Protein AF-A0A2K2U632-F1 (afdb_monomer)

InterPro domains:
  IPR009057 Homedomain-like superfamily [SSF46689] (304-354)
  IPR018060 AraC-like, DNA binding HTH domain [PF12833] (279-352)
  IPR018060 AraC-like, DNA binding HTH domain [PS01124] (254-352)
  IPR018060 AraC-like, DNA binding HTH domain [SM00342] (267-350)
  IPR018062 HTH domain AraC-type, conserved site [PS00041] (304-346)
  IPR020449 Transcription regulator HTH, AraC- type, HTH domain [PR00032] (319-334)
  IPR020449 Transcription regulator HTH, AraC- type, HTH domain [PR00032] (334-350)

Organism: NCBI:txid2070688

Solvent-accessible surface area (backbone atoms only — not comparable to full-atom values): 20649 Å² total; per-residue (Å²): 132,90,86,78,87,84,87,88,83,84,88,83,88,79,88,84,80,95,78,77,85,80,70,55,66,63,55,53,44,35,57,46,4,43,49,46,48,48,79,70,41,45,76,42,36,43,55,44,22,32,39,79,50,82,77,56,80,77,63,63,60,52,48,48,23,32,33,69,72,64,35,10,38,52,37,40,35,40,29,39,57,51,81,23,31,37,40,38,30,39,48,29,33,28,63,35,67,28,64,38,52,50,72,42,57,49,35,38,33,45,32,29,35,71,34,51,97,57,78,62,31,71,44,46,59,49,74,42,89,57,67,45,80,45,78,43,78,42,27,33,70,45,42,43,23,38,28,36,39,39,35,29,43,57,36,29,41,77,76,68,78,34,47,44,66,73,67,39,39,52,39,46,41,31,45,55,45,27,46,68,77,52,81,72,57,70,64,54,47,50,45,48,50,52,54,38,52,56,46,47,55,62,72,66,65,84,64,94,77,57,71,50,70,66,52,36,52,47,50,44,50,51,50,55,52,42,54,54,50,44,51,53,50,52,56,45,54,34,52,74,52,41,69,86,48,56,70,67,51,44,48,13,46,31,51,32,52,53,51,49,68,77,40,41,46,48,91,81,53,70,66,59,42,31,61,59,28,74,35,57,74,69,58,40,54,54,50,41,26,58,50,21,72,40,48,69,70,57,48,53,59,46,54,27,43,56,51,35,52,54,50,40,64,73,53,82,60,55,74,60,53,40,22,40,60,31,44,30,96,40,55,66,61,36,37,52,53,36,22,75,74,71,76,35,43,63,66,56,45,31,47,53,45,46,63,35,59,47,95,54,79,64,57,56,57,59,46,61,55,50,60,66,50,62,74,64,72,79,73,126

Radius of gyration: 26.61 Å; Cα contacts (8 Å, |Δi|>4): 574; chains: 1; bounding box: 104×70×64 Å

Secondary structure (DSSP, 8-state):
-------------------SSSSHHHHHHHHHHHHHHHHHHHHHHHHTTEEEPPPPTT--S-EEEEE-SSSEEEEEEEEEETTTEEEEEEEEEESS-EEEEEEE-SEEEEEEEEESSSPPEEEEEEEE-S-EEEEEEEPTT-EEEEEEEEEEHHHHHHHHSS-HHHHHHHHHHHHHHHGGGS---HHHHHHHHHHHHHHHHHHH--SS-PPPHHHHHHHHHHHHHHHHHHHHHHHHHHHHHHTTS-HHHHHHHHHHHHHHHHTTTS---HHHHHHHHT--HHHHHHHHHHHHSS-HHHHHHHHHHHHHHHHHHH--S-HHHHHHHTT-S-HHHHHHHHHHHHSS-HHHHHHHHHHHT-S-HHHHHHHHHHHHHHTTSS--

Nearest PDB structures (foldseek):
  3w6v-assembly1_A  TM=9.551E-01  e=1.745E-05  Streptomyces griseus
  3oio-assembly1_A  TM=9.297E-01  e=4.482E-05  Chromobacterium violaceum
  6swi-assembly1_A  TM=9.303E-01  e=8.859E-05  Geobacillus stearothermophilus
  4fe7-assembly1_A-2  TM=8.870E-01  e=1.952E-03  Escherichia coli
  1bl0-assembly1_A  TM=8.103E-01  e=5.846E-04  Escherichia coli

Mean predicted aligned error: 14.73 Å

Sequence (380 aa):
MKNGESDRFEGRGAEDERGIAKTCGRRDAREEGARFVNETFDDALARIGLLPAPPVTGEAGGVLYRGDGVRSTGWYWAWSLGREAVVASCDFTLLCSCEFSFDFHRYFAVRRERAGLLPPCEARAFLETRSRPAALLLPRGIRFAYTEVEYADEYCRANLGGGLTEVLGPVAAVLQATGERGAWRPEVVSLLKALEETARTHAGQTSRSGLSRASCASDELILRGSVDALMGQVLRMEGDRIGSVGRDDAFGIAAVVEHIRAHLDEPLRQEDFLALSRMGKTKFKSVFKAVMGKTAAGFVAETRIEHACQLLLDGSMAVTDVARACGYESPTSFSAAFRRRTGLSPRAWRRRARIAFSDDPQAFVRLAQGIKGMEREGGR

Structure (mmCIF, N/CA/C/O backbone):
data_AF-A0A2K2U632-F1
#
_entry.id   AF-A0A2K2U632-F1
#
loop_
_atom_site.group_PDB
_atom_site.id
_atom_site.type_symbol
_atom_site.label_atom_id
_atom_site.label_alt_id
_atom_site.label_comp_id
_atom_site.label_asym_id
_atom_site.label_entity_id
_atom_site.label_seq_id
_atom_site.pdbx_PDB_ins_code
_atom_site.Cartn_x
_atom_site.Cartn_y
_atom_site.Cartn_z
_atom_site.occupancy
_atom_site.B_iso_or_equiv
_atom_site.auth_seq_id
_atom_site.auth_comp_id
_atom_site.auth_asym_id
_atom_site.auth_atom_id
_atom_site.pdbx_PDB_model_num
ATOM 1 N N . MET A 1 1 ? 72.778 -27.246 33.984 1.00 34.12 1 MET A N 1
ATOM 2 C CA . MET A 1 1 ? 73.476 -28.287 33.197 1.00 34.12 1 MET A CA 1
ATOM 3 C C . MET A 1 1 ? 72.519 -29.455 33.000 1.00 34.12 1 MET A C 1
ATOM 5 O O . MET A 1 1 ? 72.044 -29.920 34.019 1.00 34.12 1 MET A O 1
ATOM 9 N N . LYS A 1 2 ? 72.254 -29.821 31.727 1.00 33.44 2 LYS A N 1
ATOM 10 C CA . LYS A 1 2 ? 71.915 -31.144 31.129 1.00 33.44 2 LYS A CA 1
ATOM 11 C C . LYS A 1 2 ? 71.029 -32.132 31.914 1.00 33.44 2 LYS A C 1
ATOM 13 O O . LYS A 1 2 ? 71.251 -32.329 33.092 1.00 33.44 2 LYS A O 1
ATOM 18 N N . ASN A 1 3 ? 70.209 -33.000 31.330 1.00 29.66 3 ASN A N 1
ATOM 19 C CA . ASN A 1 3 ? 69.491 -33.213 30.060 1.00 29.66 3 ASN A CA 1
ATOM 20 C C . ASN A 1 3 ? 68.752 -34.559 30.278 1.00 29.66 3 ASN A C 1
ATOM 22 O O . ASN A 1 3 ? 69.231 -35.380 31.060 1.00 29.66 3 ASN A O 1
ATOM 26 N N . GLY A 1 4 ? 67.665 -34.803 29.544 1.00 32.25 4 GLY A N 1
ATOM 27 C CA . GLY A 1 4 ? 66.968 -36.098 29.434 1.00 32.25 4 GLY A CA 1
ATOM 28 C C . GLY A 1 4 ? 65.471 -35.856 29.221 1.00 32.25 4 GLY A C 1
ATOM 29 O O . GLY A 1 4 ? 64.772 -35.602 30.194 1.00 32.25 4 GLY A O 1
ATOM 30 N N . GLU A 1 5 ? 64.956 -35.644 27.999 1.00 34.19 5 GLU A N 1
ATOM 31 C CA . GLU A 1 5 ? 64.647 -36.672 26.971 1.00 34.19 5 GLU A CA 1
ATOM 32 C C . GLU A 1 5 ? 64.023 -37.930 27.597 1.00 34.19 5 GLU A C 1
ATOM 34 O O . GLU A 1 5 ? 64.620 -38.528 28.479 1.00 34.19 5 GLU A O 1
ATOM 39 N N . SER A 1 6 ? 62.858 -38.438 27.207 1.00 31.41 6 SER A N 1
ATOM 40 C CA . SER A 1 6 ? 61.922 -38.153 26.117 1.00 31.41 6 SER A CA 1
ATOM 41 C C . SER A 1 6 ? 60.763 -39.139 26.312 1.00 31.41 6 SER A C 1
ATOM 43 O O . SER A 1 6 ? 61.055 -40.304 26.559 1.00 31.41 6 SER A O 1
ATOM 45 N N . ASP A 1 7 ? 59.501 -38.753 26.117 1.00 31.17 7 ASP A N 1
ATOM 46 C CA . ASP A 1 7 ? 58.662 -39.577 25.243 1.00 31.17 7 ASP A CA 1
ATOM 47 C C . ASP A 1 7 ? 57.465 -38.822 24.669 1.00 31.17 7 ASP A C 1
ATOM 49 O O . ASP A 1 7 ? 56.822 -38.000 25.322 1.00 31.17 7 ASP A O 1
ATOM 53 N N . ARG A 1 8 ? 57.244 -39.084 23.384 1.00 34.22 8 ARG A N 1
ATOM 54 C CA . ARG A 1 8 ? 56.226 -38.490 22.519 1.00 34.22 8 ARG A CA 1
ATOM 55 C C . ARG A 1 8 ? 54.916 -39.249 22.693 1.00 34.22 8 ARG A C 1
ATOM 57 O O . ARG A 1 8 ? 54.938 -40.470 22.664 1.00 34.22 8 ARG A O 1
ATOM 64 N N . PHE A 1 9 ? 53.784 -38.548 22.662 1.00 30.05 9 PHE A N 1
ATOM 65 C CA . PHE A 1 9 ? 52.618 -39.046 21.927 1.00 30.05 9 PHE A CA 1
ATOM 66 C C . PHE A 1 9 ? 51.780 -37.877 21.385 1.00 30.05 9 PHE A C 1
ATOM 68 O O . PHE A 1 9 ? 51.138 -37.141 22.124 1.00 30.05 9 PHE A O 1
ATOM 75 N N . GLU A 1 10 ? 51.921 -37.702 20.070 1.00 31.17 10 GLU A N 1
ATOM 76 C CA . GLU A 1 10 ? 50.946 -37.270 19.061 1.00 31.17 10 GLU A CA 1
ATOM 77 C C . GLU A 1 10 ? 50.020 -36.070 19.323 1.00 31.17 10 GLU A C 1
ATOM 79 O O . GLU A 1 10 ? 49.037 -36.125 20.055 1.00 31.17 10 GLU A O 1
ATOM 84 N N . GLY A 1 11 ? 50.266 -35.009 18.550 1.00 31.97 11 GLY A N 1
ATOM 85 C CA . GLY A 1 11 ? 49.281 -33.975 18.270 1.00 31.97 11 GLY A CA 1
ATOM 86 C C . GLY A 1 11 ? 48.310 -34.368 17.154 1.00 31.97 11 GLY A C 1
ATOM 87 O O . GLY A 1 11 ? 48.693 -35.018 16.185 1.00 31.97 11 GLY A O 1
ATOM 88 N N . ARG A 1 12 ? 47.075 -33.876 17.271 1.00 32.44 12 ARG A N 1
ATOM 89 C CA . ARG A 1 12 ? 46.214 -33.364 16.186 1.00 32.44 12 ARG A CA 1
ATOM 90 C C . ARG A 1 12 ? 45.381 -32.260 16.843 1.00 32.44 12 ARG A C 1
ATOM 92 O O . ARG A 1 12 ? 44.584 -32.539 17.724 1.00 32.44 12 ARG A O 1
ATOM 99 N N . GLY A 1 13 ? 45.718 -30.991 16.649 1.00 32.69 13 GLY A N 1
ATOM 100 C CA . GLY A 1 13 ? 45.299 -30.240 15.470 1.00 32.69 13 GLY A CA 1
ATOM 101 C C . GLY A 1 13 ? 44.096 -29.375 15.852 1.00 32.69 13 GLY A C 1
ATOM 102 O O . GLY A 1 13 ? 42.963 -29.712 15.529 1.00 32.69 13 GLY A O 1
ATOM 103 N N . ALA A 1 14 ? 44.344 -28.298 16.592 1.00 36.72 14 ALA A N 1
ATOM 104 C CA . ALA A 1 14 ? 43.378 -27.240 16.850 1.00 36.72 14 ALA A CA 1
ATOM 105 C C . ALA A 1 14 ? 44.138 -25.916 16.770 1.00 36.72 14 ALA A C 1
ATOM 107 O O . ALA A 1 14 ? 45.223 -25.828 17.334 1.00 36.72 14 ALA A O 1
ATOM 108 N N . GLU A 1 15 ? 43.534 -24.937 16.090 1.00 34.69 15 GLU A N 1
ATOM 109 C CA . GLU A 1 15 ? 44.124 -23.664 15.632 1.00 34.69 15 GLU A CA 1
ATOM 110 C C . GLU A 1 15 ? 44.885 -23.879 14.306 1.00 34.69 15 GLU A C 1
ATOM 112 O O . GLU A 1 15 ? 45.805 -24.676 14.230 1.00 34.69 15 GLU A O 1
ATOM 117 N N . ASP A 1 16 ? 44.526 -23.299 13.164 1.00 35.16 16 ASP A N 1
ATOM 118 C CA . ASP A 1 16 ? 43.888 -22.016 12.926 1.00 35.16 16 ASP A CA 1
ATOM 119 C C . ASP A 1 16 ? 43.523 -21.921 11.429 1.00 35.16 16 ASP A C 1
ATOM 121 O O . ASP A 1 16 ? 44.418 -21.892 10.599 1.00 35.16 16 ASP A O 1
ATOM 125 N N . GLU A 1 17 ? 42.235 -21.882 11.066 1.00 33.88 17 GLU A N 1
ATOM 126 C CA . GLU A 1 17 ? 41.775 -21.344 9.765 1.00 33.88 17 GLU A CA 1
ATOM 127 C C . GLU A 1 17 ? 40.415 -20.633 9.925 1.00 33.88 17 GLU A C 1
ATOM 129 O O . GLU A 1 17 ? 39.510 -20.697 9.088 1.00 33.88 17 GLU A O 1
ATOM 134 N N . ARG A 1 18 ? 40.247 -19.888 11.028 1.00 36.59 18 ARG A N 1
ATOM 135 C CA . ARG A 1 18 ? 39.163 -18.898 11.162 1.00 36.59 18 ARG A CA 1
ATOM 136 C C . ARG A 1 18 ? 39.534 -17.643 10.367 1.00 36.59 18 ARG A C 1
ATOM 138 O O . ARG A 1 18 ? 39.795 -16.593 10.939 1.00 36.59 18 ARG A O 1
ATOM 145 N N . GLY A 1 19 ? 39.550 -17.755 9.037 1.00 34.75 19 GLY A N 1
ATOM 146 C CA . GLY A 1 19 ? 40.065 -16.688 8.170 1.00 34.75 19 GLY A CA 1
ATOM 147 C C . GLY A 1 19 ? 39.330 -16.418 6.858 1.00 34.75 19 GLY A C 1
ATOM 148 O O . GLY A 1 19 ? 39.737 -15.494 6.164 1.00 34.75 19 GLY A O 1
ATOM 149 N N . ILE A 1 20 ? 38.277 -17.165 6.480 1.00 31.70 20 ILE A N 1
ATOM 150 C CA . ILE A 1 20 ? 37.663 -17.024 5.130 1.00 31.70 20 ILE A CA 1
ATOM 151 C C . ILE A 1 20 ? 36.111 -16.958 5.138 1.00 31.70 20 ILE A C 1
ATOM 153 O O . ILE A 1 20 ? 35.476 -16.859 4.096 1.00 31.70 20 ILE A O 1
ATOM 157 N N . ALA A 1 21 ? 35.442 -16.898 6.297 1.00 33.94 21 ALA A N 1
ATOM 158 C CA . ALA A 1 21 ? 33.972 -17.043 6.368 1.00 33.94 21 ALA A CA 1
ATOM 159 C C . ALA A 1 21 ? 33.142 -15.762 6.651 1.00 33.94 21 ALA A C 1
ATOM 161 O O . ALA A 1 21 ? 31.997 -15.874 7.082 1.00 33.94 21 ALA A O 1
ATOM 162 N N . LYS A 1 22 ? 33.655 -14.536 6.441 1.00 37.78 22 LYS A N 1
ATOM 163 C CA . LYS A 1 22 ? 32.884 -13.290 6.733 1.00 37.78 22 LYS A CA 1
ATOM 164 C C . LYS A 1 22 ? 32.605 -12.352 5.554 1.00 37.78 22 LYS A C 1
ATOM 166 O O . LYS A 1 22 ? 31.858 -11.391 5.717 1.00 37.78 22 LYS A O 1
ATOM 171 N N . THR A 1 23 ? 33.128 -12.634 4.366 1.00 36.94 23 THR A N 1
ATOM 172 C CA . THR A 1 23 ? 32.835 -11.870 3.137 1.00 36.94 23 THR A CA 1
ATOM 173 C C . THR A 1 23 ? 31.832 -12.564 2.209 1.00 36.94 23 THR A C 1
ATOM 175 O O . THR A 1 23 ? 31.269 -11.891 1.350 1.00 36.94 23 THR A O 1
ATOM 178 N N . CYS A 1 24 ? 31.553 -13.859 2.416 1.00 34.22 24 CYS A N 1
ATOM 179 C CA . CYS A 1 24 ? 30.606 -14.647 1.612 1.00 34.22 24 CYS A CA 1
ATOM 180 C C . CYS A 1 24 ? 29.145 -14.205 1.843 1.00 34.22 24 CYS A C 1
ATOM 182 O O . CYS A 1 24 ? 28.452 -13.832 0.903 1.00 34.22 24 CYS A O 1
ATOM 184 N N . GLY A 1 25 ? 28.720 -14.047 3.104 1.00 51.72 25 GLY A N 1
ATOM 185 C CA . GLY A 1 25 ? 27.300 -13.845 3.436 1.00 51.72 25 GLY A CA 1
ATOM 186 C C . GLY A 1 25 ? 26.633 -12.550 2.946 1.00 51.72 25 GLY A C 1
ATOM 187 O O . GLY A 1 25 ? 25.412 -12.497 2.884 1.00 51.72 25 GLY A O 1
ATOM 188 N N . ARG A 1 26 ? 27.384 -11.496 2.583 1.00 54.44 26 ARG A N 1
ATOM 189 C CA . ARG A 1 26 ? 26.785 -10.248 2.050 1.00 54.44 26 ARG A CA 1
ATOM 190 C C . ARG A 1 26 ? 26.574 -10.277 0.544 1.00 54.44 26 ARG A C 1
ATOM 192 O O . ARG A 1 26 ? 25.657 -9.634 0.056 1.00 54.44 26 ARG A O 1
ATOM 199 N N . ARG A 1 27 ? 27.432 -10.977 -0.201 1.00 56.19 27 ARG A N 1
ATOM 200 C CA . ARG A 1 27 ? 27.255 -11.118 -1.649 1.00 56.19 27 ARG A CA 1
ATOM 201 C C . ARG A 1 27 ? 26.087 -12.055 -1.940 1.00 56.19 27 ARG A C 1
ATOM 203 O O . ARG A 1 27 ? 25.228 -11.702 -2.740 1.00 56.19 27 ARG A O 1
ATOM 210 N N . ASP A 1 28 ? 26.025 -13.156 -1.197 1.00 60.47 28 ASP A N 1
ATOM 211 C CA . ASP A 1 28 ? 24.963 -14.156 -1.299 1.00 60.47 28 ASP A CA 1
ATOM 212 C C . ASP A 1 28 ? 23.585 -13.538 -1.005 1.00 60.47 28 ASP A C 1
ATOM 214 O O . ASP A 1 28 ? 22.659 -13.714 -1.789 1.00 60.47 28 ASP A O 1
ATOM 218 N N . ALA A 1 29 ? 23.473 -12.704 0.039 1.00 64.56 29 ALA A N 1
ATOM 219 C CA . ALA A 1 29 ? 22.226 -12.011 0.383 1.00 64.56 29 ALA A CA 1
ATOM 220 C C . ALA A 1 29 ? 21.742 -11.026 -0.702 1.00 64.56 29 ALA A C 1
ATOM 222 O O . ALA A 1 29 ? 20.540 -10.883 -0.926 1.00 64.56 29 ALA A O 1
ATOM 223 N N . ARG A 1 30 ? 22.662 -10.347 -1.402 1.00 70.25 30 ARG A N 1
ATOM 224 C CA . ARG A 1 30 ? 22.300 -9.426 -2.493 1.00 70.25 30 ARG A CA 1
ATOM 225 C C . ARG A 1 30 ? 21.843 -10.170 -3.745 1.00 70.25 30 ARG A C 1
ATOM 227 O O . ARG A 1 30 ? 20.883 -9.754 -4.390 1.00 70.25 30 ARG A O 1
ATOM 234 N N . GLU A 1 31 ? 22.531 -11.256 -4.090 1.00 74.31 31 GLU A N 1
ATOM 235 C CA . GLU A 1 31 ? 22.154 -12.120 -5.215 1.00 74.31 31 GLU A CA 1
ATOM 236 C C . GLU A 1 31 ? 20.813 -12.821 -4.945 1.00 74.31 31 GLU A C 1
ATOM 238 O O . GLU A 1 31 ? 19.987 -12.945 -5.849 1.00 74.31 31 GLU A O 1
ATOM 243 N N . GLU A 1 32 ? 20.559 -13.209 -3.695 1.00 80.25 32 GLU A N 1
ATOM 244 C CA . GLU A 1 32 ? 19.276 -13.747 -3.244 1.00 80.25 32 GLU A CA 1
ATOM 245 C C . GLU A 1 32 ? 18.146 -12.714 -3.348 1.00 80.25 32 GLU A C 1
ATOM 247 O O . GLU A 1 32 ? 17.098 -13.020 -3.913 1.00 80.25 32 GLU A O 1
ATOM 252 N N . GLY A 1 33 ? 18.366 -11.478 -2.885 1.00 81.00 33 GLY A N 1
ATOM 253 C CA . GLY A 1 33 ? 17.369 -10.408 -2.981 1.00 81.00 33 GLY A CA 1
ATOM 254 C C . GLY A 1 33 ? 17.000 -10.066 -4.429 1.00 81.00 33 GLY A C 1
ATOM 255 O O . GLY A 1 33 ? 15.822 -9.946 -4.756 1.00 81.00 33 GLY A O 1
ATOM 256 N N . ALA A 1 34 ? 17.986 -9.969 -5.328 1.00 81.75 34 ALA A N 1
ATOM 257 C CA . ALA A 1 34 ? 17.726 -9.739 -6.753 1.00 81.75 34 ALA A CA 1
ATOM 258 C C . ALA A 1 34 ? 16.955 -10.903 -7.397 1.00 81.75 34 ALA A C 1
ATOM 260 O O . ALA A 1 34 ? 16.033 -10.679 -8.180 1.00 81.75 34 ALA A O 1
ATOM 261 N N . ARG A 1 35 ? 17.294 -12.147 -7.036 1.00 84.88 35 ARG A N 1
ATOM 262 C CA . ARG A 1 35 ? 16.563 -13.333 -7.495 1.00 84.88 35 ARG A CA 1
ATOM 263 C C . ARG A 1 35 ? 15.112 -13.314 -7.023 1.00 84.88 35 ARG A C 1
ATOM 265 O O . ARG A 1 35 ? 14.226 -13.557 -7.831 1.00 84.88 35 ARG A O 1
ATOM 272 N N . PHE A 1 36 ? 14.875 -12.986 -5.755 1.00 85.81 36 PHE A N 1
ATOM 273 C CA . PHE A 1 36 ? 13.528 -12.878 -5.202 1.00 85.81 36 PHE A CA 1
ATOM 274 C C . PHE A 1 36 ? 12.692 -11.815 -5.925 1.00 85.81 36 PHE A C 1
ATOM 276 O O . PHE A 1 36 ? 11.535 -12.069 -6.251 1.00 85.81 36 PHE A O 1
ATOM 283 N N . VAL A 1 37 ? 13.279 -10.652 -6.232 1.00 86.31 37 VAL A N 1
ATOM 284 C CA . VAL A 1 37 ? 12.605 -9.607 -7.021 1.00 86.31 37 VAL A CA 1
ATOM 285 C C . VAL A 1 37 ? 12.218 -10.136 -8.402 1.00 86.31 37 VAL A C 1
ATOM 287 O O . VAL A 1 37 ? 11.057 -10.014 -8.780 1.00 86.31 37 VAL A O 1
ATOM 290 N N . ASN A 1 38 ? 13.138 -10.785 -9.117 1.00 86.12 38 ASN A N 1
ATOM 291 C CA . ASN A 1 38 ? 12.837 -11.350 -10.434 1.00 86.12 38 ASN A CA 1
ATOM 292 C C . ASN A 1 38 ? 11.708 -12.391 -10.366 1.00 86.12 38 ASN A C 1
ATOM 294 O O . ASN A 1 38 ? 10.728 -12.291 -11.099 1.00 86.12 38 ASN A O 1
ATOM 298 N N . GLU A 1 39 ? 11.803 -13.346 -9.434 1.00 86.56 39 GLU A N 1
ATOM 299 C CA . GLU A 1 39 ? 10.780 -14.381 -9.213 1.00 86.56 39 GLU A CA 1
ATOM 300 C C . GLU A 1 39 ? 9.400 -13.786 -8.887 1.00 86.56 39 GLU A C 1
ATOM 302 O O . GLU A 1 39 ? 8.380 -14.363 -9.255 1.00 86.56 39 GLU A O 1
ATOM 307 N N . THR A 1 40 ? 9.364 -12.639 -8.204 1.00 84.56 40 THR A N 1
ATOM 308 C CA . THR A 1 40 ? 8.120 -12.007 -7.744 1.00 84.56 40 THR A CA 1
ATOM 309 C C . THR A 1 40 ? 7.501 -11.086 -8.796 1.00 84.56 40 THR A C 1
ATOM 311 O O . THR A 1 40 ? 6.277 -11.028 -8.919 1.00 84.56 40 THR A O 1
ATOM 314 N N . PHE A 1 41 ? 8.316 -10.335 -9.544 1.00 88.12 41 PHE A N 1
ATOM 315 C CA . PHE A 1 41 ? 7.836 -9.205 -10.345 1.00 88.12 41 PHE A CA 1
ATOM 316 C C . PHE A 1 41 ? 7.977 -9.380 -11.862 1.00 88.12 41 PHE A C 1
ATOM 318 O O . PHE A 1 41 ? 7.215 -8.732 -12.583 1.00 88.12 41 PHE A O 1
ATOM 325 N N . ASP A 1 42 ? 8.877 -10.234 -12.369 1.00 89.81 42 ASP A N 1
ATOM 326 C CA . ASP A 1 42 ? 9.193 -10.299 -13.809 1.00 89.81 42 ASP A CA 1
ATOM 327 C C . ASP A 1 42 ? 7.952 -10.557 -14.669 1.00 89.81 42 ASP A C 1
ATOM 329 O O . ASP A 1 42 ? 7.644 -9.779 -15.576 1.00 89.81 42 ASP A O 1
ATOM 333 N N . ASP A 1 43 ? 7.194 -11.606 -14.349 1.00 87.50 43 ASP A N 1
ATOM 334 C CA . ASP A 1 43 ? 6.020 -12.004 -15.129 1.00 87.50 43 ASP A CA 1
ATOM 335 C C . ASP A 1 43 ? 4.920 -10.935 -15.106 1.00 87.50 43 ASP A C 1
ATOM 337 O O . ASP A 1 43 ? 4.282 -10.657 -16.127 1.00 87.50 43 ASP A O 1
ATOM 341 N N . ALA A 1 44 ? 4.691 -10.313 -13.947 1.00 86.75 44 ALA A N 1
ATOM 342 C CA . ALA A 1 44 ? 3.659 -9.296 -13.780 1.00 86.75 44 ALA A CA 1
ATOM 343 C C . ALA A 1 44 ? 4.023 -7.990 -14.507 1.00 86.75 44 ALA A C 1
ATOM 345 O O . ALA A 1 44 ? 3.178 -7.394 -15.183 1.00 86.75 44 ALA A O 1
ATOM 346 N N . LEU A 1 45 ? 5.285 -7.557 -14.414 1.00 93.19 45 LEU A N 1
ATOM 347 C CA . LEU A 1 45 ? 5.782 -6.337 -15.052 1.00 93.19 45 LEU A CA 1
ATOM 348 C C . LEU A 1 45 ? 5.936 -6.496 -16.573 1.00 93.19 45 LEU A C 1
ATOM 350 O O . LEU A 1 45 ? 5.574 -5.584 -17.326 1.00 93.19 45 LEU A O 1
ATOM 354 N N . ALA A 1 46 ? 6.355 -7.669 -17.054 1.00 92.62 46 ALA A N 1
ATOM 355 C CA . ALA A 1 46 ? 6.466 -7.948 -18.484 1.00 92.62 46 ALA A CA 1
ATOM 356 C C . ALA A 1 46 ? 5.112 -7.830 -19.208 1.00 92.62 46 ALA A C 1
ATOM 358 O O . ALA A 1 46 ? 5.046 -7.332 -20.336 1.00 92.62 46 ALA A O 1
ATOM 359 N N . ARG A 1 47 ? 4.001 -8.195 -18.551 1.00 90.12 47 ARG A N 1
ATOM 360 C CA . ARG A 1 47 ? 2.641 -8.046 -19.112 1.00 90.12 47 ARG A CA 1
ATOM 361 C C . ARG A 1 47 ? 2.290 -6.595 -19.441 1.00 90.12 47 ARG A C 1
ATOM 363 O O . ARG A 1 47 ? 1.594 -6.350 -20.429 1.00 90.12 47 ARG A O 1
ATOM 370 N N . ILE A 1 48 ? 2.826 -5.639 -18.684 1.00 92.94 48 ILE A N 1
ATOM 371 C CA . ILE A 1 48 ? 2.628 -4.197 -18.896 1.00 92.9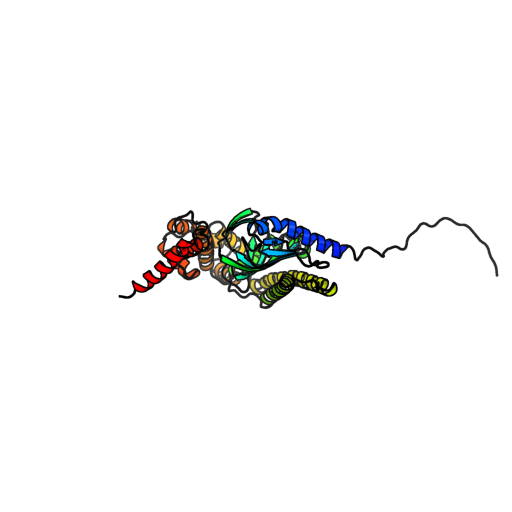4 48 ILE A CA 1
ATOM 372 C C . ILE A 1 48 ? 3.799 -3.537 -19.649 1.00 92.94 48 ILE A C 1
ATOM 374 O O . ILE A 1 48 ? 3.867 -2.312 -19.753 1.00 92.94 48 ILE A O 1
ATOM 378 N N . GLY A 1 49 ? 4.703 -4.345 -20.214 1.00 94.69 49 GLY A N 1
ATOM 379 C CA . GLY A 1 49 ? 5.846 -3.908 -21.022 1.00 94.69 49 GLY A CA 1
ATOM 380 C C . GLY A 1 49 ? 7.001 -3.312 -20.233 1.00 94.69 49 GLY A C 1
ATOM 381 O O . GLY A 1 49 ? 7.803 -2.589 -20.812 1.00 94.69 49 GLY A O 1
ATOM 382 N N . LEU A 1 50 ? 7.077 -3.561 -18.927 1.00 95.94 50 LEU A N 1
ATOM 383 C CA . LEU A 1 50 ? 8.247 -3.230 -18.124 1.00 95.94 50 LEU A CA 1
ATOM 384 C C . LEU A 1 50 ? 9.175 -4.446 -18.115 1.00 95.94 50 LEU A C 1
ATOM 386 O O . LEU A 1 50 ? 8.868 -5.463 -17.503 1.00 95.94 50 LEU A O 1
ATOM 390 N N . LEU A 1 51 ? 10.294 -4.346 -18.827 1.00 94.00 51 LEU A N 1
ATOM 391 C CA . LEU A 1 51 ? 11.239 -5.445 -19.025 1.00 94.00 51 LEU A CA 1
ATOM 392 C C . LEU A 1 51 ? 12.518 -5.214 -18.218 1.00 94.00 51 LEU A C 1
ATOM 394 O O . LEU A 1 51 ? 12.956 -4.061 -18.128 1.00 94.00 51 LEU A O 1
ATOM 398 N N . PRO A 1 52 ? 13.138 -6.269 -17.660 1.00 90.62 52 PRO A N 1
ATOM 399 C CA . PRO A 1 52 ? 14.362 -6.128 -16.886 1.00 90.62 52 PRO A CA 1
ATOM 400 C C . PRO A 1 52 ? 15.469 -5.517 -17.754 1.00 90.62 52 PRO A C 1
ATOM 402 O O . PRO A 1 52 ? 15.760 -5.974 -18.862 1.00 90.62 52 PRO A O 1
ATOM 405 N N . ALA A 1 53 ? 16.081 -4.451 -17.250 1.00 86.69 53 ALA A N 1
ATOM 406 C CA . ALA A 1 53 ? 17.258 -3.846 -17.843 1.00 86.69 53 ALA A CA 1
ATOM 407 C C . ALA A 1 53 ? 18.494 -4.693 -17.495 1.00 86.69 53 ALA A C 1
ATOM 409 O O . ALA A 1 53 ? 18.558 -5.259 -16.400 1.00 86.69 53 ALA A O 1
ATOM 410 N N . PRO A 1 54 ? 19.501 -4.769 -18.385 1.00 74.00 54 PRO A N 1
ATOM 411 C CA . PRO A 1 54 ? 20.743 -5.461 -18.076 1.00 74.00 54 PRO A CA 1
ATOM 412 C C . PRO A 1 54 ? 21.350 -4.908 -16.781 1.00 74.00 54 PRO A C 1
ATOM 414 O O . PRO A 1 54 ? 21.424 -3.682 -16.637 1.00 74.00 54 PRO A O 1
ATOM 417 N N . PRO A 1 55 ? 21.804 -5.768 -15.854 1.00 64.75 55 PRO A N 1
ATOM 418 C CA . PRO A 1 55 ? 22.441 -5.299 -14.638 1.00 64.75 55 PRO A CA 1
ATOM 419 C C . PRO A 1 55 ? 23.690 -4.500 -15.004 1.00 64.75 55 PRO A C 1
ATOM 421 O O . PRO A 1 55 ? 24.511 -4.931 -15.822 1.00 64.75 55 PRO A O 1
ATOM 424 N N . VAL A 1 56 ? 23.861 -3.338 -14.381 1.00 59.41 56 VAL A N 1
ATOM 425 C CA . VAL A 1 56 ? 25.137 -2.634 -14.448 1.00 59.41 56 VAL A CA 1
ATOM 426 C C . VAL A 1 56 ? 26.143 -3.485 -13.671 1.00 59.41 56 VAL A C 1
ATOM 428 O O . VAL A 1 56 ? 25.923 -3.863 -12.520 1.00 59.41 56 VAL A O 1
ATOM 431 N N . THR A 1 57 ? 27.241 -3.867 -14.316 1.00 51.31 57 THR A N 1
ATOM 432 C CA . THR A 1 57 ? 28.255 -4.749 -13.723 1.00 51.31 57 THR A CA 1
ATOM 433 C C . THR A 1 57 ? 28.737 -4.217 -12.370 1.00 51.31 57 THR A C 1
ATOM 435 O O . THR A 1 57 ? 29.311 -3.133 -12.314 1.00 51.31 57 THR A O 1
ATOM 438 N N . GLY A 1 58 ? 28.552 -4.998 -11.299 1.00 50.75 58 GLY A N 1
ATOM 439 C CA . GLY A 1 58 ? 28.973 -4.640 -9.936 1.00 50.75 58 GLY A CA 1
ATOM 440 C C . GLY A 1 58 ? 27.900 -3.967 -9.070 1.00 50.75 58 GLY A C 1
ATOM 441 O O . GLY A 1 58 ? 28.160 -3.703 -7.892 1.00 50.75 58 GLY A O 1
ATOM 442 N N . GLU A 1 59 ? 26.701 -3.731 -9.606 1.00 53.56 59 GLU A N 1
ATOM 443 C CA . GLU A 1 59 ? 25.561 -3.213 -8.852 1.00 53.56 59 GLU A CA 1
ATOM 444 C C . GLU A 1 59 ? 24.739 -4.354 -8.269 1.00 53.56 59 GLU A C 1
ATOM 446 O O . GLU A 1 59 ? 24.297 -5.265 -8.958 1.00 53.56 59 GLU A O 1
ATOM 451 N N . ALA A 1 60 ? 24.574 -4.314 -6.956 1.00 53.88 60 ALA A N 1
ATOM 452 C CA . ALA A 1 60 ? 23.902 -5.354 -6.194 1.00 53.88 60 ALA A CA 1
ATOM 453 C C . ALA A 1 60 ? 22.872 -4.713 -5.251 1.00 53.88 60 ALA A C 1
ATOM 455 O O . ALA A 1 60 ? 22.764 -5.071 -4.083 1.00 53.88 60 ALA A O 1
ATOM 456 N N . GLY A 1 61 ? 22.186 -3.691 -5.768 1.00 66.12 61 GLY A N 1
ATOM 457 C CA . GLY A 1 61 ? 21.275 -2.844 -5.006 1.00 66.12 61 GLY A CA 1
ATOM 458 C C . GLY A 1 61 ? 19.808 -2.961 -5.403 1.00 66.12 61 GLY A C 1
ATOM 459 O O . GLY A 1 61 ? 19.000 -2.357 -4.727 1.00 66.12 61 GLY A O 1
ATOM 460 N N . GLY A 1 62 ? 19.442 -3.706 -6.453 1.00 82.06 62 GLY A N 1
ATOM 461 C CA . GLY A 1 62 ? 18.057 -3.857 -6.919 1.00 82.06 62 GLY A CA 1
ATOM 462 C C . GLY A 1 62 ? 17.973 -4.217 -8.405 1.00 82.06 62 GLY A C 1
ATOM 463 O O . GLY A 1 62 ? 18.991 -4.261 -9.095 1.00 82.06 62 GLY A O 1
ATOM 464 N N . VAL A 1 63 ? 16.762 -4.467 -8.896 1.00 88.81 63 VAL A N 1
ATOM 465 C CA . VAL A 1 63 ? 16.448 -4.785 -10.292 1.00 88.81 63 VAL A CA 1
ATOM 466 C C . VAL A 1 63 ? 15.734 -3.593 -10.919 1.00 88.81 63 VAL A C 1
ATOM 468 O O . VAL A 1 63 ? 14.741 -3.091 -10.390 1.00 88.81 63 VAL A O 1
ATOM 471 N N . LEU A 1 64 ? 16.258 -3.124 -12.051 1.00 91.25 64 LEU A N 1
ATOM 472 C CA . LEU A 1 64 ? 15.663 -2.055 -12.844 1.00 91.25 64 LEU A CA 1
ATOM 473 C C . LEU A 1 64 ? 14.880 -2.654 -14.009 1.00 91.25 64 LEU A C 1
ATOM 475 O O . LEU A 1 64 ? 15.407 -3.475 -14.750 1.00 91.25 64 LEU A O 1
ATOM 479 N N . TYR A 1 65 ? 13.677 -2.149 -14.233 1.00 93.94 65 TYR A N 1
ATOM 480 C CA . TYR A 1 65 ? 12.831 -2.449 -15.374 1.00 93.94 65 TYR A CA 1
ATOM 481 C C . TYR A 1 65 ? 12.594 -1.178 -16.189 1.00 93.94 65 TYR A C 1
ATOM 483 O O . TYR A 1 65 ? 12.422 -0.080 -15.644 1.00 93.94 65 TYR A O 1
ATOM 491 N N . ARG A 1 66 ? 12.573 -1.319 -17.512 1.00 95.00 66 ARG A N 1
ATOM 492 C CA . ARG A 1 66 ? 12.348 -0.232 -18.469 1.00 95.00 66 ARG A CA 1
ATOM 493 C C . ARG A 1 66 ? 11.126 -0.524 -19.314 1.00 95.00 66 ARG A C 1
ATOM 495 O O . ARG A 1 66 ? 10.897 -1.668 -19.694 1.00 95.00 66 ARG A O 1
ATOM 502 N N . GLY A 1 67 ? 10.383 0.530 -19.634 1.00 96.00 67 GLY A N 1
ATOM 503 C CA . GLY A 1 67 ? 9.317 0.431 -20.621 1.00 96.00 67 GLY A CA 1
ATOM 504 C C . GLY A 1 67 ? 9.871 0.009 -21.982 1.00 96.00 67 GLY A C 1
ATOM 505 O O . GLY A 1 67 ? 10.879 0.548 -22.438 1.00 96.00 67 GLY A O 1
ATOM 506 N N . ASP A 1 68 ? 9.197 -0.935 -22.627 1.00 96.25 68 ASP A N 1
ATOM 507 C CA . ASP A 1 68 ? 9.503 -1.456 -23.963 1.00 96.25 68 ASP A CA 1
ATOM 508 C C . ASP A 1 68 ? 9.254 -0.442 -25.099 1.00 96.25 68 ASP A C 1
ATOM 510 O O . ASP A 1 68 ? 9.571 -0.708 -26.258 1.00 96.25 68 ASP A O 1
ATOM 514 N N . GLY A 1 69 ? 8.672 0.721 -24.786 1.00 95.75 69 GLY A N 1
ATOM 515 C CA . GLY A 1 69 ? 8.306 1.756 -25.751 1.00 95.75 69 GLY A CA 1
ATOM 516 C C . GLY A 1 69 ? 7.050 1.434 -26.566 1.00 95.75 69 GLY A C 1
ATOM 517 O O . GLY A 1 69 ? 6.639 2.253 -27.387 1.00 95.75 69 GLY A O 1
ATOM 518 N N . VAL A 1 70 ? 6.421 0.279 -26.328 1.00 94.19 70 VAL A N 1
ATOM 519 C CA . VAL A 1 70 ? 5.221 -0.194 -27.031 1.00 94.19 70 VAL A CA 1
ATOM 520 C C . VAL A 1 70 ? 4.023 -0.222 -26.089 1.00 94.19 70 VAL A C 1
ATOM 522 O O . VAL A 1 70 ? 3.002 0.399 -26.380 1.00 94.19 70 VAL A O 1
ATOM 525 N N . ARG A 1 71 ? 4.143 -0.913 -24.952 1.00 93.19 71 ARG A N 1
ATOM 526 C CA . ARG A 1 71 ? 3.110 -1.007 -23.912 1.00 93.19 71 ARG A CA 1
ATOM 527 C C . ARG A 1 71 ? 3.339 -0.021 -22.782 1.00 93.19 71 ARG A C 1
ATOM 529 O O . ARG A 1 71 ? 2.365 0.461 -22.206 1.00 93.19 71 ARG A O 1
ATOM 536 N N . SER A 1 72 ? 4.587 0.330 -22.483 1.00 97.12 72 SER A N 1
ATOM 537 C CA . SER A 1 72 ? 4.894 1.352 -21.481 1.00 97.12 72 SER A CA 1
ATOM 538 C C . SER A 1 72 ? 6.166 2.139 -21.789 1.00 97.12 72 SER A C 1
ATOM 540 O O . SER A 1 72 ? 7.004 1.753 -22.601 1.00 97.12 72 SER A O 1
ATOM 542 N N . THR A 1 73 ? 6.300 3.292 -21.139 1.00 97.44 73 THR A N 1
ATOM 543 C CA . THR A 1 73 ? 7.512 4.119 -21.133 1.00 97.44 73 THR A CA 1
ATOM 544 C C . THR A 1 73 ? 7.827 4.566 -19.713 1.00 97.44 73 THR A C 1
ATOM 546 O O . THR A 1 73 ? 6.911 4.764 -18.918 1.00 97.44 73 THR A O 1
ATOM 549 N N . GLY A 1 74 ? 9.106 4.751 -19.391 1.00 95.81 74 GLY A N 1
ATOM 550 C CA . GLY A 1 74 ? 9.576 5.095 -18.049 1.00 95.81 74 GLY A CA 1
ATOM 551 C C . GLY A 1 74 ? 10.290 3.932 -17.370 1.00 95.81 74 GLY A C 1
ATOM 552 O O . GLY A 1 74 ? 10.951 3.130 -18.038 1.00 95.81 74 GLY A O 1
ATOM 553 N N . TRP A 1 75 ? 10.217 3.878 -16.042 1.00 95.38 75 TRP A N 1
ATOM 554 C CA . TRP A 1 75 ? 10.979 2.920 -15.246 1.00 95.38 75 TRP A CA 1
ATOM 555 C C . TRP A 1 75 ? 10.219 2.418 -14.021 1.00 95.38 75 TRP A C 1
ATOM 557 O O . TRP A 1 75 ? 9.371 3.106 -13.447 1.00 95.38 75 TRP A O 1
ATOM 567 N N . TYR A 1 76 ? 10.597 1.217 -13.605 1.00 95.81 76 TYR A N 1
ATOM 568 C CA . TYR A 1 76 ? 10.227 0.607 -12.338 1.00 95.81 76 TYR A CA 1
ATOM 569 C C . TYR A 1 76 ? 11.486 -0.006 -11.741 1.00 95.81 76 TYR A C 1
ATOM 571 O O . TYR A 1 76 ? 12.270 -0.616 -12.457 1.00 95.81 76 TYR A O 1
ATOM 579 N N . TRP A 1 77 ? 11.718 0.181 -10.454 1.00 94.56 77 TRP A N 1
ATOM 580 C CA . TRP A 1 77 ? 12.882 -0.357 -9.771 1.00 94.56 77 TRP A CA 1
ATOM 581 C C . TRP A 1 77 ? 12.449 -0.988 -8.457 1.00 94.56 77 TRP A C 1
ATOM 583 O O . TRP A 1 77 ? 11.644 -0.399 -7.732 1.00 94.56 77 TRP A O 1
ATOM 593 N N . ALA A 1 78 ? 12.999 -2.161 -8.155 1.00 93.94 78 ALA A N 1
ATOM 594 C CA . ALA A 1 78 ? 12.728 -2.868 -6.916 1.00 93.94 78 ALA A CA 1
ATOM 595 C C . ALA A 1 78 ? 14.003 -3.433 -6.292 1.00 93.94 78 ALA A C 1
ATOM 597 O O . ALA A 1 78 ? 14.874 -3.963 -6.974 1.00 93.94 78 ALA A O 1
ATOM 598 N N . TRP A 1 79 ? 14.084 -3.360 -4.973 1.00 93.38 79 TRP A N 1
ATOM 599 C CA . TRP A 1 79 ? 15.112 -3.995 -4.161 1.00 93.38 79 TRP A CA 1
ATOM 600 C C . TRP A 1 79 ? 14.459 -4.817 -3.066 1.00 93.38 79 TRP A C 1
ATOM 602 O O . TRP A 1 79 ? 13.378 -4.469 -2.600 1.00 93.38 79 TRP A O 1
ATOM 612 N N . SER A 1 80 ? 15.124 -5.876 -2.614 1.00 91.75 80 SER A N 1
ATOM 613 C CA . SER A 1 80 ? 14.620 -6.687 -1.517 1.00 91.75 80 SER A CA 1
ATOM 614 C C . SER A 1 80 ? 15.679 -6.981 -0.464 1.00 91.75 80 SER A C 1
ATOM 616 O O . SER A 1 80 ? 16.846 -7.230 -0.774 1.00 91.75 80 SER A O 1
ATOM 618 N N . LEU A 1 81 ? 15.232 -6.976 0.791 1.00 89.81 81 LEU A N 1
ATOM 619 C CA . LEU A 1 81 ? 15.946 -7.509 1.939 1.00 89.81 81 LEU A CA 1
ATOM 620 C C . LEU A 1 81 ? 15.550 -8.983 2.116 1.00 89.81 81 LEU A C 1
ATOM 622 O O . LEU A 1 81 ? 14.606 -9.297 2.844 1.00 89.81 81 LEU A O 1
ATOM 626 N N . GLY A 1 82 ? 16.254 -9.881 1.424 1.00 86.38 82 GLY A N 1
ATOM 627 C CA . GLY A 1 82 ? 15.944 -11.314 1.439 1.00 86.38 82 GLY A CA 1
ATOM 628 C C . GLY A 1 82 ? 14.508 -11.587 0.982 1.00 86.38 82 GLY A C 1
ATOM 629 O O . GLY A 1 82 ? 14.144 -11.242 -0.133 1.00 86.38 82 GLY A O 1
ATOM 630 N N . ARG A 1 83 ? 13.693 -12.196 1.850 1.00 87.25 83 ARG A N 1
ATOM 631 C CA . ARG A 1 83 ? 12.236 -12.363 1.659 1.00 87.25 83 ARG A CA 1
ATOM 632 C C . ARG A 1 83 ? 11.412 -11.535 2.650 1.00 87.25 83 ARG A C 1
ATOM 634 O O . ARG A 1 83 ? 10.200 -11.682 2.725 1.00 87.25 83 ARG A O 1
ATOM 641 N N . GLU A 1 84 ? 12.074 -10.704 3.451 1.00 90.88 84 GLU A N 1
ATOM 642 C CA . GLU A 1 84 ? 11.456 -9.998 4.573 1.00 90.88 84 GLU A CA 1
ATOM 643 C C . GLU A 1 84 ? 10.788 -8.697 4.124 1.00 90.88 84 GLU A C 1
ATOM 645 O O . GLU A 1 84 ? 9.699 -8.362 4.587 1.00 90.88 84 GLU A O 1
ATOM 650 N N . ALA A 1 85 ? 11.429 -7.950 3.224 1.00 93.50 85 ALA A N 1
ATOM 651 C CA . ALA A 1 85 ? 10.904 -6.674 2.759 1.00 93.50 85 ALA A CA 1
ATOM 652 C C . ALA A 1 85 ? 11.298 -6.371 1.312 1.00 93.50 85 ALA A C 1
ATOM 654 O O . ALA A 1 85 ? 12.345 -6.810 0.828 1.00 93.50 85 ALA A O 1
ATOM 655 N N . VAL A 1 86 ? 10.477 -5.568 0.641 1.00 94.62 86 VAL A N 1
ATOM 656 C CA . VAL A 1 86 ? 10.718 -5.045 -0.706 1.00 94.62 86 VAL A CA 1
ATOM 657 C C . VAL A 1 86 ? 10.600 -3.529 -0.675 1.00 94.62 86 VAL A C 1
ATOM 659 O O . VAL A 1 86 ? 9.668 -2.981 -0.100 1.00 94.62 86 VAL A O 1
ATOM 662 N N . VAL A 1 87 ? 11.536 -2.835 -1.312 1.00 95.69 87 VAL A N 1
ATOM 663 C CA . VAL A 1 87 ? 11.419 -1.417 -1.647 1.00 95.69 87 VAL A CA 1
ATOM 664 C C . VAL A 1 87 ? 11.156 -1.327 -3.139 1.00 95.69 87 VAL A C 1
ATOM 666 O O . VAL A 1 87 ? 11.994 -1.760 -3.924 1.00 95.69 87 VAL A O 1
ATOM 669 N N . ALA A 1 88 ? 10.037 -0.730 -3.536 1.00 95.62 88 ALA A N 1
ATOM 670 C CA . ALA A 1 88 ? 9.716 -0.491 -4.937 1.00 95.62 88 ALA A CA 1
ATOM 671 C C . ALA A 1 88 ? 9.498 0.999 -5.203 1.00 95.62 88 ALA A C 1
ATOM 673 O O . ALA A 1 88 ? 8.913 1.732 -4.405 1.00 95.62 88 ALA A O 1
ATOM 674 N N . SER A 1 89 ? 9.977 1.482 -6.342 1.00 96.31 89 SER A N 1
ATOM 675 C CA . SER A 1 89 ? 9.784 2.862 -6.774 1.00 96.31 89 SER A CA 1
ATOM 676 C C . SER A 1 89 ? 9.647 2.903 -8.281 1.00 96.31 89 SER A C 1
ATOM 678 O O . SER A 1 89 ? 10.325 2.166 -8.995 1.00 96.31 89 SER A O 1
ATOM 680 N N . CYS A 1 90 ? 8.765 3.758 -8.779 1.00 97.00 90 CYS A N 1
ATOM 681 C CA . CYS A 1 90 ? 8.525 3.832 -10.207 1.00 97.00 90 CYS A CA 1
ATOM 682 C C . CYS A 1 90 ? 8.113 5.227 -10.676 1.00 97.00 90 CYS A C 1
ATOM 684 O O . CYS A 1 90 ? 7.648 6.074 -9.899 1.00 97.00 90 CYS A O 1
ATOM 686 N N . ASP A 1 91 ? 8.295 5.438 -11.976 1.00 96.94 91 ASP A N 1
ATOM 687 C CA . ASP A 1 91 ? 7.696 6.513 -12.757 1.00 96.94 91 ASP A CA 1
ATOM 688 C C . ASP A 1 91 ? 7.563 6.027 -14.206 1.00 96.94 91 ASP A C 1
ATOM 690 O O . ASP A 1 91 ? 8.518 6.065 -14.989 1.00 96.94 91 ASP A O 1
ATOM 694 N N . PHE A 1 92 ? 6.391 5.497 -14.548 1.00 96.88 92 PHE A N 1
ATOM 695 C CA . PHE A 1 92 ? 6.105 4.987 -15.885 1.00 96.88 92 PHE A CA 1
ATOM 696 C C . PHE A 1 92 ? 4.688 5.329 -16.333 1.00 96.88 92 PHE A C 1
ATOM 698 O O . PHE A 1 92 ? 3.792 5.599 -15.535 1.00 96.88 92 PHE A O 1
ATOM 705 N N . THR A 1 93 ? 4.488 5.343 -17.645 1.00 95.81 93 THR A N 1
ATOM 706 C CA . THR A 1 93 ? 3.203 5.603 -18.292 1.00 95.81 93 THR A CA 1
ATOM 707 C C . THR A 1 93 ? 2.869 4.458 -19.232 1.00 95.81 93 THR A C 1
ATOM 709 O O . THR A 1 93 ? 3.722 4.034 -20.012 1.00 95.81 93 THR A O 1
ATOM 712 N N . LEU A 1 94 ? 1.629 3.972 -19.183 1.00 92.62 94 LEU A N 1
ATOM 713 C CA . LEU A 1 94 ? 1.150 2.964 -20.127 1.00 92.62 94 LEU A CA 1
ATOM 714 C C . LEU A 1 94 ? 0.820 3.602 -21.479 1.00 92.62 94 LEU A C 1
ATOM 716 O O . LEU A 1 94 ? 0.136 4.622 -21.561 1.00 92.62 94 LEU A O 1
ATOM 720 N N . LEU A 1 95 ? 1.293 2.986 -22.554 1.00 90.44 95 LEU A N 1
ATOM 721 C CA . LEU A 1 95 ? 1.103 3.419 -23.939 1.00 90.44 95 LEU A CA 1
ATOM 722 C C . LEU A 1 95 ? -0.082 2.711 -24.615 1.00 90.44 95 LEU A C 1
ATOM 724 O O . LEU A 1 95 ? -0.632 3.234 -25.587 1.00 90.44 95 LEU A O 1
ATOM 728 N N . CYS A 1 96 ? -0.538 1.591 -24.051 1.00 81.75 96 CYS A N 1
ATOM 729 C CA . CYS A 1 96 ? -1.780 0.901 -24.390 1.00 81.75 96 CYS A CA 1
ATOM 730 C C . CYS A 1 96 ? -2.494 0.420 -23.118 1.00 81.75 96 CYS A C 1
ATOM 732 O O . CYS A 1 96 ? -1.927 0.489 -22.028 1.00 81.75 96 CYS A O 1
ATOM 734 N N . SER A 1 97 ? -3.742 -0.033 -23.243 1.00 84.31 97 SER A N 1
ATOM 735 C CA . SER A 1 97 ? -4.398 -0.737 -22.142 1.00 84.31 97 SER A CA 1
ATOM 736 C C . SER A 1 97 ? -3.725 -2.096 -21.959 1.00 84.31 97 SER A C 1
ATOM 738 O O . SER A 1 97 ? -3.401 -2.761 -22.944 1.00 84.31 97 SER A O 1
ATOM 740 N N . CYS A 1 98 ? -3.494 -2.499 -20.714 1.00 79.69 98 CYS A N 1
ATOM 741 C CA . CYS A 1 98 ? -2.785 -3.736 -20.399 1.00 79.69 98 CYS A CA 1
ATOM 742 C C . CYS A 1 98 ? -3.518 -4.487 -19.295 1.00 79.69 98 CYS A C 1
ATOM 744 O O . CYS A 1 98 ? -3.861 -3.899 -18.273 1.00 79.69 98 CYS A O 1
ATOM 746 N N . GLU A 1 99 ? -3.715 -5.790 -19.463 1.00 75.19 99 GLU A N 1
ATOM 747 C CA . GLU A 1 99 ? -4.135 -6.640 -18.355 1.00 75.19 99 GLU A CA 1
ATOM 748 C C . GLU A 1 99 ? -2.950 -6.845 -17.405 1.00 75.19 99 GLU A C 1
ATOM 750 O O . GLU A 1 99 ? -1.873 -7.290 -17.806 1.00 75.19 99 GLU A O 1
ATOM 755 N N . PHE A 1 100 ? -3.149 -6.487 -16.144 1.00 74.25 100 PHE A N 1
ATOM 756 C CA . PHE A 1 100 ? -2.194 -6.682 -15.070 1.00 74.25 100 PHE A CA 1
ATOM 757 C C . PHE A 1 100 ? -2.775 -7.682 -14.083 1.00 74.25 100 PHE A C 1
ATOM 759 O O . PHE A 1 100 ? -3.860 -7.468 -13.543 1.00 74.25 100 PHE A O 1
ATOM 766 N N . SER A 1 101 ? -2.051 -8.769 -13.842 1.00 69.81 101 SER A N 1
ATOM 767 C CA . SER A 1 101 ? -2.423 -9.752 -12.832 1.00 69.81 101 SER A CA 1
ATOM 768 C C . SER A 1 101 ? -1.283 -9.908 -11.846 1.00 69.81 101 SER A C 1
ATOM 770 O O . SER A 1 101 ? -0.126 -9.973 -12.260 1.00 69.81 101 SER A O 1
ATOM 772 N N . PHE A 1 102 ? -1.616 -9.965 -10.564 1.00 69.19 102 PHE A N 1
ATOM 773 C CA . PHE A 1 102 ? -0.644 -10.140 -9.496 1.00 69.19 102 PHE A CA 1
ATOM 774 C C . PHE A 1 102 ? -1.253 -10.956 -8.361 1.00 69.19 102 PHE A C 1
ATOM 776 O O . PHE A 1 102 ? -2.426 -10.771 -8.018 1.00 69.19 102 PHE A O 1
ATOM 783 N N . ASP A 1 103 ? -0.449 -11.832 -7.771 1.00 67.75 103 ASP A N 1
ATOM 784 C CA . ASP A 1 103 ? -0.831 -12.577 -6.582 1.00 67.75 103 ASP A CA 1
ATOM 785 C C . ASP A 1 103 ? -0.445 -11.769 -5.351 1.00 67.75 103 ASP A C 1
ATOM 787 O O . ASP A 1 103 ? 0.721 -11.659 -4.979 1.00 67.75 103 ASP A O 1
ATOM 791 N N . PHE A 1 104 ? -1.442 -11.177 -4.698 1.00 63.34 104 PHE A N 1
ATOM 792 C CA . PHE A 1 104 ? -1.195 -10.519 -3.427 1.00 63.34 104 PHE A CA 1
ATOM 793 C C . PHE A 1 104 ? -0.872 -11.583 -2.381 1.00 63.34 104 PHE A C 1
ATOM 795 O O . PHE A 1 104 ? -1.668 -12.494 -2.143 1.00 63.34 104 PHE A O 1
ATOM 802 N N . HIS A 1 105 ? 0.285 -11.461 -1.738 1.00 71.81 105 HIS A N 1
ATOM 803 C CA . HIS A 1 105 ? 0.618 -12.220 -0.536 1.00 71.81 105 HIS A CA 1
ATOM 804 C C . HIS A 1 105 ? 0.132 -11.477 0.716 1.00 71.81 105 HIS A C 1
ATOM 806 O O . HIS A 1 105 ? -0.508 -10.435 0.619 1.00 71.81 105 HIS A O 1
ATOM 812 N N . ARG A 1 106 ? 0.367 -12.021 1.913 1.00 76.88 106 ARG A N 1
ATOM 813 C CA . ARG A 1 106 ? 0.124 -11.259 3.147 1.00 76.88 106 ARG A CA 1
ATOM 814 C C . ARG A 1 106 ? 1.245 -10.244 3.305 1.00 76.88 106 ARG A C 1
ATOM 816 O O . ARG A 1 106 ? 2.398 -10.645 3.425 1.00 76.88 106 ARG A O 1
ATOM 823 N N . TYR A 1 107 ? 0.909 -8.961 3.317 1.00 84.62 107 TYR A N 1
ATOM 824 C CA . TYR A 1 107 ? 1.902 -7.903 3.455 1.00 84.62 107 TYR A CA 1
ATOM 825 C C . TYR A 1 107 ? 1.334 -6.674 4.156 1.00 84.62 107 TYR A C 1
ATOM 827 O O . TYR A 1 107 ? 0.127 -6.405 4.160 1.00 84.62 107 TYR A O 1
ATOM 835 N N . PHE A 1 108 ? 2.242 -5.903 4.734 1.00 87.31 108 PHE A N 1
ATOM 836 C CA . PHE A 1 108 ? 2.006 -4.533 5.149 1.00 87.31 108 PHE A CA 1
ATOM 837 C C . PHE A 1 108 ? 2.857 -3.635 4.266 1.00 87.31 108 PHE A C 1
ATOM 839 O O . PHE A 1 108 ? 4.039 -3.902 4.104 1.00 87.31 108 PHE A O 1
ATOM 846 N N . ALA A 1 109 ? 2.297 -2.569 3.709 1.00 89.25 109 ALA A N 1
ATOM 847 C CA . ALA A 1 109 ? 3.075 -1.623 2.920 1.00 89.25 109 ALA A CA 1
ATOM 848 C C . ALA A 1 109 ? 2.878 -0.198 3.399 1.00 89.25 109 ALA A C 1
ATOM 850 O O . ALA A 1 109 ? 1.775 0.172 3.795 1.00 89.25 109 ALA A O 1
ATOM 851 N N . VAL A 1 110 ? 3.922 0.620 3.285 1.00 90.62 110 VAL A N 1
ATOM 852 C CA . VAL A 1 110 ? 3.819 2.078 3.366 1.00 90.62 110 VAL A CA 1
ATOM 853 C C . VAL A 1 110 ? 4.258 2.671 2.037 1.00 90.62 110 VAL A C 1
ATOM 855 O O . VAL A 1 110 ? 5.381 2.457 1.593 1.00 90.62 110 VAL A O 1
ATOM 858 N N . ARG A 1 111 ? 3.369 3.439 1.408 1.00 90.38 111 ARG A N 1
ATOM 859 C CA . ARG A 1 111 ? 3.538 3.994 0.066 1.00 90.38 111 ARG A CA 1
ATOM 860 C C . ARG A 1 111 ? 3.336 5.498 0.058 1.00 90.38 111 ARG A C 1
ATOM 862 O O . ARG A 1 111 ? 2.373 6.010 0.625 1.00 90.38 111 ARG A O 1
ATOM 869 N N . ARG A 1 112 ? 4.179 6.199 -0.691 1.00 90.44 112 ARG A N 1
ATOM 870 C CA . ARG A 1 112 ? 3.952 7.566 -1.156 1.00 90.44 112 ARG A CA 1
ATOM 871 C C . ARG A 1 112 ? 3.551 7.540 -2.629 1.00 90.44 112 ARG A C 1
ATOM 873 O O . ARG A 1 112 ? 4.357 7.176 -3.480 1.00 90.44 112 ARG A O 1
ATOM 880 N N . GLU A 1 113 ? 2.321 7.949 -2.925 1.00 86.06 113 GLU A N 1
ATOM 881 C CA . GLU A 1 113 ? 1.755 7.972 -4.279 1.00 86.06 113 GLU A CA 1
ATOM 882 C C . GLU A 1 113 ? 1.830 9.402 -4.841 1.00 86.06 113 GLU A C 1
ATOM 884 O O . GLU A 1 113 ? 1.314 10.344 -4.240 1.00 86.06 113 GLU A O 1
ATOM 889 N N . ARG A 1 114 ? 2.485 9.592 -5.989 1.00 91.31 114 ARG A N 1
ATOM 890 C CA . ARG A 1 114 ? 2.591 10.881 -6.703 1.00 91.31 114 ARG A CA 1
ATOM 891 C C . ARG A 1 114 ? 1.655 10.942 -7.912 1.00 91.31 114 ARG A C 1
ATOM 893 O O . ARG A 1 114 ? 1.182 12.023 -8.253 1.00 91.31 114 ARG A O 1
ATOM 900 N N . ALA A 1 115 ? 1.402 9.804 -8.5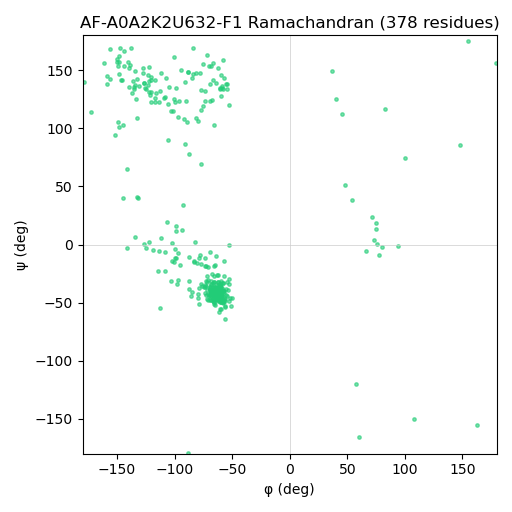53 1.00 82.25 115 ALA A N 1
ATOM 901 C CA . ALA A 1 115 ? 0.421 9.622 -9.619 1.00 82.25 115 ALA A CA 1
ATOM 902 C C . ALA A 1 115 ? 0.052 8.136 -9.718 1.00 82.25 115 ALA A C 1
ATOM 904 O O . ALA A 1 115 ? 0.924 7.294 -9.544 1.00 82.25 115 ALA A O 1
ATOM 905 N N . GLY A 1 116 ? -1.201 7.817 -10.035 1.00 80.69 116 GLY A N 1
ATOM 906 C CA . GLY A 1 116 ? -1.625 6.431 -10.204 1.00 80.69 116 GLY A CA 1
ATOM 907 C C . GLY A 1 116 ? -3.137 6.268 -10.149 1.00 80.69 116 GLY A C 1
ATOM 908 O O . GLY A 1 116 ? -3.896 7.201 -10.425 1.00 80.69 116 GLY A O 1
ATOM 909 N N . LEU A 1 117 ? -3.568 5.059 -9.787 1.00 67.12 117 LEU A N 1
ATOM 910 C CA . LEU A 1 117 ? -4.981 4.720 -9.579 1.00 67.12 117 LEU A CA 1
ATOM 911 C C . LEU A 1 117 ? -5.554 5.375 -8.319 1.00 67.12 117 LEU A C 1
ATOM 913 O O . LEU A 1 117 ? -6.747 5.679 -8.258 1.00 67.12 117 LEU A O 1
ATOM 917 N N . LEU A 1 118 ? -4.702 5.580 -7.317 1.00 67.00 118 LEU A N 1
ATOM 918 C CA . LEU A 1 118 ? -5.057 6.252 -6.080 1.00 67.00 118 LEU A CA 1
ATOM 919 C C . LEU A 1 118 ? -4.715 7.746 -6.169 1.00 67.00 118 LEU A C 1
ATOM 921 O O . LEU A 1 118 ? -3.770 8.121 -6.871 1.00 67.00 118 LEU A O 1
ATOM 925 N N . PRO A 1 119 ? -5.462 8.620 -5.469 1.00 62.22 119 PRO A N 1
ATOM 926 C CA . PRO A 1 119 ? -5.103 10.026 -5.381 1.00 62.22 119 PRO A CA 1
ATOM 927 C C . PRO A 1 119 ? -3.686 10.204 -4.809 1.00 62.22 119 PRO A C 1
ATOM 929 O O . PRO A 1 119 ? -3.290 9.454 -3.910 1.00 62.22 119 PRO A O 1
ATOM 932 N N . PRO A 1 120 ? -2.921 11.197 -5.297 1.00 75.12 120 PRO A N 1
ATOM 933 C CA . PRO A 1 120 ? -1.610 11.495 -4.744 1.00 75.12 120 PRO A CA 1
ATOM 934 C C . PRO A 1 120 ? -1.683 11.838 -3.253 1.00 75.12 120 PRO A C 1
ATOM 936 O O . PRO A 1 120 ? -2.540 12.616 -2.827 1.00 75.12 120 PRO A O 1
ATOM 939 N N . CYS A 1 121 ? -0.754 11.301 -2.467 1.00 71.44 121 CYS A N 1
ATOM 940 C CA . CYS A 1 121 ? -0.693 11.494 -1.020 1.00 71.44 121 CYS A CA 1
ATOM 941 C C . CYS A 1 121 ? 0.753 11.479 -0.507 1.00 71.44 121 CYS A C 1
ATOM 943 O O . CYS A 1 121 ? 1.642 10.894 -1.125 1.00 71.44 121 CYS A O 1
ATOM 945 N N . GLU A 1 122 ? 1.002 12.096 0.652 1.00 79.88 122 GLU A N 1
ATOM 946 C CA . GLU A 1 122 ? 2.346 12.115 1.252 1.00 79.88 122 GLU A CA 1
ATOM 947 C C . GLU A 1 122 ? 2.795 10.735 1.734 1.00 79.88 122 GLU A C 1
ATOM 949 O O . GLU A 1 122 ? 3.954 10.374 1.544 1.00 79.88 122 GLU A O 1
ATOM 954 N N . ALA A 1 123 ? 1.876 9.969 2.320 1.00 84.19 123 ALA A N 1
ATOM 955 C CA . ALA A 1 123 ? 2.047 8.562 2.645 1.00 84.19 123 ALA A CA 1
ATOM 956 C C . ALA A 1 123 ? 0.676 7.900 2.873 1.00 84.19 123 ALA A C 1
ATOM 958 O O . ALA A 1 123 ? -0.317 8.557 3.206 1.00 84.19 123 ALA A O 1
ATOM 959 N N . ARG A 1 124 ? 0.630 6.585 2.698 1.00 82.19 124 ARG A N 1
ATOM 960 C CA . ARG A 1 124 ? -0.515 5.703 2.928 1.00 82.19 124 ARG A CA 1
ATOM 961 C C . ARG A 1 124 ? 0.019 4.346 3.366 1.00 82.19 124 ARG A C 1
ATOM 963 O O . ARG A 1 124 ? 1.068 3.936 2.886 1.00 82.19 124 ARG A O 1
ATOM 970 N N . ALA A 1 125 ? -0.708 3.648 4.235 1.00 81.94 125 ALA A N 1
ATOM 971 C CA . ALA A 1 125 ? -0.407 2.259 4.549 1.00 81.94 125 ALA A CA 1
ATOM 972 C C . ALA A 1 125 ? -1.480 1.304 4.035 1.00 81.94 125 ALA A C 1
ATOM 974 O O . ALA A 1 125 ? -2.670 1.628 4.031 1.00 81.94 125 ALA A O 1
ATOM 975 N N . PHE A 1 126 ? -1.036 0.112 3.662 1.00 77.00 126 PHE A N 1
ATOM 976 C CA . PHE A 1 126 ? -1.855 -1.017 3.259 1.00 77.00 126 PHE A CA 1
ATOM 977 C C . PHE A 1 126 ? -1.563 -2.184 4.192 1.00 77.00 126 PHE A C 1
ATOM 979 O O . PHE A 1 126 ? -0.425 -2.387 4.597 1.00 77.00 126 PHE A O 1
ATOM 986 N N . LEU A 1 127 ? -2.600 -2.938 4.536 1.00 77.50 127 LEU A N 1
ATOM 987 C CA . LEU A 1 127 ? -2.469 -4.208 5.233 1.00 77.50 127 LEU A CA 1
ATOM 988 C C . LEU A 1 127 ? -3.363 -5.190 4.487 1.00 77.50 127 LEU A C 1
ATOM 990 O O . LEU A 1 127 ? -4.586 -5.052 4.546 1.00 77.50 127 LEU A O 1
ATOM 994 N N . GLU A 1 128 ? -2.748 -6.131 3.780 1.00 71.38 128 GLU A N 1
ATOM 995 C CA . GLU A 1 128 ? -3.433 -7.247 3.137 1.00 71.38 128 GLU A CA 1
ATOM 996 C C . GLU A 1 128 ? -3.241 -8.487 4.012 1.00 71.38 128 GLU A C 1
ATOM 998 O O . GLU A 1 128 ? -2.126 -8.954 4.254 1.00 71.38 128 GLU A O 1
ATOM 1003 N N . THR A 1 129 ? -4.347 -8.989 4.556 1.00 66.88 129 THR A N 1
ATOM 1004 C CA . THR A 1 129 ? -4.340 -10.111 5.502 1.00 66.88 129 THR A CA 1
ATOM 1005 C C . THR A 1 129 ? -4.619 -11.443 4.822 1.00 66.88 129 THR A C 1
ATOM 1007 O O . THR A 1 129 ? -4.477 -12.484 5.467 1.00 66.88 129 THR A O 1
ATOM 1010 N N . ARG A 1 130 ? -4.984 -11.437 3.533 1.00 62.81 130 ARG A N 1
ATOM 1011 C CA . ARG A 1 130 ? -5.318 -12.641 2.772 1.00 62.81 130 ARG A CA 1
ATOM 1012 C C . ARG A 1 130 ? -4.575 -12.676 1.450 1.00 62.81 130 ARG A C 1
ATOM 1014 O O . ARG A 1 130 ? -4.560 -11.698 0.713 1.00 62.81 130 ARG A O 1
ATOM 1021 N N . SER A 1 131 ? -4.039 -13.845 1.120 1.00 65.88 131 SER A N 1
ATOM 1022 C CA . SER A 1 131 ? -3.504 -14.060 -0.215 1.00 65.88 131 SER A CA 1
ATOM 1023 C C . SER A 1 131 ? -4.631 -14.197 -1.227 1.00 65.88 131 SER A C 1
ATOM 1025 O O . SER A 1 131 ? -5.584 -14.943 -0.988 1.00 65.88 131 SER A O 1
ATOM 1027 N N . ARG A 1 132 ? -4.536 -13.478 -2.345 1.00 62.06 132 ARG A N 1
ATOM 1028 C CA . ARG A 1 132 ? -5.522 -13.561 -3.425 1.00 62.06 132 ARG A CA 1
ATOM 1029 C C . ARG A 1 132 ? -4.927 -13.131 -4.766 1.00 62.06 132 ARG A C 1
ATOM 1031 O O . ARG A 1 132 ? -4.199 -12.137 -4.798 1.00 62.06 132 ARG A O 1
ATOM 1038 N N . PRO A 1 133 ? -5.300 -13.799 -5.868 1.00 62.81 133 PRO A N 1
ATOM 1039 C CA . PRO A 1 133 ? -5.036 -13.265 -7.190 1.00 62.81 133 PRO A CA 1
ATOM 1040 C C . PRO A 1 133 ? -5.862 -11.995 -7.389 1.00 62.81 133 PRO A C 1
ATOM 1042 O O . PRO A 1 133 ? -7.024 -11.901 -6.975 1.00 62.81 133 PRO A O 1
ATOM 1045 N N . ALA A 1 134 ? -5.274 -11.012 -8.051 1.00 59.91 134 ALA A N 1
ATOM 1046 C CA . ALA A 1 134 ? -5.989 -9.865 -8.572 1.00 59.91 134 ALA A CA 1
ATOM 1047 C C . ALA A 1 134 ? -5.681 -9.698 -10.049 1.00 59.91 134 ALA A C 1
ATOM 1049 O O . ALA A 1 134 ? -4.536 -9.831 -10.468 1.00 59.91 134 ALA A O 1
ATOM 1050 N N . ALA A 1 135 ? -6.712 -9.367 -10.818 1.00 62.12 135 ALA A N 1
ATOM 1051 C CA . ALA A 1 135 ? -6.596 -8.973 -12.209 1.00 62.12 135 ALA A CA 1
ATOM 1052 C C . ALA A 1 135 ? -7.210 -7.582 -12.370 1.00 62.12 135 ALA A C 1
ATOM 1054 O O . ALA A 1 135 ? -8.305 -7.305 -11.879 1.00 62.12 135 ALA A O 1
ATOM 1055 N N . LEU A 1 136 ? -6.472 -6.694 -13.020 1.00 65.00 136 LEU A N 1
ATOM 1056 C CA . LEU A 1 136 ? -6.835 -5.311 -13.274 1.00 65.00 136 LEU A CA 1
ATOM 1057 C C . LEU A 1 136 ? -6.546 -5.023 -14.742 1.00 65.00 136 LEU A C 1
ATOM 1059 O O . LEU A 1 136 ? -5.414 -5.172 -15.192 1.00 65.00 136 LEU A O 1
ATOM 1063 N N . LEU A 1 137 ? -7.538 -4.552 -15.489 1.00 69.81 137 LEU A N 1
ATOM 1064 C CA . LEU A 1 137 ? -7.256 -3.909 -16.766 1.00 69.81 137 LEU A CA 1
ATOM 1065 C C . LEU A 1 137 ? -6.739 -2.505 -16.462 1.00 69.81 137 LEU A C 1
ATOM 1067 O O . LEU A 1 137 ? -7.469 -1.699 -15.895 1.00 69.81 137 LEU A O 1
ATOM 1071 N N . LEU A 1 138 ? -5.487 -2.219 -16.799 1.00 77.94 138 LEU A N 1
ATOM 1072 C CA . LEU A 1 138 ? -4.882 -0.907 -16.629 1.00 77.94 138 LEU A CA 1
ATOM 1073 C C . LEU A 1 138 ? -5.079 -0.062 -17.888 1.00 77.94 138 LEU A C 1
ATOM 1075 O O . LEU A 1 138 ? -4.950 -0.578 -18.998 1.00 77.94 138 LEU A O 1
ATOM 1079 N N . PRO A 1 139 ? -5.376 1.237 -17.746 1.00 69.44 139 PRO A N 1
ATOM 1080 C CA . PRO A 1 139 ? -5.765 2.061 -18.867 1.00 69.44 139 PRO A CA 1
ATOM 1081 C C . PRO A 1 139 ? -4.575 2.622 -19.636 1.00 69.44 139 PRO A C 1
ATOM 1083 O O . PRO A 1 139 ? -3.582 3.038 -19.031 1.00 69.44 139 PRO A O 1
ATOM 1086 N N . ARG A 1 140 ? -4.720 2.785 -20.954 1.00 83.62 140 ARG A N 1
ATOM 1087 C CA . ARG A 1 140 ? -3.782 3.600 -21.733 1.00 83.62 140 ARG A CA 1
ATOM 1088 C C . ARG A 1 140 ? -3.667 5.009 -21.139 1.00 83.62 140 ARG A C 1
ATOM 1090 O O . ARG A 1 140 ? -4.656 5.658 -20.807 1.00 83.62 140 ARG A O 1
ATOM 1097 N N . GLY A 1 141 ? -2.444 5.522 -21.082 1.00 80.69 141 GLY A N 1
ATOM 1098 C CA . GLY A 1 141 ? -2.141 6.888 -20.665 1.00 80.69 141 GLY A CA 1
ATOM 1099 C C . GLY A 1 141 ? -2.136 7.096 -19.155 1.00 80.69 141 GLY A C 1
ATOM 1100 O O . GLY A 1 141 ? -1.829 8.205 -18.712 1.00 80.69 141 GLY A O 1
ATOM 1101 N N . ILE A 1 142 ? -2.437 6.068 -18.350 1.00 83.44 142 ILE A N 1
ATOM 1102 C CA . ILE A 1 142 ? -2.204 6.166 -16.911 1.00 83.44 142 ILE A CA 1
ATOM 1103 C C . ILE A 1 142 ? -0.714 6.306 -16.648 1.00 83.44 142 ILE A C 1
ATOM 1105 O O . ILE A 1 142 ? 0.106 5.622 -17.263 1.00 83.44 142 ILE A O 1
ATOM 1109 N N . ARG A 1 143 ? -0.383 7.175 -15.699 1.00 92.00 143 ARG A N 1
ATOM 1110 C CA . ARG A 1 143 ? 0.958 7.294 -15.151 1.00 92.00 143 ARG A CA 1
ATOM 1111 C C . ARG A 1 143 ? 0.956 6.753 -13.735 1.00 92.00 143 ARG A C 1
ATOM 1113 O O . ARG A 1 143 ? 0.174 7.222 -12.910 1.00 92.00 143 ARG A O 1
ATOM 1120 N N . PHE A 1 144 ? 1.853 5.817 -13.472 1.00 93.81 144 PHE A N 1
ATOM 1121 C CA . PHE A 1 144 ? 2.183 5.349 -12.138 1.00 93.81 144 PHE A CA 1
ATOM 1122 C C . PHE A 1 144 ? 3.468 6.026 -11.700 1.00 93.81 144 PHE A C 1
ATOM 1124 O O . PHE A 1 144 ? 4.476 5.979 -12.400 1.00 93.81 144 PHE A O 1
ATOM 1131 N N . ALA A 1 145 ? 3.417 6.680 -10.551 1.00 94.31 145 ALA A N 1
ATOM 1132 C CA . ALA A 1 145 ? 4.570 7.262 -9.908 1.00 94.31 145 ALA A CA 1
ATOM 1133 C C . ALA A 1 145 ? 4.390 7.128 -8.402 1.00 94.31 145 ALA A C 1
ATOM 1135 O O . ALA A 1 145 ? 3.645 7.894 -7.791 1.00 94.31 145 ALA A O 1
ATOM 1136 N N . TYR A 1 146 ? 5.080 6.172 -7.797 1.00 94.62 146 TYR A N 1
ATOM 1137 C CA . TYR A 1 146 ? 5.030 5.956 -6.357 1.00 94.62 146 TYR A CA 1
ATOM 1138 C C . TYR A 1 146 ? 6.369 5.447 -5.828 1.00 94.62 146 TYR A C 1
ATOM 1140 O O . TYR A 1 146 ? 7.275 5.113 -6.592 1.00 94.62 146 TYR A O 1
ATOM 1148 N N . THR A 1 147 ? 6.499 5.441 -4.508 1.00 96.56 147 THR A N 1
ATOM 1149 C CA . THR A 1 147 ? 7.585 4.776 -3.786 1.00 96.56 147 THR A CA 1
ATOM 1150 C C . THR A 1 147 ? 6.980 4.066 -2.591 1.00 96.56 147 THR A C 1
ATOM 1152 O O . THR A 1 147 ? 6.199 4.674 -1.859 1.00 96.56 147 THR A O 1
ATOM 1155 N N . GLU A 1 148 ? 7.305 2.797 -2.406 1.00 94.88 148 GLU A N 1
ATOM 1156 C CA . GLU A 1 148 ? 6.746 1.957 -1.360 1.00 94.88 148 GLU A CA 1
ATOM 1157 C C . GLU A 1 148 ? 7.780 1.059 -0.705 1.00 94.88 148 GLU A C 1
ATOM 1159 O O . GLU A 1 148 ? 8.790 0.696 -1.307 1.00 94.88 148 GLU A O 1
ATOM 1164 N N . VAL A 1 149 ? 7.480 0.703 0.538 1.00 96.44 149 VAL A N 1
ATOM 1165 C CA . VAL A 1 149 ? 8.133 -0.386 1.251 1.00 96.44 149 VAL A CA 1
ATOM 1166 C C . VAL A 1 149 ? 7.064 -1.386 1.634 1.00 96.44 149 VAL A C 1
ATOM 1168 O O . VAL A 1 149 ? 6.108 -1.017 2.317 1.00 96.44 149 VAL A O 1
ATOM 1171 N N . GLU A 1 150 ? 7.236 -2.624 1.201 1.00 93.12 150 GLU A N 1
ATOM 1172 C CA . GLU A 1 150 ? 6.403 -3.766 1.541 1.00 93.12 150 GLU A CA 1
ATOM 1173 C C . GLU A 1 150 ? 7.146 -4.647 2.544 1.00 93.12 150 GLU A C 1
ATOM 1175 O O . GLU A 1 150 ? 8.332 -4.924 2.388 1.00 93.12 150 GLU A O 1
ATOM 1180 N N . TYR A 1 151 ? 6.441 -5.084 3.578 1.00 93.12 151 TYR A N 1
ATOM 1181 C CA . TYR A 1 151 ? 6.925 -5.952 4.638 1.00 93.12 151 TYR A CA 1
ATOM 1182 C C . TYR A 1 151 ? 6.136 -7.253 4.589 1.00 93.12 151 TYR A C 1
ATOM 1184 O O . TYR A 1 151 ? 4.900 -7.239 4.635 1.00 93.12 151 TYR A O 1
ATOM 1192 N N . ALA A 1 152 ? 6.858 -8.364 4.515 1.00 90.06 152 ALA A N 1
ATOM 1193 C CA . ALA A 1 152 ? 6.305 -9.702 4.594 1.00 90.06 152 ALA A CA 1
ATOM 1194 C C . ALA A 1 152 ? 6.116 -10.139 6.056 1.00 90.06 152 ALA A C 1
ATOM 1196 O O . ALA A 1 152 ? 6.607 -9.511 7.000 1.00 90.06 152 ALA A O 1
ATOM 1197 N N . ASP A 1 153 ? 5.408 -11.249 6.251 1.00 88.94 153 ASP A N 1
ATOM 1198 C CA . ASP A 1 153 ? 5.159 -11.823 7.578 1.00 88.94 153 ASP A CA 1
ATOM 1199 C C . ASP A 1 153 ? 6.470 -12.253 8.267 1.00 88.94 153 ASP A C 1
ATOM 1201 O O . ASP A 1 153 ? 6.626 -12.131 9.484 1.00 88.94 153 ASP A O 1
ATOM 1205 N N . GLU A 1 154 ? 7.445 -12.683 7.466 1.00 89.69 154 GLU A N 1
ATOM 1206 C CA . GLU A 1 154 ? 8.799 -13.066 7.860 1.00 89.69 154 GLU A CA 1
ATOM 1207 C C . GLU A 1 154 ? 9.539 -11.927 8.567 1.00 89.69 154 GLU A C 1
ATOM 1209 O O . GLU A 1 154 ? 10.192 -12.179 9.581 1.00 89.69 154 GLU A O 1
ATOM 1214 N N . TYR A 1 155 ? 9.381 -10.679 8.106 1.00 92.75 155 TYR A N 1
ATOM 1215 C CA . TYR A 1 155 ? 10.014 -9.520 8.739 1.00 92.75 155 TYR A CA 1
ATOM 1216 C C . TYR A 1 155 ? 9.557 -9.368 10.191 1.00 92.75 155 TYR A C 1
ATOM 1218 O O . TYR A 1 155 ? 10.378 -9.229 11.100 1.00 92.75 155 TYR A O 1
ATOM 1226 N N . CYS A 1 156 ? 8.241 -9.412 10.430 1.00 89.69 156 CYS A N 1
ATOM 1227 C CA . CYS A 1 156 ? 7.681 -9.273 11.773 1.00 89.69 156 CYS A CA 1
ATOM 1228 C C . CYS A 1 156 ? 8.094 -10.442 12.673 1.00 89.69 156 CYS A C 1
ATOM 1230 O O . CYS A 1 156 ? 8.479 -10.219 13.822 1.00 89.69 156 CYS A O 1
ATOM 1232 N N . ARG A 1 157 ? 8.097 -11.675 12.155 1.00 89.81 157 ARG A N 1
ATOM 1233 C CA . ARG A 1 157 ? 8.540 -12.842 12.931 1.00 89.81 157 ARG A CA 1
ATOM 1234 C C . ARG A 1 157 ? 10.004 -12.731 13.343 1.00 89.81 157 ARG A C 1
ATOM 1236 O O . ARG A 1 157 ? 10.320 -12.978 14.504 1.00 89.81 157 ARG A O 1
ATOM 1243 N N . ALA A 1 158 ? 10.876 -12.352 12.410 1.00 89.38 158 ALA A N 1
ATOM 1244 C CA . ALA A 1 158 ? 12.312 -12.264 12.647 1.00 89.38 158 ALA A CA 1
ATOM 1245 C C . ALA A 1 158 ? 12.684 -11.117 13.598 1.00 89.38 158 ALA A C 1
ATOM 1247 O O . ALA A 1 158 ? 13.566 -11.280 14.439 1.00 89.38 158 ALA A O 1
ATOM 1248 N N . ASN A 1 159 ? 12.004 -9.970 13.488 1.00 89.94 159 ASN A N 1
ATOM 1249 C CA . ASN A 1 159 ? 12.434 -8.736 14.151 1.00 89.94 159 ASN A CA 1
ATOM 1250 C C . ASN A 1 159 ? 11.554 -8.317 15.340 1.00 89.94 159 ASN A C 1
ATOM 1252 O O . ASN A 1 159 ? 12.013 -7.572 16.203 1.00 89.94 159 ASN A O 1
ATOM 1256 N N . LEU A 1 160 ? 10.294 -8.762 15.396 1.00 89.00 160 LEU A N 1
ATOM 1257 C CA . LEU A 1 160 ? 9.280 -8.260 16.337 1.00 89.00 160 LEU A CA 1
ATOM 1258 C C . LEU A 1 160 ? 8.631 -9.371 17.182 1.00 89.00 160 LEU A C 1
ATOM 1260 O O . LEU A 1 160 ? 7.827 -9.071 18.061 1.00 89.00 160 LEU A O 1
ATOM 1264 N N . GLY A 1 161 ? 8.991 -10.640 16.953 1.00 86.50 161 GLY A N 1
ATOM 1265 C CA . GLY A 1 161 ? 8.564 -11.778 17.777 1.00 86.50 161 GLY A CA 1
ATOM 1266 C C . GLY A 1 161 ? 7.115 -12.231 17.573 1.00 86.50 161 GLY A C 1
ATOM 1267 O O . GLY A 1 161 ? 6.618 -13.016 18.375 1.00 86.50 161 GLY A O 1
ATOM 1268 N N . GLY A 1 162 ? 6.445 -11.764 16.515 1.00 86.50 162 GLY A N 1
ATOM 1269 C CA . GLY A 1 162 ? 5.049 -12.089 16.212 1.00 86.50 162 GLY A CA 1
ATOM 1270 C C . GLY A 1 162 ? 4.722 -11.929 14.729 1.00 86.50 162 GLY A C 1
ATOM 1271 O O . GLY A 1 162 ? 5.512 -11.385 13.957 1.00 86.50 162 GLY A O 1
ATOM 1272 N N . GLY A 1 163 ? 3.557 -12.426 14.314 1.00 84.88 163 GLY A N 1
ATOM 1273 C CA . GLY A 1 163 ? 3.103 -12.300 12.925 1.00 84.88 163 GLY A CA 1
ATOM 1274 C C . GLY A 1 163 ? 2.685 -10.871 12.570 1.00 84.88 163 GLY A C 1
ATOM 1275 O O . GLY A 1 163 ? 2.368 -10.055 13.432 1.00 84.88 163 GLY A O 1
ATOM 1276 N N . LEU A 1 164 ? 2.594 -10.570 11.281 1.00 81.50 164 LEU A N 1
ATOM 1277 C CA . LEU A 1 164 ? 2.256 -9.246 10.767 1.00 81.50 164 LEU A CA 1
ATOM 1278 C C . LEU A 1 164 ? 0.877 -8.766 11.239 1.00 81.50 164 LEU A C 1
ATOM 1280 O O . LEU A 1 164 ? 0.719 -7.617 11.636 1.00 81.50 164 LEU A O 1
ATOM 1284 N N . THR A 1 165 ? -0.119 -9.652 11.284 1.00 77.38 165 THR A N 1
ATOM 1285 C CA . THR A 1 165 ? -1.453 -9.322 11.821 1.00 77.38 165 THR A CA 1
ATOM 1286 C C . THR A 1 165 ? -1.438 -9.091 13.334 1.00 77.38 165 THR A C 1
ATOM 1288 O O . THR A 1 165 ? -2.176 -8.243 13.824 1.00 77.38 165 THR A O 1
ATOM 1291 N N . GLU A 1 166 ? -0.603 -9.820 14.071 1.00 77.31 166 GLU A N 1
ATOM 1292 C CA . GLU A 1 166 ? -0.492 -9.702 15.528 1.00 77.31 166 GLU A CA 1
ATOM 1293 C C . GLU A 1 166 ? 0.189 -8.389 15.922 1.00 77.31 166 GLU A C 1
ATOM 1295 O O . GLU A 1 166 ? -0.316 -7.651 16.765 1.00 77.31 166 GLU A O 1
ATOM 1300 N N . VAL A 1 167 ? 1.303 -8.076 15.260 1.00 81.06 167 VAL A N 1
ATOM 1301 C CA . VAL A 1 167 ? 2.125 -6.905 15.564 1.00 81.06 167 VAL A CA 1
ATOM 1302 C C . VAL A 1 167 ? 1.526 -5.633 14.969 1.00 81.06 167 VAL A C 1
ATOM 1304 O O . VAL A 1 167 ? 1.435 -4.611 15.643 1.00 81.06 167 VAL A O 1
ATOM 1307 N N . LEU A 1 168 ? 1.095 -5.679 13.705 1.00 78.00 168 LEU A N 1
ATOM 1308 C CA . LEU A 1 168 ? 0.627 -4.493 12.986 1.00 78.00 168 LEU A CA 1
ATOM 1309 C C . LEU A 1 168 ? -0.890 -4.365 12.941 1.00 78.00 168 LEU A C 1
ATOM 1311 O O . LEU A 1 168 ? -1.363 -3.346 12.458 1.00 78.00 168 LEU A O 1
ATOM 1315 N N . GLY A 1 169 ? -1.672 -5.317 13.452 1.00 70.06 169 GLY A N 1
ATOM 1316 C CA . GLY A 1 169 ? -3.136 -5.204 13.497 1.00 70.06 169 GLY A CA 1
ATOM 1317 C C . GLY A 1 169 ? -3.628 -3.882 14.114 1.00 70.06 169 GLY A C 1
ATOM 1318 O O . GLY A 1 169 ? -4.371 -3.150 13.448 1.00 70.06 169 GLY A O 1
ATOM 1319 N N . PRO A 1 170 ? -3.176 -3.508 15.329 1.00 68.38 170 PRO A N 1
ATOM 1320 C CA . PRO A 1 170 ? -3.536 -2.234 15.960 1.00 68.38 170 PRO A CA 1
ATOM 1321 C C . PRO A 1 170 ? -3.058 -1.013 15.161 1.00 68.38 170 PRO A C 1
ATOM 1323 O O . PRO A 1 170 ? -3.798 -0.045 14.973 1.00 68.38 170 PRO A O 1
ATOM 1326 N N . VAL A 1 171 ? -1.830 -1.071 14.641 1.00 71.69 171 VAL A N 1
ATOM 1327 C CA . VAL A 1 171 ? -1.198 0.029 13.900 1.00 71.69 171 VAL A CA 1
ATOM 1328 C C . VAL A 1 171 ? -1.869 0.250 12.549 1.00 71.69 171 VAL A C 1
ATOM 1330 O O . VAL A 1 171 ? -2.168 1.379 12.172 1.00 71.69 171 VAL A O 1
ATOM 1333 N N . ALA A 1 172 ? -2.165 -0.822 11.824 1.00 64.81 172 ALA A N 1
ATOM 1334 C CA . ALA A 1 172 ? -2.860 -0.787 10.551 1.00 64.81 172 ALA A CA 1
ATOM 1335 C C . ALA A 1 172 ? -4.286 -0.265 10.714 1.00 64.81 172 ALA A C 1
ATOM 1337 O O . ALA A 1 172 ? -4.717 0.536 9.886 1.00 64.81 172 ALA A O 1
ATOM 1338 N N . ALA A 1 173 ? -4.987 -0.632 11.795 1.00 59.25 173 ALA A N 1
ATOM 1339 C CA . ALA A 1 173 ? -6.283 -0.045 12.117 1.00 59.25 173 ALA A CA 1
ATOM 1340 C C . ALA A 1 173 ? -6.167 1.483 12.261 1.00 59.25 173 ALA A C 1
ATOM 1342 O O . ALA A 1 173 ? -6.892 2.201 11.579 1.00 59.25 173 ALA A O 1
ATOM 1343 N N . VAL A 1 174 ? -5.199 1.986 13.040 1.00 62.38 174 VAL A N 1
ATOM 1344 C CA . VAL A 1 174 ? -4.917 3.430 13.190 1.00 62.38 174 VAL A CA 1
ATOM 1345 C C . VAL A 1 174 ? -4.556 4.094 11.854 1.00 62.38 174 VAL A C 1
ATOM 1347 O O . VAL A 1 174 ? -5.102 5.141 11.506 1.00 62.38 174 VAL A O 1
ATOM 1350 N N . LEU A 1 175 ? -3.639 3.509 11.084 1.00 64.25 175 LEU A N 1
ATOM 1351 C CA . LEU A 1 175 ? -3.125 4.106 9.849 1.00 64.25 175 LEU A CA 1
ATOM 1352 C C . LEU A 1 175 ? -4.184 4.156 8.745 1.00 64.25 175 LEU A C 1
ATOM 1354 O O . LEU A 1 175 ? -4.368 5.197 8.109 1.00 64.25 175 LEU A O 1
ATOM 1358 N N . GLN A 1 176 ? -4.924 3.064 8.551 1.00 55.75 176 GLN A N 1
ATOM 1359 C CA . GLN A 1 176 ? -6.001 2.992 7.564 1.00 55.75 176 GLN A CA 1
ATOM 1360 C C . GLN A 1 176 ? -7.153 3.927 7.926 1.00 55.75 176 GLN A C 1
ATOM 1362 O O . GLN A 1 176 ? -7.808 4.500 7.058 1.00 55.75 176 GLN A O 1
ATOM 1367 N N . ALA A 1 177 ? -7.381 4.132 9.216 1.00 50.22 177 ALA A N 1
ATOM 1368 C CA . ALA A 1 177 ? -8.381 5.055 9.694 1.00 50.22 177 ALA A CA 1
ATOM 1369 C C . ALA A 1 177 ? -8.051 6.513 9.453 1.00 50.22 177 ALA A C 1
ATOM 1371 O O . ALA A 1 177 ?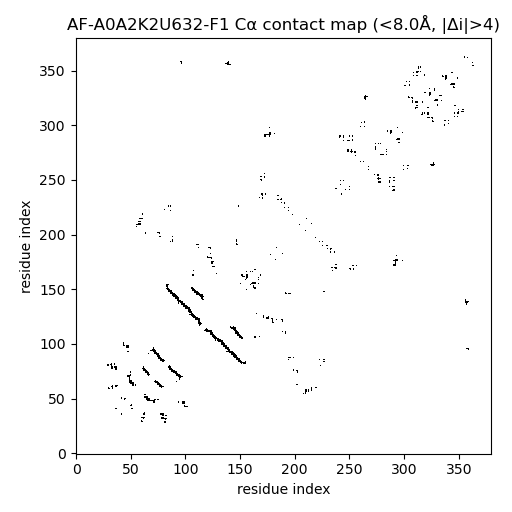 -8.948 7.289 9.145 1.00 50.22 177 ALA A O 1
ATOM 1372 N N . THR A 1 178 ? -6.784 6.898 9.566 1.00 48.50 178 THR A N 1
ATOM 1373 C CA . THR A 1 178 ? -6.375 8.290 9.389 1.00 48.50 178 THR A CA 1
ATOM 1374 C C . THR A 1 178 ? -6.390 8.774 7.932 1.00 48.50 178 THR A C 1
ATOM 1376 O O . THR A 1 178 ? -6.382 9.985 7.696 1.00 48.50 178 THR A O 1
ATOM 1379 N N . GLY A 1 179 ? -6.530 7.864 6.958 1.00 50.53 179 GLY A N 1
ATOM 1380 C CA . GLY A 1 179 ? -6.599 8.178 5.524 1.00 50.53 179 GLY A CA 1
ATOM 1381 C C . GLY A 1 179 ? -5.350 8.898 4.983 1.00 50.53 179 GLY A C 1
ATOM 1382 O O . GLY A 1 179 ? -4.325 8.982 5.653 1.00 50.53 179 GLY A O 1
ATOM 1383 N N . GLU A 1 180 ? -5.448 9.475 3.775 1.00 47.16 180 GLU A N 1
ATOM 1384 C CA . GLU A 1 180 ? -4.360 10.216 3.087 1.00 47.16 180 GLU A CA 1
ATOM 1385 C C . GLU A 1 180 ? -3.902 11.504 3.803 1.00 47.16 180 GLU A C 1
ATOM 1387 O O . GLU A 1 180 ? -2.926 12.123 3.386 1.00 47.16 180 GLU A O 1
ATOM 1392 N N . ARG A 1 181 ? -4.623 11.961 4.838 1.00 47.22 181 ARG A N 1
ATOM 1393 C CA . ARG A 1 181 ? -4.465 13.309 5.423 1.00 47.22 181 ARG A CA 1
ATOM 1394 C C . ARG A 1 181 ? -4.127 13.334 6.915 1.00 47.22 181 ARG A C 1
ATOM 1396 O O . ARG A 1 181 ? -4.045 14.417 7.488 1.00 47.22 181 ARG A O 1
ATOM 1403 N N . GLY A 1 182 ? -3.964 12.186 7.571 1.00 49.66 182 GLY A N 1
ATOM 1404 C CA . GLY A 1 182 ? -3.839 12.145 9.029 1.00 49.66 182 GLY A CA 1
ATOM 1405 C C . GLY A 1 182 ? -2.423 11.886 9.542 1.00 49.66 182 GLY A C 1
ATOM 1406 O O . GLY A 1 182 ? -2.062 10.748 9.828 1.00 49.66 182 GLY A O 1
ATOM 1407 N N . ALA A 1 183 ? -1.673 12.973 9.750 1.00 60.53 183 ALA A N 1
ATOM 1408 C CA . ALA A 1 183 ? -0.532 13.085 10.669 1.00 60.53 183 ALA A CA 1
ATOM 1409 C C . ALA A 1 183 ? 0.513 11.955 10.588 1.00 60.53 183 ALA A C 1
ATOM 1411 O O . ALA A 1 183 ? 0.881 11.366 11.609 1.00 60.53 183 ALA A O 1
ATOM 1412 N N . TRP A 1 184 ? 0.994 11.657 9.379 1.00 76.75 184 TRP A N 1
ATOM 1413 C CA . TRP A 1 184 ? 2.258 10.942 9.238 1.00 76.75 184 TRP A CA 1
ATOM 1414 C C . TRP A 1 184 ? 3.359 11.750 9.904 1.00 76.75 184 TRP A C 1
ATOM 1416 O O . TRP A 1 184 ? 3.449 12.967 9.732 1.00 76.75 184 TRP A O 1
ATOM 1426 N N . ARG A 1 185 ? 4.198 11.063 10.672 1.00 78.31 185 ARG A N 1
ATOM 1427 C CA . ARG A 1 185 ? 5.408 11.673 11.208 1.00 78.31 185 ARG A CA 1
ATOM 1428 C C . ARG A 1 185 ? 6.267 12.187 10.040 1.00 78.31 185 ARG A C 1
ATOM 1430 O O . ARG A 1 185 ? 6.433 11.436 9.074 1.00 78.31 185 ARG A O 1
ATOM 1437 N N . PRO A 1 186 ? 6.809 13.420 10.081 1.00 83.94 186 PRO A N 1
ATOM 1438 C CA . PRO A 1 186 ? 7.635 13.961 8.995 1.00 83.94 186 PRO A CA 1
ATOM 1439 C C . PRO A 1 186 ? 8.794 13.042 8.594 1.00 83.94 186 PRO A C 1
ATOM 1441 O O . PRO A 1 186 ? 9.192 12.995 7.430 1.00 83.94 186 PRO A O 1
ATOM 1444 N N . GLU A 1 187 ? 9.305 12.269 9.549 1.00 90.31 187 GLU A N 1
ATOM 1445 C CA . GLU A 1 187 ? 10.332 11.255 9.352 1.00 90.31 187 GLU A CA 1
ATOM 1446 C C . GLU A 1 187 ? 9.887 10.149 8.384 1.00 90.31 187 GLU A C 1
ATOM 1448 O O . GLU A 1 187 ? 10.686 9.741 7.550 1.00 90.31 187 GLU A O 1
ATOM 1453 N N . VAL A 1 188 ? 8.622 9.709 8.415 1.00 90.25 188 VAL A N 1
ATOM 1454 C CA . VAL A 1 188 ? 8.095 8.703 7.468 1.00 90.25 188 VAL A CA 1
ATOM 1455 C C . VAL A 1 188 ? 8.162 9.227 6.037 1.00 90.25 188 VAL A C 1
ATOM 1457 O O . VAL A 1 188 ? 8.687 8.564 5.145 1.00 9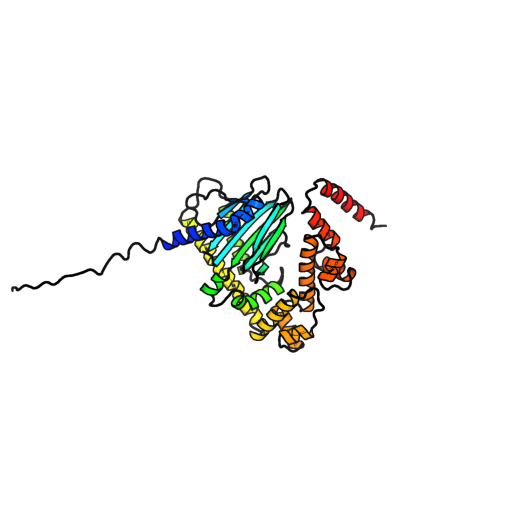0.25 188 VAL A O 1
ATOM 1460 N N . VAL A 1 189 ? 7.679 10.450 5.819 1.00 89.12 189 VAL A N 1
ATOM 1461 C CA . VAL A 1 189 ? 7.692 11.080 4.492 1.00 89.12 189 VAL A CA 1
ATOM 1462 C C . VAL A 1 189 ? 9.129 11.320 4.023 1.00 89.12 189 VAL A C 1
ATOM 1464 O O . VAL A 1 189 ? 9.428 11.168 2.839 1.00 89.12 189 VAL A O 1
ATOM 1467 N N . SER A 1 190 ? 10.026 11.674 4.945 1.00 91.81 190 SER A N 1
ATOM 1468 C CA . SER A 1 190 ? 11.443 11.911 4.649 1.00 91.81 190 SER A CA 1
ATOM 1469 C C . SER A 1 190 ? 12.159 10.622 4.239 1.00 91.81 190 SER A C 1
ATOM 1471 O O . SER A 1 190 ? 12.897 10.632 3.258 1.00 91.81 190 SER A O 1
ATOM 1473 N N . LEU A 1 191 ? 11.881 9.505 4.920 1.00 95.31 191 LEU A N 1
ATOM 1474 C CA . LEU A 1 191 ? 12.397 8.180 4.566 1.00 95.31 191 LEU A CA 1
ATOM 1475 C C . LEU A 1 191 ? 11.913 7.739 3.178 1.00 95.31 191 LEU A C 1
ATOM 1477 O O . LEU A 1 191 ? 12.727 7.362 2.343 1.00 95.31 191 LEU A O 1
ATOM 1481 N N . LEU A 1 192 ? 10.615 7.869 2.880 1.00 94.56 192 LEU A N 1
ATOM 1482 C CA . LEU A 1 192 ? 10.072 7.519 1.557 1.00 94.56 192 LEU A CA 1
ATOM 1483 C C . LEU A 1 192 ? 10.679 8.369 0.429 1.00 94.56 192 LEU A C 1
ATOM 1485 O O . LEU A 1 192 ? 10.897 7.868 -0.671 1.00 94.56 192 LEU A O 1
ATOM 1489 N N . LYS A 1 193 ? 10.977 9.648 0.689 1.00 93.00 193 LYS A N 1
ATOM 1490 C CA . LYS A 1 193 ? 11.683 10.517 -0.269 1.00 93.00 193 LYS A CA 1
ATOM 1491 C C . LYS A 1 193 ? 13.147 10.112 -0.456 1.00 93.00 193 LYS A C 1
ATOM 1493 O O . LYS A 1 193 ? 13.633 10.165 -1.578 1.00 93.00 193 LYS A O 1
ATOM 1498 N N . ALA A 1 194 ? 13.838 9.704 0.608 1.00 91.94 194 ALA A N 1
ATOM 1499 C CA . ALA A 1 194 ? 15.214 9.218 0.509 1.00 91.94 194 ALA A CA 1
ATOM 1500 C C . ALA A 1 194 ? 15.291 7.926 -0.324 1.00 91.94 194 ALA A C 1
ATOM 1502 O O . ALA A 1 194 ? 16.110 7.833 -1.233 1.00 91.94 194 ALA A O 1
ATOM 1503 N N . LEU A 1 195 ? 14.373 6.983 -0.085 1.00 94.31 195 LEU A N 1
ATOM 1504 C CA . LEU A 1 195 ? 14.236 5.761 -0.886 1.00 94.31 195 LEU A CA 1
ATOM 1505 C C . LEU A 1 195 ? 13.941 6.069 -2.362 1.00 94.31 195 LEU A C 1
ATOM 1507 O O . LEU A 1 195 ? 14.499 5.435 -3.257 1.00 94.31 195 LEU A O 1
ATOM 1511 N N . GLU A 1 196 ? 13.085 7.062 -2.626 1.00 93.25 196 GLU A N 1
ATOM 1512 C CA . GLU A 1 196 ? 12.810 7.528 -3.986 1.00 93.25 196 GLU A CA 1
ATOM 1513 C C . GLU A 1 196 ? 14.084 8.026 -4.681 1.00 93.25 196 GLU A C 1
ATOM 1515 O O . GLU A 1 196 ? 14.307 7.690 -5.842 1.00 93.25 196 GLU A O 1
ATOM 1520 N N . GLU A 1 197 ? 14.909 8.812 -3.988 1.00 90.00 197 GLU A N 1
ATOM 1521 C CA . GLU A 1 197 ? 16.145 9.375 -4.539 1.00 90.00 197 GLU A CA 1
ATOM 1522 C C . GLU A 1 197 ? 17.180 8.288 -4.863 1.00 90.00 197 GLU A C 1
ATOM 1524 O O . GLU A 1 197 ? 17.774 8.297 -5.946 1.00 90.00 197 GLU A O 1
ATOM 1529 N N . THR A 1 198 ? 17.336 7.297 -3.978 1.00 88.75 198 THR A N 1
ATOM 1530 C CA . THR A 1 198 ? 18.167 6.114 -4.245 1.00 88.75 198 THR A CA 1
ATOM 1531 C C . THR A 1 198 ? 17.676 5.380 -5.494 1.00 88.75 198 THR A C 1
ATOM 1533 O O . THR A 1 198 ? 18.451 5.139 -6.420 1.00 88.75 198 THR A O 1
ATOM 1536 N N . ALA A 1 199 ? 16.373 5.101 -5.590 1.00 89.88 199 ALA A N 1
ATOM 1537 C CA . ALA A 1 199 ? 15.810 4.418 -6.753 1.00 89.88 199 ALA A CA 1
ATOM 1538 C C . ALA A 1 199 ? 15.966 5.227 -8.054 1.00 89.88 199 ALA A C 1
ATOM 1540 O O . ALA A 1 199 ? 16.284 4.662 -9.099 1.00 89.88 199 ALA A O 1
ATOM 1541 N N . ARG A 1 200 ? 15.792 6.555 -8.007 1.00 88.44 200 ARG A N 1
ATOM 1542 C CA . ARG A 1 200 ? 16.016 7.448 -9.159 1.00 88.44 200 ARG A CA 1
ATOM 1543 C C . ARG A 1 200 ? 17.466 7.440 -9.619 1.00 88.44 200 ARG A C 1
ATOM 1545 O O . ARG A 1 200 ? 17.706 7.481 -10.822 1.00 88.44 200 ARG A O 1
ATOM 1552 N N . THR A 1 201 ? 18.411 7.368 -8.686 1.00 84.81 201 THR A N 1
ATOM 1553 C CA . THR A 1 201 ? 19.840 7.261 -9.001 1.00 84.81 201 THR A CA 1
ATOM 1554 C C . THR A 1 201 ? 20.112 5.995 -9.812 1.00 84.81 201 THR A C 1
ATOM 1556 O O . THR A 1 201 ? 20.691 6.085 -10.894 1.00 84.81 201 THR A O 1
ATOM 1559 N N . HIS A 1 202 ? 19.585 4.847 -9.374 1.00 83.12 202 HIS A N 1
ATOM 1560 C CA . HIS A 1 202 ? 19.661 3.595 -10.136 1.00 83.12 202 HIS A CA 1
ATOM 1561 C C . HIS A 1 202 ? 18.910 3.672 -11.476 1.00 83.12 202 HIS A C 1
ATOM 1563 O O . HIS A 1 202 ? 19.408 3.232 -12.509 1.00 83.12 202 HIS A O 1
ATOM 1569 N N . ALA A 1 203 ? 17.730 4.294 -11.510 1.00 82.62 203 ALA A N 1
ATOM 1570 C CA . ALA A 1 203 ? 16.953 4.455 -12.736 1.00 82.62 203 ALA A CA 1
ATOM 1571 C C . ALA A 1 203 ? 17.556 5.465 -13.731 1.00 82.62 203 ALA A C 1
ATOM 1573 O O . ALA A 1 203 ? 17.198 5.451 -14.910 1.00 82.62 203 ALA A O 1
ATOM 1574 N N . GLY A 1 204 ? 18.444 6.360 -13.301 1.00 76.44 204 GLY A N 1
ATOM 1575 C CA . GLY A 1 204 ? 19.147 7.318 -14.160 1.00 76.44 204 GLY A CA 1
ATOM 1576 C C . GLY A 1 204 ? 20.391 6.740 -14.837 1.00 76.44 204 GLY A C 1
ATOM 1577 O O . GLY A 1 204 ? 20.901 7.327 -15.790 1.00 76.44 204 GLY A O 1
ATOM 1578 N N . GLN A 1 205 ? 20.876 5.585 -14.382 1.00 67.19 205 GLN A N 1
ATOM 1579 C CA . GLN A 1 205 ? 22.110 4.985 -14.875 1.00 67.19 205 GLN A CA 1
ATOM 1580 C C . GLN A 1 205 ? 21.855 4.230 -16.185 1.00 67.19 205 GLN A C 1
ATOM 1582 O O . GLN A 1 205 ? 21.186 3.201 -16.235 1.00 67.19 205 GLN A O 1
ATOM 1587 N N . THR A 1 206 ? 22.358 4.793 -17.283 1.00 51.91 206 THR A N 1
ATOM 1588 C CA . THR A 1 206 ? 22.281 4.217 -18.640 1.00 51.91 206 THR A CA 1
ATOM 1589 C C . THR A 1 206 ? 23.644 4.106 -19.329 1.00 51.91 206 THR A C 1
ATOM 1591 O O . THR A 1 206 ? 23.707 3.634 -20.461 1.00 51.91 206 THR A O 1
ATOM 1594 N N . SER A 1 207 ? 24.751 4.501 -18.684 1.00 46.50 207 SER A N 1
ATOM 1595 C CA . SER A 1 207 ? 26.080 4.517 -19.315 1.00 46.50 207 SER A CA 1
ATOM 1596 C C . SER A 1 207 ? 27.206 4.034 -18.394 1.00 46.50 207 SER A C 1
ATOM 1598 O O . SER A 1 207 ? 27.134 4.157 -17.177 1.00 46.50 207 SER A O 1
ATOM 1600 N N . ARG A 1 208 ? 28.255 3.489 -19.026 1.00 43.94 208 ARG A N 1
ATOM 1601 C CA . ARG A 1 208 ? 29.359 2.629 -18.538 1.00 43.94 208 ARG A CA 1
ATOM 1602 C C . ARG A 1 208 ? 30.180 3.090 -17.317 1.00 43.94 208 ARG A C 1
ATOM 1604 O O . ARG A 1 208 ? 31.082 2.358 -16.915 1.00 43.94 208 ARG A O 1
ATOM 1611 N N . SER A 1 209 ? 29.917 4.248 -16.716 1.00 52.00 209 SER A N 1
ATOM 1612 C CA . SER A 1 209 ? 30.521 4.626 -15.431 1.00 52.00 209 SER A CA 1
ATOM 1613 C C . SER A 1 209 ? 29.655 4.075 -14.295 1.00 52.00 209 SER A C 1
ATOM 1615 O O . SER A 1 209 ? 28.836 4.799 -13.732 1.00 52.00 209 SER A O 1
ATOM 1617 N N . GLY A 1 210 ? 29.777 2.772 -14.027 1.00 57.06 210 GLY A N 1
ATOM 1618 C CA . GLY A 1 210 ? 29.009 2.102 -12.973 1.00 57.06 210 GLY A CA 1
ATOM 1619 C C . GLY A 1 210 ? 29.236 2.716 -11.589 1.00 57.06 210 GLY A C 1
ATOM 1620 O O . GLY A 1 210 ? 30.257 3.372 -11.347 1.00 57.06 210 GLY A O 1
ATOM 1621 N N . LEU A 1 211 ? 28.290 2.493 -10.672 1.00 62.06 211 LEU A N 1
ATOM 1622 C CA . LEU A 1 211 ? 28.460 2.855 -9.266 1.00 62.06 211 LEU A CA 1
ATOM 1623 C C . LEU A 1 211 ? 29.734 2.217 -8.701 1.00 62.06 211 LEU A C 1
ATOM 1625 O O . LEU A 1 211 ? 30.051 1.050 -8.944 1.00 62.06 211 LEU A O 1
ATOM 1629 N N . SER A 1 212 ? 30.484 2.986 -7.910 1.00 67.69 212 SER A N 1
ATOM 1630 C CA . SER A 1 212 ? 31.621 2.419 -7.192 1.00 67.69 212 SER A CA 1
ATOM 1631 C C . SER A 1 212 ? 31.129 1.337 -6.221 1.00 67.69 212 SER A C 1
ATOM 1633 O O . SER A 1 212 ? 30.031 1.433 -5.673 1.00 67.69 212 SER A O 1
ATOM 1635 N N . ARG A 1 213 ? 31.963 0.334 -5.912 1.00 66.62 213 ARG A N 1
ATOM 1636 C CA . ARG A 1 213 ? 31.627 -0.685 -4.895 1.00 66.62 213 ARG A CA 1
ATOM 1637 C C . ARG A 1 213 ? 31.248 -0.061 -3.543 1.00 66.62 213 ARG A C 1
ATOM 1639 O O . ARG A 1 213 ? 30.433 -0.626 -2.818 1.00 66.62 213 ARG A O 1
ATOM 1646 N N . ALA A 1 214 ? 31.850 1.082 -3.209 1.00 66.31 214 ALA A N 1
ATOM 1647 C CA . ALA A 1 214 ? 31.523 1.844 -2.009 1.00 66.31 214 ALA A CA 1
ATOM 1648 C C . ALA A 1 214 ? 30.119 2.465 -2.092 1.00 66.31 214 ALA A C 1
ATOM 1650 O O . ALA A 1 214 ? 29.388 2.394 -1.111 1.00 66.31 214 ALA A O 1
ATOM 1651 N N . SER A 1 215 ? 29.725 2.976 -3.261 1.00 71.81 215 SER A N 1
ATOM 1652 C CA . SER A 1 215 ? 28.384 3.514 -3.524 1.00 71.81 215 SER A CA 1
ATOM 1653 C C . SER A 1 215 ? 27.310 2.423 -3.438 1.00 71.81 215 SER A C 1
ATOM 1655 O O . SER A 1 215 ? 26.348 2.564 -2.696 1.00 71.81 215 SER A O 1
ATOM 1657 N N . CYS A 1 216 ? 27.526 1.259 -4.063 1.00 71.00 216 CYS A N 1
ATOM 1658 C CA . CYS A 1 216 ? 26.584 0.136 -3.947 1.00 71.00 216 CYS A CA 1
ATOM 1659 C C . CYS A 1 216 ? 26.411 -0.336 -2.492 1.00 71.00 216 CYS A C 1
ATOM 1661 O O . CYS A 1 216 ? 25.332 -0.752 -2.083 1.00 71.00 216 CYS A O 1
ATOM 1663 N N . ALA A 1 217 ? 27.491 -0.319 -1.703 1.00 76.50 217 ALA A N 1
ATOM 1664 C CA . ALA A 1 217 ? 27.432 -0.677 -0.289 1.00 76.50 217 ALA A CA 1
ATOM 1665 C C . ALA A 1 217 ? 26.755 0.402 0.568 1.00 76.50 217 ALA A C 1
ATOM 1667 O O . ALA A 1 217 ? 26.067 0.052 1.525 1.00 76.50 217 ALA A O 1
ATOM 1668 N N . SER A 1 218 ? 26.932 1.687 0.244 1.00 80.94 218 SER A N 1
ATOM 1669 C CA . SER A 1 218 ? 26.210 2.758 0.930 1.00 80.94 218 SER A CA 1
ATOM 1670 C C . SER A 1 218 ? 24.718 2.699 0.637 1.00 80.94 218 SER A C 1
ATOM 1672 O O . SER A 1 218 ? 23.936 2.804 1.576 1.00 80.94 218 SER A O 1
ATOM 1674 N N . ASP A 1 219 ? 24.326 2.464 -0.616 1.00 83.12 219 ASP A N 1
ATOM 1675 C CA . ASP A 1 219 ? 22.916 2.405 -1.010 1.00 83.12 219 ASP A CA 1
ATOM 1676 C C . ASP A 1 219 ? 22.200 1.249 -0.312 1.00 83.12 219 ASP A C 1
ATOM 1678 O O . ASP A 1 219 ? 21.145 1.451 0.276 1.00 83.12 219 ASP A O 1
ATOM 1682 N N . GLU A 1 220 ? 22.812 0.064 -0.246 1.00 82.81 220 GLU A N 1
ATOM 1683 C CA . GLU A 1 220 ? 22.253 -1.068 0.506 1.00 82.81 220 GLU A CA 1
ATOM 1684 C C . GLU A 1 220 ? 22.080 -0.755 2.004 1.00 82.81 220 GLU A C 1
ATOM 1686 O O . GLU A 1 220 ? 21.050 -1.081 2.595 1.00 82.81 220 GLU A O 1
ATOM 1691 N N . LEU A 1 221 ? 23.065 -0.101 2.633 1.00 86.06 221 LEU A N 1
ATOM 1692 C CA . LEU A 1 221 ? 22.962 0.308 4.038 1.00 86.06 221 LEU A CA 1
ATOM 1693 C C . LEU A 1 221 ? 21.854 1.347 4.245 1.00 86.06 221 LEU A C 1
ATOM 1695 O O . LEU A 1 221 ? 21.133 1.270 5.241 1.00 86.06 221 LEU A O 1
ATOM 1699 N N . ILE A 1 222 ? 21.706 2.291 3.313 1.00 87.44 222 ILE A N 1
ATOM 1700 C CA . ILE A 1 222 ? 20.639 3.296 3.323 1.00 87.44 222 ILE A CA 1
ATOM 1701 C C . ILE A 1 222 ? 19.278 2.619 3.164 1.00 87.44 222 ILE A C 1
ATOM 1703 O O . ILE A 1 222 ? 18.374 2.917 3.942 1.00 87.44 222 ILE A O 1
ATOM 1707 N N . LEU A 1 223 ? 19.131 1.699 2.208 1.00 90.62 223 LEU A N 1
ATOM 1708 C CA . LEU A 1 223 ? 17.893 0.963 1.951 1.00 90.62 223 LEU A CA 1
ATOM 1709 C C . LEU A 1 223 ? 17.487 0.151 3.180 1.00 90.62 223 LEU A C 1
ATOM 1711 O O . LEU A 1 223 ? 16.408 0.374 3.727 1.00 90.62 223 LEU A O 1
ATOM 1715 N N . ARG A 1 224 ? 18.375 -0.713 3.686 1.00 91.06 224 ARG A N 1
ATOM 1716 C CA . ARG A 1 224 ? 18.110 -1.534 4.877 1.00 91.06 224 ARG A CA 1
ATOM 1717 C C . ARG A 1 224 ? 17.802 -0.676 6.103 1.00 91.06 224 ARG A C 1
ATOM 1719 O O . ARG A 1 224 ? 16.792 -0.890 6.766 1.00 91.06 224 ARG A O 1
ATOM 1726 N N . GLY A 1 225 ? 18.631 0.334 6.368 1.00 92.38 225 GLY A N 1
ATOM 1727 C CA . GLY A 1 225 ? 18.416 1.258 7.480 1.00 92.38 225 GLY A CA 1
ATOM 1728 C C . GLY A 1 225 ? 17.092 2.016 7.367 1.00 92.38 225 GLY A C 1
ATOM 1729 O O . GLY A 1 225 ? 16.422 2.230 8.374 1.00 92.38 225 GLY A O 1
ATOM 1730 N N . SER A 1 226 ? 16.681 2.380 6.151 1.00 94.44 226 SER A N 1
ATOM 1731 C CA . SER A 1 226 ? 15.409 3.063 5.900 1.00 94.44 226 SER A CA 1
ATOM 1732 C C . SER A 1 226 ? 14.207 2.140 6.075 1.00 94.44 226 SER A C 1
ATOM 1734 O O . SER A 1 226 ? 13.209 2.583 6.637 1.00 94.44 226 SER A O 1
ATOM 1736 N N . VAL A 1 227 ? 14.299 0.874 5.651 1.00 94.81 227 VAL A N 1
ATOM 1737 C CA . VAL A 1 227 ? 13.264 -0.149 5.885 1.00 94.81 227 VAL A CA 1
ATOM 1738 C C . VAL A 1 227 ? 13.018 -0.321 7.385 1.00 94.81 227 VAL A C 1
ATOM 1740 O O . VAL A 1 227 ? 11.874 -0.209 7.835 1.00 94.81 227 VAL A O 1
ATOM 1743 N N . ASP A 1 228 ? 14.079 -0.500 8.171 1.00 94.88 228 ASP A N 1
ATOM 1744 C CA . ASP A 1 228 ? 13.968 -0.685 9.621 1.00 94.88 228 ASP A CA 1
ATOM 1745 C C . ASP A 1 228 ? 13.496 0.593 10.327 1.00 94.88 228 ASP A C 1
ATOM 1747 O O . ASP A 1 228 ? 12.612 0.563 11.188 1.00 94.88 228 ASP A O 1
ATOM 1751 N N . ALA A 1 229 ? 14.035 1.753 9.936 1.00 95.25 229 ALA A N 1
ATOM 1752 C CA . ALA A 1 229 ? 13.630 3.036 10.501 1.00 95.25 229 ALA A CA 1
ATOM 1753 C C . ALA A 1 229 ? 12.157 3.347 10.214 1.00 95.25 229 ALA A C 1
ATOM 1755 O O . ALA A 1 229 ? 11.463 3.859 11.097 1.00 95.25 229 ALA A O 1
ATOM 1756 N N . LEU A 1 230 ? 11.674 3.032 9.009 1.00 94.06 230 LEU A N 1
ATOM 1757 C CA . LEU A 1 230 ? 10.288 3.242 8.608 1.00 94.06 230 LEU A CA 1
ATOM 1758 C C . LEU A 1 230 ? 9.340 2.374 9.438 1.00 94.06 230 LEU A C 1
ATOM 1760 O O . LEU A 1 230 ? 8.378 2.914 9.989 1.00 94.06 230 LEU A O 1
ATOM 1764 N N . MET A 1 231 ? 9.651 1.087 9.624 1.00 92.38 231 MET A N 1
ATOM 1765 C CA . MET A 1 231 ? 8.882 0.222 10.524 1.00 92.38 231 MET A CA 1
ATOM 1766 C C . MET A 1 231 ? 8.904 0.766 11.956 1.00 92.38 231 MET A C 1
ATOM 1768 O O . MET A 1 231 ? 7.865 0.881 12.601 1.00 92.38 231 MET A O 1
ATOM 1772 N N . GLY A 1 232 ? 10.070 1.193 12.447 1.00 91.44 232 GLY A N 1
ATOM 1773 C CA . GLY A 1 232 ? 10.187 1.811 13.765 1.00 91.44 232 GLY A CA 1
ATOM 1774 C C . GLY A 1 232 ? 9.322 3.068 13.925 1.00 91.44 232 GLY A C 1
ATOM 1775 O O . GLY A 1 232 ? 8.751 3.283 14.993 1.00 91.44 232 GLY A O 1
ATOM 1776 N N . GLN A 1 233 ? 9.186 3.899 12.884 1.00 88.62 233 GLN A N 1
ATOM 1777 C CA . GLN A 1 233 ? 8.271 5.047 12.908 1.00 88.62 233 GLN A CA 1
ATOM 1778 C C . GLN A 1 233 ? 6.804 4.614 12.896 1.00 88.62 233 GLN A C 1
ATOM 1780 O O . GLN A 1 233 ? 6.010 5.177 13.646 1.00 88.62 233 GLN A O 1
ATOM 1785 N N . VAL A 1 234 ? 6.451 3.612 12.089 1.00 85.94 234 VAL A N 1
ATOM 1786 C CA . VAL A 1 234 ? 5.105 3.023 12.046 1.00 85.94 234 VAL A CA 1
ATOM 1787 C C . VAL A 1 234 ? 4.699 2.507 13.429 1.00 85.94 234 VAL A C 1
ATOM 1789 O O . VAL A 1 234 ? 3.640 2.876 13.931 1.00 85.94 234 VAL A O 1
ATOM 1792 N N . LEU A 1 235 ? 5.573 1.752 14.096 1.00 84.25 235 LEU A N 1
ATOM 1793 C CA . LEU A 1 235 ? 5.343 1.251 15.453 1.00 84.25 235 LEU A CA 1
ATOM 1794 C C . LEU A 1 235 ? 5.292 2.384 16.491 1.00 84.25 235 LEU A C 1
ATOM 1796 O O . LEU A 1 235 ? 4.479 2.355 17.405 1.00 84.25 235 LEU A O 1
ATOM 1800 N N . ARG A 1 236 ? 6.095 3.446 16.351 1.00 79.75 236 ARG A N 1
ATOM 1801 C CA . ARG A 1 236 ? 5.986 4.618 17.243 1.00 79.75 236 ARG A CA 1
ATOM 1802 C C . ARG A 1 236 ? 4.676 5.379 17.076 1.00 79.75 236 ARG A C 1
ATOM 1804 O O . ARG A 1 236 ? 4.161 5.906 18.056 1.00 79.75 236 ARG A O 1
ATOM 1811 N N . MET A 1 237 ? 4.121 5.423 15.864 1.00 73.69 237 MET A N 1
ATOM 1812 C CA . MET A 1 237 ? 2.805 6.026 15.633 1.00 73.69 237 MET A CA 1
ATOM 1813 C C . MET A 1 237 ? 1.693 5.287 16.389 1.00 73.69 237 MET A C 1
ATOM 1815 O O . MET A 1 237 ? 0.696 5.919 16.740 1.00 73.69 237 MET A O 1
ATOM 1819 N N . GLU A 1 238 ? 1.874 3.993 16.683 1.00 65.25 238 GLU A N 1
ATOM 1820 C CA . GLU A 1 238 ? 1.062 3.274 17.666 1.00 65.25 238 GLU A CA 1
ATOM 1821 C C . GLU A 1 238 ? 1.222 3.902 19.054 1.00 65.25 238 GLU A C 1
ATOM 1823 O O . GLU A 1 238 ? 0.246 4.374 19.622 1.00 65.25 238 GLU A O 1
ATOM 1828 N N . GLY A 1 239 ? 2.449 3.971 19.578 1.00 60.19 239 GLY A N 1
ATOM 1829 C CA . GLY A 1 239 ? 2.728 4.474 20.927 1.00 60.19 239 GLY A CA 1
ATOM 1830 C C . GLY A 1 239 ? 2.236 5.904 21.172 1.00 60.19 239 GLY A C 1
ATOM 1831 O O . GLY A 1 239 ? 1.655 6.180 22.218 1.00 60.19 239 GLY A O 1
ATOM 1832 N N . ASP A 1 240 ? 2.383 6.797 20.191 1.00 63.84 240 ASP A N 1
ATOM 1833 C CA . ASP A 1 240 ? 1.985 8.207 20.312 1.00 63.84 240 ASP A CA 1
ATOM 1834 C C . ASP A 1 240 ? 0.452 8.397 20.287 1.00 63.84 240 ASP A C 1
ATOM 1836 O O . ASP A 1 240 ? -0.077 9.314 20.917 1.00 63.84 240 ASP A O 1
ATOM 1840 N N . ARG A 1 241 ? -0.289 7.540 19.565 1.00 61.00 241 ARG A N 1
ATOM 1841 C CA . ARG A 1 241 ? -1.757 7.653 19.407 1.00 61.00 241 ARG A CA 1
ATOM 1842 C C . ARG A 1 241 ? -2.537 6.741 20.353 1.00 61.00 241 ARG A C 1
ATOM 1844 O O . ARG A 1 241 ? -3.604 7.122 20.832 1.00 61.00 241 ARG A O 1
ATOM 1851 N N . ILE A 1 242 ? -1.993 5.564 20.645 1.00 55.59 242 ILE A N 1
ATOM 1852 C CA . ILE A 1 242 ? -2.516 4.579 21.600 1.00 55.59 242 ILE A CA 1
ATOM 1853 C C . ILE A 1 242 ? -1.991 4.862 23.014 1.00 55.59 242 ILE A C 1
ATOM 1855 O O . ILE A 1 242 ? -2.561 4.373 23.973 1.00 55.59 242 ILE A O 1
ATOM 1859 N N . GLY A 1 243 ? -1.011 5.749 23.212 1.00 54.25 243 GLY A N 1
ATOM 1860 C CA . GLY A 1 243 ? -0.496 6.101 24.546 1.00 54.25 243 GLY A CA 1
ATOM 1861 C C . GLY A 1 243 ? -1.539 6.627 25.549 1.00 54.25 243 GLY A C 1
ATOM 1862 O O . GLY A 1 243 ? -1.272 6.655 26.746 1.00 54.25 243 GLY A O 1
ATOM 1863 N N . SER A 1 244 ? -2.742 7.000 25.087 1.00 57.09 244 SER A N 1
ATOM 1864 C CA . SER A 1 244 ? -3.903 7.352 25.929 1.00 57.09 244 SER A CA 1
ATOM 1865 C C . SER A 1 244 ? -5.039 6.313 25.933 1.00 57.09 244 SER A C 1
ATOM 1867 O O . SER A 1 244 ? -6.004 6.457 26.683 1.00 57.09 244 SER A O 1
ATOM 1869 N N . VAL A 1 245 ? -4.949 5.274 25.099 1.00 66.00 245 VAL A N 1
ATOM 1870 C CA . VAL A 1 245 ? -5.976 4.253 24.861 1.00 66.00 245 VAL A CA 1
ATOM 1871 C C . VAL A 1 245 ? -5.440 2.895 25.320 1.00 66.00 245 VAL A C 1
ATOM 1873 O O . VAL A 1 245 ? -4.344 2.494 24.951 1.00 66.00 245 VAL A O 1
ATOM 1876 N N . GLY A 1 246 ? -6.203 2.149 26.123 1.00 69.00 246 GLY A N 1
ATOM 1877 C CA . GLY A 1 246 ? -5.768 0.819 26.560 1.00 69.00 246 GLY A CA 1
ATOM 1878 C C . GLY A 1 246 ? -5.525 -0.125 25.374 1.00 69.00 246 GLY A C 1
ATOM 1879 O O . GLY A 1 246 ? -6.242 -0.067 24.377 1.00 69.00 246 GLY A O 1
ATOM 1880 N N . ARG A 1 247 ? -4.548 -1.033 25.481 1.00 67.75 247 ARG A N 1
ATOM 1881 C CA . ARG A 1 247 ? -4.252 -2.033 24.435 1.00 67.75 247 ARG A CA 1
ATOM 1882 C C . ARG A 1 247 ? -5.504 -2.821 24.022 1.00 67.75 247 ARG A C 1
ATOM 1884 O O . ARG A 1 247 ? -5.793 -2.929 22.834 1.00 67.75 247 ARG A O 1
ATOM 1891 N N . ASP A 1 248 ? -6.286 -3.289 24.994 1.00 73.44 248 ASP A N 1
ATOM 1892 C CA . ASP A 1 248 ? -7.550 -3.999 24.746 1.00 73.44 248 ASP A CA 1
ATOM 1893 C C . ASP A 1 248 ? -8.563 -3.134 23.995 1.00 73.44 248 ASP A C 1
ATOM 1895 O O . ASP A 1 248 ? -9.305 -3.622 23.143 1.00 73.44 248 ASP A O 1
ATOM 1899 N N . ASP A 1 249 ? -8.563 -1.830 24.273 1.00 80.81 249 ASP A N 1
ATOM 1900 C CA . ASP A 1 249 ? -9.446 -0.902 23.595 1.00 80.81 249 ASP A CA 1
ATOM 1901 C C . ASP A 1 249 ? -9.046 -0.742 22.120 1.00 80.81 249 ASP A C 1
ATOM 1903 O O . ASP A 1 249 ? -9.907 -0.763 21.242 1.00 80.81 249 ASP A O 1
ATOM 1907 N N . ALA A 1 250 ? -7.747 -0.648 21.825 1.00 72.06 250 ALA A N 1
ATOM 1908 C CA . ALA A 1 250 ? -7.242 -0.603 20.455 1.00 72.06 250 ALA A CA 1
ATOM 1909 C C . ALA A 1 250 ? -7.572 -1.881 19.665 1.00 72.06 250 ALA A C 1
ATOM 1911 O O . ALA A 1 250 ? -8.044 -1.788 18.530 1.00 72.06 250 ALA A O 1
ATOM 1912 N N . PHE A 1 251 ? -7.404 -3.060 20.275 1.00 71.56 251 PHE A N 1
ATOM 1913 C CA . PHE A 1 251 ? -7.837 -4.328 19.677 1.00 71.56 251 PHE A CA 1
ATOM 1914 C C . PHE A 1 251 ? -9.349 -4.358 19.432 1.00 71.56 251 PHE A C 1
ATOM 1916 O O . PHE A 1 251 ? -9.792 -4.782 18.364 1.00 71.56 251 PHE A O 1
ATOM 1923 N N . GLY A 1 252 ? -10.144 -3.841 20.372 1.00 80.69 252 GLY A N 1
ATOM 1924 C CA . GLY A 1 252 ? -11.585 -3.687 20.201 1.00 80.69 252 GLY A CA 1
ATOM 1925 C C . GLY A 1 252 ? -11.951 -2.804 19.004 1.00 80.69 252 GLY A C 1
ATOM 1926 O O . GLY A 1 252 ? -12.862 -3.139 18.247 1.00 80.69 252 GLY A O 1
ATOM 1927 N N . ILE A 1 253 ? -11.228 -1.701 18.778 1.00 81.69 253 ILE A N 1
ATOM 1928 C CA . ILE A 1 253 ? -11.422 -0.869 17.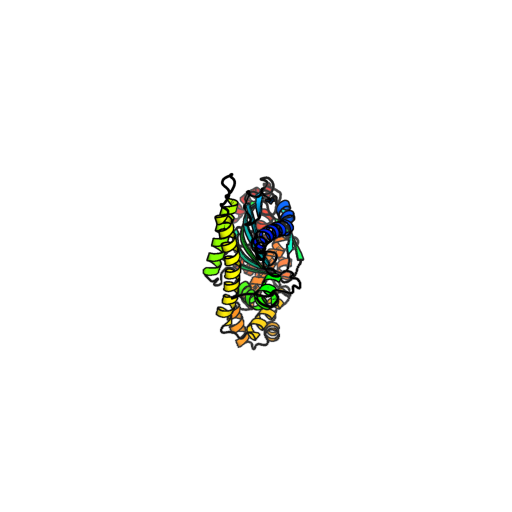579 1.00 81.69 253 ILE A CA 1
ATOM 1929 C C . ILE A 1 253 ? -11.015 -1.618 16.306 1.00 81.69 253 ILE A C 1
ATOM 1931 O O . ILE A 1 253 ? -11.750 -1.557 15.321 1.00 81.69 253 ILE A O 1
ATOM 1935 N N . ALA A 1 254 ? -9.893 -2.343 16.313 1.00 70.75 254 ALA A N 1
ATOM 1936 C CA . ALA A 1 254 ? -9.447 -3.124 15.158 1.00 70.75 254 ALA A CA 1
ATOM 1937 C C . ALA A 1 254 ? -10.491 -4.178 14.743 1.00 70.75 254 ALA A C 1
ATOM 1939 O O . ALA A 1 254 ? -10.830 -4.266 13.563 1.00 70.75 254 ALA A O 1
ATOM 1940 N N . ALA A 1 255 ? -11.080 -4.889 15.710 1.00 76.81 255 ALA A N 1
ATOM 1941 C CA . ALA A 1 255 ? -12.158 -5.846 15.460 1.00 76.81 255 ALA A CA 1
ATOM 1942 C C . ALA A 1 255 ? -13.401 -5.180 14.838 1.00 76.81 255 ALA A C 1
ATOM 1944 O O . ALA A 1 255 ? -13.989 -5.701 13.891 1.00 76.81 255 ALA A O 1
ATOM 1945 N N . VAL A 1 256 ? -13.782 -3.989 15.318 1.00 85.62 256 VAL A N 1
ATOM 1946 C CA . VAL A 1 256 ? -14.880 -3.210 14.719 1.00 85.62 256 VAL A CA 1
ATOM 1947 C C . VAL A 1 256 ? -14.557 -2.794 13.285 1.00 85.62 256 VAL A C 1
ATOM 1949 O O . VAL A 1 256 ? -15.427 -2.848 12.419 1.00 85.62 256 VAL A O 1
ATOM 1952 N N . VAL A 1 257 ? -13.321 -2.384 13.008 1.00 78.50 257 VAL A N 1
ATOM 1953 C CA . VAL A 1 257 ? -12.881 -1.999 11.659 1.00 78.50 257 VAL A CA 1
ATOM 1954 C C . VAL A 1 257 ? -12.939 -3.173 10.690 1.00 78.50 257 VAL A C 1
ATOM 1956 O O . VAL A 1 257 ? -13.431 -3.012 9.571 1.00 78.50 257 VAL A O 1
ATOM 1959 N N . GLU A 1 258 ? -12.458 -4.340 11.111 1.00 73.81 258 GLU A N 1
ATOM 1960 C CA . GLU A 1 258 ? -12.538 -5.569 10.323 1.00 73.81 258 GLU A CA 1
ATOM 1961 C C . GLU A 1 258 ? -13.995 -5.940 10.035 1.00 73.81 258 GLU A C 1
ATOM 1963 O O . GLU A 1 258 ? -14.358 -6.164 8.879 1.00 73.81 258 GLU A O 1
ATOM 1968 N N . HIS A 1 259 ? -14.854 -5.891 11.056 1.00 83.38 259 HIS A N 1
ATOM 1969 C CA . HIS A 1 259 ? -16.280 -6.142 10.896 1.00 83.38 259 HIS A CA 1
ATOM 1970 C C . HIS A 1 259 ? -16.937 -5.167 9.909 1.00 83.38 259 HIS A C 1
ATOM 1972 O O . HIS A 1 259 ? -17.646 -5.607 9.008 1.00 83.38 259 HIS A O 1
ATOM 1978 N N . ILE A 1 260 ? -16.658 -3.861 10.011 1.00 85.88 260 ILE A N 1
ATOM 1979 C CA . ILE A 1 260 ? -17.183 -2.852 9.076 1.00 85.88 260 ILE A CA 1
ATOM 1980 C C . ILE A 1 260 ? -16.822 -3.200 7.632 1.00 85.88 260 ILE A C 1
ATOM 1982 O O . ILE A 1 260 ? -17.663 -3.072 6.750 1.00 85.88 260 ILE A O 1
ATOM 1986 N N . ARG A 1 261 ? -15.579 -3.621 7.378 1.00 77.44 261 ARG A N 1
ATOM 1987 C CA . ARG A 1 261 ? -15.109 -3.953 6.024 1.00 77.44 261 ARG A CA 1
ATOM 1988 C C . ARG A 1 261 ? -15.737 -5.212 5.460 1.00 77.44 261 ARG A C 1
ATOM 1990 O O . ARG A 1 261 ? -15.970 -5.269 4.258 1.00 77.44 261 ARG A O 1
ATOM 1997 N N . ALA A 1 262 ? -15.974 -6.201 6.311 1.00 79.50 262 ALA A N 1
ATOM 1998 C CA . ALA A 1 262 ? -16.566 -7.463 5.901 1.00 79.50 262 ALA A CA 1
ATOM 1999 C C . ALA A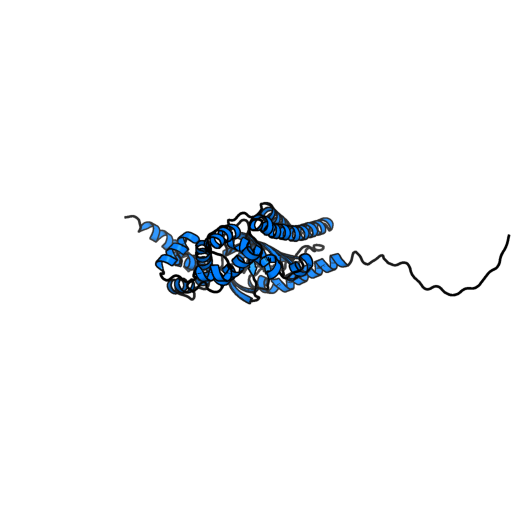 1 262 ? -18.066 -7.346 5.571 1.00 79.50 262 ALA A C 1
ATOM 2001 O O . ALA A 1 262 ? -18.571 -8.209 4.866 1.00 79.50 262 ALA A O 1
ATOM 2002 N N . HIS A 1 263 ? -18.746 -6.289 6.036 1.00 87.50 263 HIS A N 1
ATOM 2003 C CA . HIS A 1 263 ? -20.208 -6.143 5.946 1.00 87.50 263 HIS A CA 1
ATOM 2004 C C . HIS A 1 263 ? -20.620 -4.747 5.431 1.00 87.50 263 HIS A C 1
ATOM 2006 O O . HIS A 1 263 ? -21.519 -4.094 5.968 1.00 87.50 263 HIS A O 1
ATOM 2012 N N . LEU A 1 264 ? -19.914 -4.211 4.425 1.00 86.44 264 LEU A N 1
ATOM 2013 C CA . LEU A 1 264 ? -20.173 -2.855 3.903 1.00 86.44 264 LEU A CA 1
ATOM 2014 C C . LEU A 1 264 ? -21.530 -2.719 3.196 1.00 86.44 264 LEU A C 1
ATOM 2016 O O . LEU A 1 264 ? -22.067 -1.606 3.135 1.00 86.44 264 LEU A O 1
ATOM 2020 N N . ASP A 1 265 ? -22.055 -3.823 2.677 1.00 86.69 265 ASP A N 1
ATOM 2021 C CA . ASP A 1 265 ? -23.340 -3.981 1.998 1.00 86.69 265 ASP A CA 1
ATOM 2022 C C . ASP A 1 265 ? -24.529 -4.097 2.966 1.00 86.69 265 ASP A C 1
ATOM 2024 O O . ASP A 1 265 ? -25.673 -3.852 2.577 1.00 86.69 265 ASP A O 1
ATOM 2028 N N . GLU A 1 266 ? -24.265 -4.370 4.244 1.00 88.06 266 GLU A N 1
ATOM 2029 C CA . GLU A 1 266 ? -25.283 -4.577 5.271 1.00 88.06 266 GLU A CA 1
ATOM 2030 C C . GLU A 1 266 ? -25.503 -3.337 6.167 1.00 88.06 266 GLU A C 1
ATOM 2032 O O . GLU A 1 266 ? -24.668 -2.420 6.233 1.00 88.06 266 GLU A O 1
ATOM 2037 N N . PRO A 1 267 ? -26.641 -3.253 6.887 1.00 86.12 267 PRO A N 1
ATOM 2038 C CA . PRO A 1 267 ? -26.852 -2.237 7.914 1.00 86.12 267 PRO A CA 1
ATOM 2039 C C . PRO A 1 267 ? -25.902 -2.424 9.108 1.00 86.12 267 PRO A C 1
ATOM 2041 O O . PRO A 1 267 ? -26.141 -3.243 9.987 1.00 86.12 267 PRO A O 1
ATOM 2044 N N . LEU A 1 268 ? -24.859 -1.599 9.185 1.00 91.19 268 LEU A N 1
ATOM 2045 C CA . LEU A 1 268 ? -23.910 -1.597 10.301 1.00 91.19 268 LEU A CA 1
ATOM 2046 C C . LEU A 1 268 ? -24.483 -0.847 11.515 1.00 91.19 268 LEU A C 1
ATOM 2048 O O . LEU A 1 268 ? -24.567 0.390 11.504 1.00 91.19 268 LEU A O 1
ATOM 2052 N N . ARG A 1 269 ? -24.888 -1.572 12.567 1.00 91.00 269 ARG A N 1
ATOM 2053 C CA . ARG A 1 269 ? -25.512 -0.968 13.754 1.00 91.00 269 ARG A CA 1
ATOM 2054 C C . ARG A 1 269 ? -24.462 -0.565 14.778 1.00 91.00 269 ARG A C 1
ATOM 2056 O O . ARG A 1 269 ? -23.428 -1.198 14.959 1.00 91.00 269 ARG A O 1
ATOM 2063 N N . GLN A 1 270 ? -24.759 0.507 15.512 1.00 92.44 270 GLN A N 1
ATOM 2064 C CA . GLN A 1 270 ? -23.885 0.949 16.597 1.00 92.44 270 GLN A CA 1
ATOM 2065 C C . GLN A 1 270 ? -23.750 -0.119 17.693 1.00 92.44 270 GLN A C 1
ATOM 2067 O O . GLN A 1 270 ? -22.687 -0.218 18.289 1.00 92.44 270 GLN A O 1
ATOM 2072 N N . GLU A 1 271 ? -24.802 -0.892 17.958 1.00 93.25 271 GLU A N 1
ATOM 2073 C CA . GLU A 1 271 ? -24.823 -1.950 18.978 1.00 93.25 271 GLU A CA 1
ATOM 2074 C C . GLU A 1 271 ? -23.769 -3.031 18.710 1.00 93.25 271 GLU A C 1
ATOM 2076 O O . GLU A 1 271 ? -23.032 -3.391 19.629 1.00 93.25 271 GLU A O 1
ATOM 2081 N N . ASP A 1 272 ? -23.611 -3.438 17.449 1.00 92.31 272 ASP A N 1
ATOM 2082 C CA . ASP A 1 272 ? -22.606 -4.421 17.028 1.00 92.31 272 ASP A CA 1
ATOM 2083 C C . ASP A 1 272 ? -21.193 -3.914 17.321 1.00 92.31 272 ASP A C 1
ATOM 2085 O O . ASP A 1 272 ? -20.349 -4.637 17.849 1.00 92.31 272 ASP A O 1
ATOM 2089 N N . PHE A 1 273 ? -20.945 -2.625 17.066 1.00 95.00 273 PHE A N 1
ATOM 2090 C CA . PHE A 1 273 ? -19.645 -2.017 17.339 1.00 95.00 273 PHE A CA 1
ATOM 2091 C C . PHE A 1 273 ? -19.313 -2.018 18.831 1.00 95.00 273 PHE A C 1
ATOM 2093 O O . PHE A 1 273 ? -18.176 -2.295 19.201 1.00 95.00 273 PHE A O 1
ATOM 2100 N N . LEU A 1 274 ? -20.297 -1.719 19.685 1.00 96.56 274 LEU A N 1
ATOM 2101 C CA . LEU A 1 274 ? -20.108 -1.706 21.138 1.00 96.56 274 LEU A CA 1
ATOM 2102 C C . LEU A 1 274 ? -19.848 -3.114 21.687 1.00 96.56 274 LEU A C 1
ATOM 2104 O O . LEU A 1 274 ? -19.004 -3.275 22.571 1.00 96.56 274 LEU A O 1
ATOM 2108 N N . ALA A 1 275 ? -20.548 -4.119 21.150 1.00 93.25 275 ALA A N 1
ATOM 2109 C CA . ALA A 1 275 ? -20.365 -5.518 21.519 1.00 93.25 275 ALA A CA 1
ATOM 2110 C C . ALA A 1 275 ? -18.978 -6.033 21.107 1.00 93.25 275 ALA A C 1
ATOM 2112 O O . ALA A 1 275 ? -18.249 -6.573 21.941 1.00 93.25 275 ALA A O 1
ATOM 2113 N N . LEU A 1 276 ? -18.579 -5.799 19.853 1.00 90.38 276 LEU A N 1
ATOM 2114 C CA . LEU A 1 276 ? -17.274 -6.199 19.319 1.00 90.38 276 LEU A CA 1
ATOM 2115 C C . LEU A 1 276 ? -16.120 -5.511 20.044 1.00 90.38 276 LEU A C 1
ATOM 2117 O O . LEU A 1 276 ? -15.139 -6.160 20.404 1.00 90.38 276 LEU A O 1
ATOM 2121 N N . SER A 1 277 ? -16.244 -4.207 20.303 1.00 90.00 277 SER A N 1
ATOM 2122 C CA . SER A 1 277 ? -15.187 -3.456 20.974 1.00 90.00 277 SER A CA 1
ATOM 2123 C C . SER A 1 277 ? -15.159 -3.672 22.486 1.00 90.00 277 SER A C 1
ATOM 2125 O O . SER A 1 277 ? -14.227 -3.206 23.133 1.00 90.00 277 SER A O 1
ATOM 2127 N N . ARG A 1 278 ? -16.195 -4.297 23.068 1.00 93.25 278 ARG A N 1
ATOM 2128 C CA . ARG A 1 278 ? -16.407 -4.430 24.521 1.00 93.25 278 ARG A CA 1
ATOM 2129 C C . ARG A 1 278 ? -16.380 -3.082 25.256 1.00 93.25 278 ARG A C 1
ATOM 2131 O O . ARG A 1 278 ? -15.868 -2.971 26.369 1.00 93.25 278 ARG A O 1
ATOM 2138 N N . MET A 1 279 ? -16.936 -2.036 24.637 1.00 94.75 279 MET A N 1
ATOM 2139 C CA . MET A 1 279 ? -16.959 -0.680 25.205 1.00 94.75 279 MET A CA 1
ATOM 2140 C C . MET A 1 279 ? -18.376 -0.134 25.333 1.00 94.75 279 MET A C 1
ATOM 2142 O O . MET A 1 279 ? -19.217 -0.308 24.457 1.00 94.75 279 MET A O 1
ATOM 2146 N N . GLY A 1 280 ? -18.608 0.661 26.379 1.00 96.31 280 GLY A N 1
ATOM 2147 C CA . GLY A 1 280 ? -19.786 1.524 26.447 1.00 96.31 280 GLY A CA 1
ATOM 2148 C C . GLY A 1 280 ? -19.748 2.639 25.391 1.00 96.31 280 GLY A C 1
ATOM 2149 O O . GLY A 1 280 ? -18.683 3.073 24.953 1.00 96.31 280 GLY A O 1
ATOM 2150 N N . LYS A 1 281 ? -20.921 3.169 25.024 1.00 95.31 281 LYS A N 1
ATOM 2151 C CA . LYS A 1 281 ? -21.112 4.155 23.939 1.00 95.31 281 LYS A CA 1
ATOM 2152 C C . LYS A 1 281 ? -20.177 5.367 24.000 1.00 95.31 281 LYS A C 1
ATOM 2154 O O . LYS A 1 281 ? -19.629 5.770 22.974 1.00 95.31 281 LYS A O 1
ATOM 2159 N N . THR A 1 282 ? -20.020 5.971 25.177 1.00 94.00 282 THR A N 1
ATOM 2160 C CA . THR A 1 282 ? -19.178 7.164 25.360 1.00 94.00 282 THR A CA 1
ATOM 2161 C C . THR A 1 282 ? -17.708 6.831 25.131 1.00 94.00 282 THR A C 1
ATOM 2163 O O . THR A 1 282 ? -17.060 7.501 24.328 1.00 94.00 282 THR A O 1
ATOM 2166 N N . LYS A 1 283 ? -17.228 5.747 25.758 1.00 93.31 283 LYS A N 1
ATOM 2167 C CA . LYS A 1 283 ? -15.853 5.257 25.620 1.00 93.31 283 LYS A CA 1
ATOM 2168 C C . LYS A 1 283 ? -15.551 4.867 24.176 1.00 93.31 283 LYS A C 1
ATOM 2170 O O . LYS A 1 283 ? -14.567 5.332 23.621 1.00 93.31 283 LYS A O 1
ATOM 2175 N N . PHE A 1 284 ? -16.444 4.117 23.530 1.00 94.81 284 PHE A N 1
ATOM 2176 C CA . PHE A 1 284 ? -16.296 3.754 22.123 1.00 94.81 284 PHE A CA 1
ATOM 2177 C C . PHE A 1 284 ? -16.141 4.985 21.233 1.00 94.81 284 PHE A C 1
ATOM 2179 O O . PHE A 1 284 ? -15.224 5.050 20.430 1.00 94.81 284 PHE A O 1
ATOM 2186 N N . LYS A 1 285 ? -16.998 6.003 21.376 1.00 92.62 285 LYS A N 1
ATOM 2187 C CA . LYS A 1 285 ? -16.901 7.206 20.537 1.00 92.62 285 LYS A CA 1
ATOM 2188 C C . LYS A 1 285 ? -15.583 7.954 20.737 1.00 92.62 285 LYS A C 1
ATOM 2190 O O . LYS A 1 285 ? -15.008 8.403 19.745 1.00 92.62 285 LYS A O 1
ATOM 2195 N N . SER A 1 286 ? -15.137 8.123 21.985 1.00 87.88 286 SER A N 1
ATOM 2196 C CA . SER A 1 286 ? -13.888 8.830 22.280 1.00 87.88 286 SER A CA 1
ATOM 2197 C C . SER A 1 286 ? -12.680 8.037 21.801 1.00 87.88 286 SER A C 1
ATOM 2199 O O . SER A 1 286 ? -11.845 8.592 21.094 1.00 87.88 286 SER A O 1
ATOM 2201 N N . VAL A 1 287 ? -12.632 6.740 22.112 1.00 85.56 287 VAL A N 1
ATOM 2202 C CA . VAL A 1 287 ? -11.543 5.844 21.719 1.00 85.56 287 VAL A CA 1
ATOM 2203 C C . VAL A 1 287 ? -11.506 5.671 20.209 1.00 85.56 287 VAL A C 1
ATOM 2205 O O . VAL A 1 287 ? -10.460 5.888 19.613 1.00 85.56 287 VAL A O 1
ATOM 2208 N N . PHE A 1 288 ? -12.634 5.365 19.562 1.00 86.38 288 PHE A N 1
ATOM 2209 C CA . PHE A 1 288 ? -12.690 5.237 18.108 1.00 86.38 288 PHE A CA 1
ATOM 2210 C C . PHE A 1 288 ? -12.192 6.527 17.461 1.00 86.38 288 PHE A C 1
ATOM 2212 O O . PHE A 1 288 ? -11.332 6.469 16.603 1.00 86.38 288 PHE A O 1
ATOM 2219 N N . LYS A 1 289 ? -12.640 7.712 17.898 1.00 82.62 289 LYS A N 1
ATOM 2220 C CA . LYS A 1 289 ? -12.142 8.971 17.323 1.00 82.62 289 LYS A CA 1
ATOM 2221 C C . LYS A 1 289 ? -10.650 9.206 17.596 1.00 82.62 289 LYS A C 1
ATOM 2223 O O . LYS A 1 289 ? -9.979 9.733 16.715 1.00 82.62 289 LYS A O 1
ATOM 2228 N N . ALA A 1 290 ? -10.146 8.839 18.773 1.00 74.12 290 ALA A N 1
ATOM 2229 C CA . ALA A 1 290 ? -8.732 8.974 19.125 1.00 74.12 290 ALA A CA 1
ATOM 2230 C C . ALA A 1 290 ? -7.838 8.056 18.275 1.00 74.12 290 ALA A C 1
ATOM 2232 O O . ALA A 1 290 ? -6.861 8.517 17.695 1.00 74.12 290 ALA A O 1
ATOM 2233 N N . VAL A 1 291 ? -8.228 6.787 18.136 1.00 71.50 291 VAL A N 1
ATOM 2234 C CA . VAL A 1 291 ? -7.529 5.767 17.339 1.00 71.50 291 VAL A CA 1
ATOM 2235 C C . VAL A 1 291 ? -7.647 6.073 15.844 1.00 71.50 291 VAL A C 1
ATOM 2237 O O . VAL A 1 291 ? -6.671 5.995 15.104 1.00 71.50 291 VAL A O 1
ATOM 2240 N N . MET A 1 292 ? -8.842 6.456 15.393 1.00 69.62 292 MET A N 1
ATOM 2241 C CA . MET A 1 292 ? -9.197 6.491 13.974 1.00 69.62 292 MET A CA 1
ATOM 2242 C C . MET A 1 292 ? -9.089 7.887 13.346 1.00 69.62 292 MET A C 1
ATOM 2244 O O . MET A 1 292 ? -9.243 8.045 12.137 1.00 69.62 292 MET A O 1
ATOM 2248 N N . GLY A 1 293 ? -8.926 8.938 14.153 1.00 67.94 293 GLY A N 1
ATOM 2249 C CA . GLY A 1 293 ? -8.960 10.342 13.719 1.00 67.94 293 GLY A CA 1
ATOM 2250 C C . GLY A 1 293 ? -10.327 10.833 13.208 1.00 67.94 293 GLY A C 1
ATOM 2251 O O . GLY A 1 293 ? -10.504 12.019 12.930 1.00 67.94 293 GLY A O 1
ATOM 2252 N N . LYS A 1 294 ? -11.322 9.946 13.092 1.00 77.56 294 LYS A N 1
ATOM 2253 C CA . LYS A 1 294 ? -12.680 10.216 12.596 1.00 77.56 294 LYS A CA 1
ATOM 2254 C C . LYS A 1 294 ? -13.712 9.391 13.363 1.00 77.56 294 LYS A C 1
ATOM 2256 O O . LYS A 1 294 ? -13.374 8.481 14.109 1.00 77.56 294 LYS A O 1
ATOM 2261 N N . THR A 1 295 ? -14.992 9.725 13.218 1.00 89.50 295 THR A N 1
ATOM 2262 C CA . THR A 1 295 ? -16.075 8.960 13.857 1.00 89.50 295 THR A CA 1
ATOM 2263 C C . THR A 1 295 ? -16.316 7.635 13.131 1.00 89.50 295 THR A C 1
ATOM 2265 O O . THR A 1 295 ? -16.077 7.549 11.929 1.00 89.50 295 THR A O 1
ATOM 2268 N N . ALA A 1 296 ? -16.872 6.633 13.822 1.00 88.94 296 ALA A N 1
ATOM 2269 C CA . ALA A 1 296 ? -17.245 5.350 13.210 1.00 88.94 296 ALA A CA 1
ATOM 2270 C C . ALA A 1 296 ? -18.166 5.522 11.994 1.00 88.94 296 ALA A C 1
ATOM 2272 O O . ALA A 1 296 ? -17.901 4.967 10.935 1.00 88.94 296 ALA A O 1
ATOM 2273 N N . ALA A 1 297 ? -19.177 6.390 12.091 1.00 90.31 297 ALA A N 1
ATOM 2274 C CA . ALA A 1 297 ? -20.039 6.718 10.954 1.00 90.31 297 ALA A CA 1
ATOM 2275 C C . ALA A 1 297 ? -19.267 7.367 9.788 1.00 90.31 297 ALA A C 1
ATOM 2277 O O . ALA A 1 297 ? -19.537 7.083 8.623 1.00 90.31 297 ALA A O 1
ATOM 2278 N N . GLY A 1 298 ? -18.292 8.231 10.094 1.00 85.19 298 GLY A N 1
ATOM 2279 C CA . GLY A 1 298 ? -17.422 8.841 9.090 1.00 85.19 298 GLY A CA 1
ATOM 2280 C C . GLY A 1 298 ? -16.525 7.822 8.389 1.00 85.19 298 GLY A C 1
ATOM 2281 O O . GLY A 1 298 ? -16.354 7.926 7.177 1.00 85.19 298 GLY A O 1
ATOM 2282 N N . PHE A 1 299 ? -16.008 6.843 9.139 1.00 81.56 299 PHE A N 1
ATOM 2283 C CA . PHE A 1 299 ? -15.222 5.725 8.623 1.00 81.56 299 PHE A CA 1
ATOM 2284 C C . PHE A 1 299 ? -16.067 4.822 7.717 1.00 81.56 299 PHE A C 1
ATOM 2286 O O . PHE A 1 299 ? -15.710 4.646 6.561 1.00 81.56 299 PHE A O 1
ATOM 2293 N N . VAL A 1 300 ? -17.242 4.364 8.169 1.00 89.25 300 VAL A N 1
ATOM 2294 C CA . VAL A 1 300 ? -18.178 3.564 7.351 1.00 89.25 300 VAL A CA 1
ATOM 2295 C C . VAL A 1 300 ? -18.493 4.257 6.024 1.00 89.25 300 VAL A C 1
ATOM 2297 O O . VAL A 1 300 ? -18.396 3.651 4.960 1.00 89.25 300 VAL A O 1
ATOM 2300 N N . ALA A 1 301 ? -18.836 5.546 6.069 1.00 85.50 301 ALA A N 1
ATOM 2301 C CA . ALA A 1 301 ? -19.162 6.306 4.867 1.00 85.50 301 ALA A CA 1
ATOM 2302 C C . ALA A 1 301 ? -17.969 6.478 3.913 1.00 85.50 301 ALA A C 1
ATOM 2304 O O . ALA A 1 301 ? -18.174 6.692 2.727 1.00 85.50 301 ALA A O 1
ATOM 2305 N N . GLU A 1 302 ? -16.737 6.457 4.411 1.00 78.31 302 GLU A N 1
ATOM 2306 C CA . GLU A 1 302 ? -15.534 6.546 3.583 1.00 78.31 302 GLU A CA 1
ATOM 2307 C C . GLU A 1 302 ? -15.218 5.204 2.937 1.00 78.31 302 GLU A C 1
ATOM 2309 O O . GLU A 1 302 ? -15.164 5.133 1.712 1.00 78.31 302 GLU A O 1
ATOM 2314 N N . THR A 1 303 ? -15.167 4.138 3.735 1.00 77.00 303 THR A N 1
ATOM 2315 C CA . THR A 1 303 ? -14.906 2.775 3.265 1.00 77.00 303 THR A CA 1
ATOM 2316 C C . THR A 1 303 ? -15.937 2.326 2.226 1.00 77.00 303 THR A C 1
ATOM 2318 O O . THR A 1 303 ? -15.582 1.730 1.213 1.00 77.00 303 THR A O 1
ATOM 2321 N N . ARG A 1 304 ? -17.220 2.676 2.405 1.00 87.31 304 ARG A N 1
ATOM 2322 C CA . ARG A 1 304 ? -18.268 2.399 1.407 1.00 87.31 304 ARG A CA 1
ATOM 2323 C C . ARG A 1 304 ? -18.031 3.115 0.077 1.00 87.31 304 ARG A C 1
ATOM 2325 O O . ARG A 1 304 ? -18.313 2.550 -0.973 1.00 87.31 304 ARG A O 1
ATOM 2332 N N . ILE A 1 305 ? -17.520 4.348 0.090 1.00 84.69 305 ILE A N 1
ATOM 2333 C CA . ILE A 1 305 ? -17.214 5.074 -1.152 1.00 84.69 305 ILE A CA 1
ATOM 2334 C C . ILE A 1 305 ? -15.950 4.526 -1.817 1.00 84.69 305 ILE A C 1
ATOM 2336 O O . ILE A 1 305 ? -15.915 4.432 -3.041 1.00 84.69 305 ILE A O 1
ATOM 2340 N N . GLU A 1 306 ? -14.943 4.128 -1.044 1.00 76.38 306 GLU A N 1
ATOM 2341 C CA . GLU A 1 306 ? -13.752 3.455 -1.574 1.00 76.38 306 GLU A CA 1
ATOM 2342 C C . GLU A 1 306 ? -14.120 2.134 -2.261 1.00 76.38 306 GLU A C 1
ATOM 2344 O O . GLU A 1 306 ? -13.718 1.903 -3.403 1.00 76.38 306 GLU A O 1
ATOM 2349 N N . HIS A 1 307 ? -14.966 1.320 -1.624 1.00 80.25 307 HIS A N 1
ATOM 2350 C CA . HIS A 1 307 ? -15.505 0.104 -2.229 1.00 80.25 307 HIS A CA 1
ATOM 2351 C C . HIS A 1 307 ? -16.335 0.411 -3.485 1.00 80.25 307 HIS A C 1
ATOM 2353 O O . HIS A 1 307 ? -16.164 -0.225 -4.525 1.00 80.25 307 HIS A O 1
ATOM 2359 N N . ALA A 1 308 ? -17.160 1.462 -3.449 1.00 85.31 308 ALA A N 1
ATOM 2360 C CA . ALA A 1 308 ? -17.907 1.896 -4.622 1.00 85.31 308 ALA A CA 1
ATOM 2361 C C . ALA A 1 308 ? -16.990 2.278 -5.790 1.00 85.31 308 ALA A C 1
ATOM 2363 O O . ALA A 1 308 ? -17.286 1.922 -6.925 1.00 85.31 308 ALA A O 1
ATOM 2364 N N . CYS A 1 309 ? -15.875 2.975 -5.548 1.00 75.75 309 CYS A N 1
ATOM 2365 C CA . CYS A 1 309 ? -14.899 3.279 -6.598 1.00 75.75 309 CYS A CA 1
ATOM 2366 C C . CYS A 1 309 ? -14.386 1.998 -7.274 1.00 75.75 309 CYS A C 1
ATOM 2368 O O . CYS A 1 309 ? -14.309 1.961 -8.499 1.00 75.75 309 CYS A O 1
ATOM 2370 N N . GLN A 1 310 ? -14.110 0.942 -6.502 1.00 72.31 310 GLN A N 1
ATOM 2371 C CA . GLN A 1 310 ? -13.675 -0.357 -7.033 1.00 72.31 310 GLN A CA 1
ATOM 2372 C C . GLN A 1 310 ? -14.761 -1.020 -7.893 1.00 72.31 310 GLN A C 1
ATOM 2374 O O . GLN A 1 310 ? -14.492 -1.422 -9.021 1.00 72.31 310 GLN A O 1
ATOM 2379 N N . LEU A 1 311 ? -16.012 -1.056 -7.428 1.00 80.06 311 LEU A N 1
ATOM 2380 C CA . LEU A 1 311 ? -17.125 -1.615 -8.211 1.00 80.06 311 LEU A CA 1
ATOM 2381 C C . LEU A 1 311 ? -17.429 -0.791 -9.476 1.00 80.06 311 LEU A C 1
ATOM 2383 O O . LEU A 1 311 ? -17.850 -1.313 -10.509 1.00 80.06 311 LEU A O 1
ATOM 2387 N N . LEU A 1 312 ? -17.225 0.529 -9.418 1.00 80.69 312 LEU A N 1
ATOM 2388 C CA . LEU A 1 312 ? -17.376 1.403 -10.580 1.00 80.69 312 LEU A CA 1
ATOM 2389 C C . LEU A 1 312 ? -16.256 1.217 -11.611 1.00 80.69 312 LEU A C 1
ATOM 2391 O O . LEU A 1 312 ? -16.523 1.498 -12.781 1.00 80.69 312 LEU A O 1
ATOM 2395 N N . LEU A 1 313 ? -15.056 0.784 -11.201 1.00 68.94 313 LEU A N 1
ATOM 2396 C CA . LEU A 1 313 ? -13.955 0.433 -12.108 1.00 68.94 313 LEU A CA 1
ATOM 2397 C C . LEU A 1 313 ? -14.293 -0.786 -12.949 1.00 68.94 313 LEU A C 1
ATOM 2399 O O . LEU A 1 313 ? -14.198 -0.708 -14.169 1.00 68.94 313 LEU A O 1
ATOM 2403 N N . ASP A 1 314 ? -14.725 -1.862 -12.289 1.00 70.62 314 ASP A N 1
ATOM 2404 C CA . ASP A 1 314 ? -15.122 -3.114 -12.939 1.00 70.62 314 ASP A CA 1
ATOM 2405 C C . ASP A 1 314 ? -16.212 -2.871 -13.999 1.00 70.62 314 ASP A C 1
ATOM 2407 O O . ASP A 1 314 ? -16.184 -3.393 -15.110 1.00 70.62 314 ASP A O 1
ATOM 2411 N N . GLY A 1 315 ? -17.150 -1.964 -13.705 1.00 68.62 315 GLY A N 1
ATOM 2412 C CA . GLY A 1 315 ? -18.055 -1.411 -14.712 1.00 68.62 315 GLY A CA 1
ATOM 2413 C C . GLY A 1 315 ? -19.148 -2.370 -15.199 1.00 68.62 315 GLY A C 1
ATOM 2414 O O . GLY A 1 315 ? -19.926 -1.963 -16.070 1.00 68.62 315 GLY A O 1
ATOM 2415 N N . SER A 1 316 ? -19.237 -3.571 -14.619 1.00 72.88 316 SER A N 1
ATOM 2416 C CA . SER A 1 316 ? -20.273 -4.585 -14.857 1.00 72.88 316 SER A CA 1
ATOM 2417 C C . SER A 1 316 ? -21.629 -4.200 -14.244 1.00 72.88 316 SER A C 1
ATOM 2419 O O . SER A 1 316 ? -22.681 -4.419 -14.842 1.00 72.88 316 SER A O 1
ATOM 2421 N N . MET A 1 317 ? -21.617 -3.549 -13.078 1.00 83.75 317 MET A N 1
ATOM 2422 C CA . MET A 1 317 ? -22.824 -3.203 -12.321 1.00 83.75 317 MET A CA 1
ATOM 2423 C C . MET A 1 317 ? -23.407 -1.849 -12.737 1.00 83.75 317 MET A C 1
ATOM 2425 O O . MET A 1 317 ? -22.671 -0.906 -13.043 1.00 83.75 317 MET A O 1
ATOM 2429 N N . ALA A 1 318 ? -24.728 -1.658 -12.675 1.00 90.00 318 ALA A N 1
ATOM 2430 C CA . ALA A 1 318 ? -25.313 -0.320 -12.793 1.00 90.00 318 ALA A CA 1
ATOM 2431 C C . ALA A 1 318 ? -24.968 0.537 -11.559 1.00 90.00 318 ALA A C 1
ATOM 2433 O O . ALA A 1 318 ? -24.728 0.023 -10.473 1.00 90.00 318 ALA A O 1
ATOM 2434 N N . VAL A 1 319 ? -24.935 1.869 -11.696 1.00 89.94 319 VAL A N 1
ATOM 2435 C CA . VAL A 1 319 ? -24.608 2.777 -10.568 1.00 89.94 319 VAL A CA 1
ATOM 2436 C C . VAL A 1 319 ? -25.574 2.598 -9.390 1.00 89.94 319 VAL A C 1
ATOM 2438 O O . VAL A 1 319 ? -25.178 2.744 -8.239 1.00 89.94 319 VAL A O 1
ATOM 2441 N N . THR A 1 320 ? -26.831 2.271 -9.680 1.00 92.38 320 THR A N 1
ATOM 2442 C CA . THR A 1 320 ? -27.863 1.959 -8.685 1.00 92.38 320 THR A CA 1
ATOM 2443 C C . THR A 1 320 ? -27.551 0.687 -7.904 1.00 92.38 320 THR A C 1
ATOM 2445 O O . THR A 1 320 ? -27.750 0.660 -6.695 1.00 92.38 320 THR A O 1
ATOM 2448 N N . ASP A 1 321 ? -27.019 -0.337 -8.568 1.00 91.56 321 ASP A N 1
ATOM 2449 C CA . ASP A 1 321 ? -26.666 -1.600 -7.918 1.00 91.56 321 ASP A CA 1
ATOM 2450 C C . ASP A 1 321 ? -25.365 -1.469 -7.133 1.00 91.56 321 ASP A C 1
ATOM 2452 O O . ASP A 1 321 ? -25.270 -2.006 -6.036 1.00 91.56 321 ASP A O 1
ATOM 2456 N N . VAL A 1 322 ? -24.413 -0.663 -7.619 1.00 92.44 322 VAL A N 1
ATOM 2457 C CA . VAL A 1 322 ? -23.225 -0.284 -6.838 1.00 92.44 322 VAL A CA 1
ATOM 2458 C C . VAL A 1 322 ? -23.621 0.443 -5.555 1.00 92.44 322 VAL A C 1
ATOM 2460 O O . VAL A 1 322 ? -23.079 0.149 -4.496 1.00 92.44 322 VAL A O 1
ATOM 2463 N N . ALA A 1 323 ? -24.590 1.362 -5.618 1.00 93.19 323 ALA A N 1
ATOM 2464 C CA . ALA A 1 323 ? -25.086 2.033 -4.418 1.00 93.19 323 ALA A CA 1
ATOM 2465 C C . ALA A 1 323 ? -25.613 1.018 -3.387 1.00 93.19 323 ALA A C 1
ATOM 2467 O O . ALA A 1 323 ? -25.235 1.088 -2.217 1.00 93.19 323 ALA A O 1
ATOM 2468 N N . ARG A 1 324 ? -26.419 0.045 -3.836 1.00 91.19 324 ARG A N 1
ATOM 2469 C CA . ARG A 1 324 ? -26.975 -1.011 -2.978 1.00 91.19 324 ARG A CA 1
ATOM 2470 C C . ARG A 1 324 ? -25.886 -1.922 -2.406 1.00 91.19 324 ARG A C 1
ATOM 2472 O O . ARG A 1 324 ? -25.887 -2.160 -1.207 1.00 91.19 324 ARG A O 1
ATOM 2479 N N . ALA A 1 325 ? -24.930 -2.351 -3.228 1.00 88.75 325 ALA A N 1
ATOM 2480 C CA . ALA A 1 325 ? -23.791 -3.170 -2.805 1.00 88.75 325 ALA A CA 1
ATOM 2481 C C . ALA A 1 325 ? -22.845 -2.442 -1.836 1.00 88.75 325 ALA A C 1
ATOM 2483 O O . ALA A 1 325 ? -22.060 -3.062 -1.137 1.00 88.75 325 ALA A O 1
ATOM 2484 N N . CYS A 1 326 ? -22.916 -1.114 -1.765 1.00 90.81 326 CYS A N 1
ATOM 2485 C CA . CYS A 1 326 ? -22.203 -0.317 -0.768 1.00 90.81 326 CYS A CA 1
ATOM 2486 C C . CYS A 1 326 ? -23.097 0.075 0.421 1.00 90.81 326 CYS A C 1
ATOM 2488 O O . CYS A 1 326 ? -22.774 1.022 1.137 1.00 90.81 326 CYS A O 1
ATOM 2490 N N . GLY A 1 327 ? -24.251 -0.577 0.599 1.00 91.12 327 GLY A N 1
ATOM 2491 C CA . GLY A 1 327 ? -25.145 -0.374 1.738 1.00 91.12 327 GLY A CA 1
ATOM 2492 C C . GLY A 1 327 ? -25.888 0.967 1.740 1.00 91.12 327 GLY A C 1
ATOM 2493 O O . GLY A 1 327 ? -26.260 1.460 2.810 1.00 91.12 327 GLY A O 1
ATOM 2494 N N . TYR A 1 328 ? -26.077 1.603 0.576 1.00 91.56 328 TYR A N 1
ATOM 2495 C CA . TYR A 1 328 ? -26.923 2.792 0.431 1.00 91.56 328 TYR A CA 1
ATOM 2496 C C . TYR A 1 328 ? -28.323 2.413 -0.054 1.00 91.56 328 TYR A C 1
ATOM 2498 O O . TYR A 1 328 ? -28.493 1.866 -1.141 1.00 91.56 328 TYR A O 1
ATOM 2506 N N . GLU A 1 329 ? -29.339 2.807 0.713 1.00 86.06 329 GLU A N 1
ATOM 2507 C CA . GLU A 1 329 ? -30.749 2.589 0.361 1.00 86.06 329 GLU A CA 1
ATOM 2508 C C . GLU A 1 329 ? -31.195 3.425 -0.848 1.00 86.06 329 GLU A C 1
ATOM 2510 O O . GLU A 1 329 ? -32.051 3.006 -1.625 1.00 86.06 329 GLU A O 1
ATOM 2515 N N . SER A 1 330 ? -30.607 4.614 -1.026 1.00 90.44 330 SER A N 1
ATOM 2516 C CA . SER A 1 330 ? -30.968 5.547 -2.094 1.00 90.44 330 SER A CA 1
ATOM 2517 C C . SER A 1 330 ? -29.775 5.871 -3.001 1.00 90.44 330 SER A C 1
ATOM 2519 O O . SER A 1 330 ? -28.741 6.351 -2.524 1.00 90.44 330 SER A O 1
ATOM 2521 N N . PRO A 1 331 ? -29.924 5.742 -4.334 1.00 90.19 331 PRO A N 1
ATOM 2522 C CA . PRO A 1 331 ? -28.924 6.210 -5.296 1.00 90.19 331 PRO A CA 1
ATOM 2523 C C . PRO A 1 331 ? -28.602 7.708 -5.172 1.00 90.19 331 PRO A C 1
ATOM 2525 O O . PRO A 1 331 ? -27.493 8.137 -5.508 1.00 90.19 331 PRO A O 1
ATOM 2528 N N . THR A 1 332 ? -29.550 8.514 -4.684 1.00 91.94 332 THR A N 1
ATOM 2529 C CA . THR A 1 332 ? -29.376 9.958 -4.483 1.00 91.94 332 THR A CA 1
ATOM 2530 C C . THR A 1 332 ? -28.436 10.241 -3.315 1.00 91.94 332 THR A C 1
ATOM 2532 O O . THR A 1 332 ? -27.491 11.020 -3.466 1.00 91.94 332 THR A O 1
ATOM 2535 N N . SER A 1 333 ? -28.641 9.576 -2.170 1.00 91.62 333 SER A N 1
ATOM 2536 C CA . SER A 1 333 ? -27.770 9.733 -0.997 1.00 91.62 333 SER A CA 1
ATOM 2537 C C . SER A 1 333 ? -26.362 9.207 -1.278 1.00 91.62 333 SER A C 1
ATOM 2539 O O . SER A 1 333 ? -25.379 9.875 -0.947 1.00 91.62 333 SER A O 1
ATOM 2541 N N . PHE A 1 334 ? -26.264 8.081 -1.991 1.00 94.94 334 PHE A N 1
ATOM 2542 C CA . PHE A 1 334 ? -25.005 7.564 -2.514 1.00 94.94 334 PHE A CA 1
ATOM 2543 C C . PHE A 1 334 ? -24.293 8.586 -3.403 1.00 94.94 334 PHE A C 1
ATOM 2545 O O . PHE A 1 334 ? -23.143 8.931 -3.147 1.00 94.94 334 PHE A O 1
ATOM 2552 N N . SER A 1 335 ? -24.970 9.128 -4.420 1.00 92.69 335 SER A N 1
ATOM 2553 C CA . SER A 1 335 ? -24.352 10.059 -5.372 1.00 92.69 335 SER A CA 1
ATOM 2554 C C . SER A 1 335 ? -23.845 11.337 -4.699 1.00 92.69 335 SER A C 1
ATOM 2556 O O . SER A 1 335 ? -22.770 11.830 -5.047 1.00 92.69 335 SER A O 1
ATOM 2558 N N . ALA A 1 336 ? -24.583 11.857 -3.714 1.00 89.75 336 ALA A N 1
ATOM 2559 C CA . ALA A 1 336 ? -24.159 13.006 -2.920 1.00 89.75 336 ALA A CA 1
ATOM 2560 C C . ALA A 1 336 ? -22.930 12.682 -2.054 1.00 89.75 336 ALA A C 1
ATOM 2562 O O . ALA A 1 336 ? -21.957 13.442 -2.048 1.00 89.75 336 ALA A O 1
ATOM 2563 N N . ALA A 1 337 ? -22.937 11.539 -1.359 1.00 86.50 337 ALA A N 1
ATOM 2564 C CA . ALA A 1 337 ? -21.804 11.087 -0.555 1.00 86.50 337 ALA A CA 1
ATOM 2565 C C . ALA A 1 337 ? -20.553 10.846 -1.416 1.00 86.50 337 ALA A C 1
ATOM 2567 O O . ALA A 1 337 ? -19.475 11.336 -1.076 1.00 86.50 337 ALA A O 1
ATOM 2568 N N . PHE A 1 338 ? -20.720 10.179 -2.557 1.00 89.31 338 PHE A N 1
ATOM 2569 C CA . PHE A 1 338 ? -19.666 9.885 -3.519 1.00 89.31 338 PHE A CA 1
ATOM 2570 C C . PHE A 1 338 ? -19.046 11.166 -4.077 1.00 89.31 338 PHE A C 1
ATOM 2572 O O . PHE A 1 338 ? -17.826 11.317 -4.060 1.00 89.31 338 PHE A O 1
ATOM 2579 N N . ARG A 1 339 ? -19.869 12.137 -4.498 1.00 81.69 339 ARG A N 1
ATOM 2580 C CA . ARG A 1 339 ? -19.378 13.424 -5.011 1.00 81.69 339 ARG A CA 1
ATOM 2581 C C . ARG A 1 339 ? -18.656 14.237 -3.952 1.00 81.69 339 ARG A C 1
ATOM 2583 O O . ARG A 1 339 ? -17.603 14.796 -4.235 1.00 81.69 339 ARG A O 1
ATOM 2590 N N . ARG A 1 340 ? -19.182 14.278 -2.729 1.00 78.88 340 ARG A N 1
ATOM 2591 C CA . ARG A 1 340 ? -18.532 14.971 -1.610 1.00 78.88 340 ARG A CA 1
ATOM 2592 C C . ARG A 1 340 ? -17.146 14.398 -1.302 1.00 78.88 340 ARG A C 1
ATOM 2594 O O . ARG A 1 340 ? -16.275 15.141 -0.867 1.00 78.88 340 ARG A O 1
ATOM 2601 N N . ARG A 1 341 ? -16.947 13.091 -1.498 1.00 76.62 341 ARG A N 1
ATOM 2602 C CA . ARG A 1 341 ? -15.667 12.418 -1.238 1.00 76.62 341 ARG A CA 1
ATOM 2603 C C . ARG A 1 341 ? -14.693 12.479 -2.411 1.00 76.62 341 ARG A C 1
ATOM 2605 O O . ARG A 1 341 ? -13.525 12.762 -2.195 1.00 76.62 341 ARG A O 1
ATOM 2612 N N . THR A 1 342 ? -15.163 12.231 -3.628 1.00 71.00 342 THR A N 1
ATOM 2613 C CA . THR A 1 342 ? -14.300 12.069 -4.813 1.00 71.00 342 THR A CA 1
ATOM 2614 C C . THR A 1 342 ? -14.206 13.324 -5.684 1.00 71.00 342 THR A C 1
ATOM 2616 O O . THR A 1 342 ? -13.408 13.371 -6.615 1.00 71.00 342 THR A O 1
ATOM 2619 N N . GLY A 1 343 ? -15.058 14.324 -5.444 1.00 74.12 343 GLY A N 1
ATOM 2620 C CA . GLY A 1 343 ? -15.220 15.498 -6.306 1.00 74.12 343 GLY A CA 1
ATOM 2621 C C . GLY A 1 343 ? -16.043 15.244 -7.578 1.00 74.12 343 GLY A C 1
ATOM 2622 O O . GLY A 1 343 ? -16.428 16.198 -8.251 1.00 74.12 343 GLY A O 1
ATOM 2623 N N . LEU A 1 344 ? -16.373 13.987 -7.901 1.00 73.50 344 LEU A N 1
ATOM 2624 C CA . LEU A 1 344 ? -17.057 13.589 -9.137 1.00 73.50 344 LEU A CA 1
ATOM 2625 C C . LEU A 1 344 ? -18.366 12.850 -8.842 1.00 73.50 344 LEU A C 1
ATOM 2627 O O . LEU A 1 344 ? -18.508 12.204 -7.813 1.00 73.50 344 LEU A O 1
ATOM 2631 N N . SER A 1 345 ? -19.345 12.899 -9.750 1.00 86.38 345 SER A N 1
ATOM 2632 C CA . SER A 1 345 ? -20.504 11.997 -9.641 1.00 86.38 345 SER A CA 1
ATOM 2633 C C . SER A 1 345 ? -20.087 10.550 -9.948 1.00 86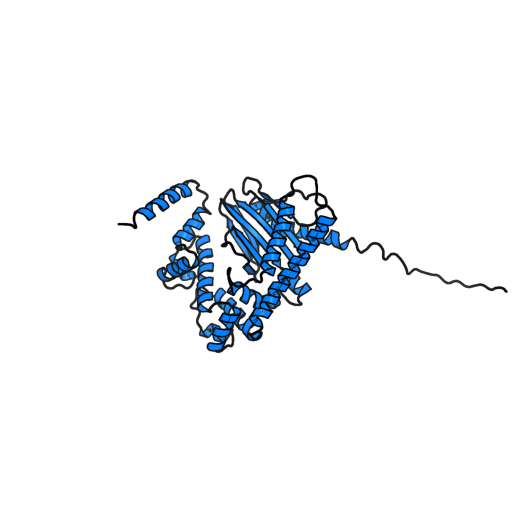.38 345 SER A C 1
ATOM 2635 O O . SER A 1 345 ? -19.169 10.366 -10.746 1.00 86.38 345 SER A O 1
ATOM 2637 N N . PRO A 1 346 ? -20.774 9.515 -9.428 1.00 85.62 346 PRO A N 1
ATOM 2638 C CA . PRO A 1 346 ? -20.440 8.116 -9.725 1.00 85.62 346 PRO A CA 1
ATOM 2639 C C . PRO A 1 346 ? -20.368 7.807 -11.227 1.00 85.62 346 PRO A C 1
ATOM 2641 O O . PRO A 1 346 ? -19.475 7.105 -11.691 1.00 85.62 346 PRO A O 1
ATOM 2644 N N . ARG A 1 347 ? -21.283 8.382 -12.024 1.00 84.44 347 ARG A N 1
ATOM 2645 C CA . ARG A 1 347 ? -21.270 8.251 -13.490 1.00 84.44 347 ARG A CA 1
ATOM 2646 C C . ARG A 1 347 ? -20.081 8.967 -14.121 1.00 84.44 347 ARG A C 1
ATOM 2648 O O . ARG A 1 347 ? -19.470 8.413 -15.025 1.00 84.44 347 ARG A O 1
ATOM 2655 N N . ALA A 1 348 ? -19.759 10.184 -13.678 1.00 74.62 348 ALA A N 1
ATOM 2656 C CA . ALA A 1 348 ? -18.604 10.922 -14.190 1.00 74.62 348 ALA A CA 1
ATOM 2657 C C . ALA A 1 348 ? -17.289 10.232 -13.811 1.00 74.62 348 ALA A C 1
ATOM 2659 O O . ALA A 1 348 ? -16.397 10.140 -14.645 1.00 74.62 348 ALA A O 1
ATOM 2660 N N . TRP A 1 349 ? -17.212 9.696 -12.594 1.00 81.88 349 TRP A N 1
ATOM 2661 C CA . TRP A 1 349 ? -16.116 8.872 -12.108 1.00 81.88 349 TRP A CA 1
ATOM 2662 C C . TRP A 1 349 ? -15.962 7.623 -12.974 1.00 81.88 349 TRP A C 1
ATOM 2664 O O . TRP A 1 349 ? -14.917 7.448 -13.588 1.00 81.88 349 TRP A O 1
ATOM 2674 N N . ARG A 1 350 ? -17.029 6.823 -13.138 1.00 81.38 350 ARG A N 1
ATOM 2675 C CA . ARG A 1 350 ? -17.022 5.615 -13.985 1.00 81.38 350 ARG A CA 1
ATOM 2676 C C . ARG A 1 350 ? -16.653 5.939 -15.418 1.00 81.38 350 ARG A C 1
ATOM 2678 O O . ARG A 1 350 ? -15.949 5.179 -16.058 1.00 81.38 350 ARG A O 1
ATOM 2685 N N . ARG A 1 351 ? -17.153 7.048 -15.951 1.00 70.19 351 ARG A N 1
ATOM 2686 C CA . ARG A 1 351 ? -16.847 7.471 -17.313 1.00 70.19 351 ARG A CA 1
ATOM 2687 C C . ARG A 1 351 ? -15.392 7.901 -17.440 1.00 70.19 351 ARG A C 1
ATOM 2689 O O . ARG A 1 351 ? -14.770 7.548 -18.422 1.00 70.19 351 ARG A O 1
ATOM 2696 N N . ARG A 1 352 ? -14.840 8.621 -16.463 1.00 63.12 352 ARG A N 1
ATOM 2697 C CA . ARG A 1 352 ? -13.419 8.992 -16.437 1.00 63.12 352 ARG A CA 1
ATOM 2698 C C . ARG A 1 352 ? -12.529 7.762 -16.304 1.00 63.12 352 ARG A C 1
ATOM 2700 O O . ARG A 1 352 ? -11.538 7.684 -17.015 1.00 63.12 352 ARG A O 1
ATOM 2707 N N . ALA A 1 353 ? -12.930 6.806 -15.468 1.00 56.25 353 ALA A N 1
ATOM 2708 C CA . ALA A 1 353 ? -12.346 5.480 -15.443 1.00 56.25 353 ALA A CA 1
ATOM 2709 C C . ALA A 1 353 ? -12.443 4.851 -16.835 1.00 56.25 353 ALA A C 1
ATOM 2711 O O . ALA A 1 353 ? -11.420 4.696 -17.470 1.00 56.25 353 ALA A O 1
ATOM 2712 N N . ARG A 1 354 ? -13.628 4.589 -17.387 1.00 54.72 354 ARG A N 1
ATOM 2713 C CA . ARG A 1 354 ? -13.801 3.994 -18.726 1.00 54.72 354 ARG A CA 1
ATOM 2714 C C . ARG A 1 354 ? -13.059 4.719 -19.853 1.00 54.72 354 ARG A C 1
ATOM 2716 O O . ARG A 1 354 ? -12.631 4.056 -20.777 1.00 54.72 354 ARG A O 1
ATOM 2723 N N . ILE A 1 355 ? -12.918 6.046 -19.809 1.00 44.00 355 ILE A N 1
ATOM 2724 C CA . ILE A 1 355 ? -12.121 6.817 -20.780 1.00 44.00 355 ILE A CA 1
ATOM 2725 C C . ILE A 1 355 ? -10.633 6.540 -20.606 1.00 44.00 355 ILE A C 1
ATOM 2727 O O . ILE A 1 355 ? -9.923 6.460 -21.600 1.00 44.00 355 ILE A O 1
ATOM 2731 N N . ALA A 1 356 ? -10.160 6.408 -19.367 1.00 38.78 356 ALA A N 1
ATOM 2732 C CA . ALA A 1 356 ? -8.830 5.880 -19.141 1.00 38.78 356 ALA A CA 1
ATOM 2733 C C . ALA A 1 356 ? -8.771 4.444 -19.710 1.00 38.78 356 ALA A C 1
ATOM 2735 O O . ALA A 1 356 ? -7.879 4.131 -20.487 1.00 38.78 356 ALA A O 1
ATOM 2736 N N . PHE A 1 357 ? -9.738 3.580 -19.379 1.00 40.84 357 PHE A N 1
ATOM 2737 C CA . PHE A 1 357 ? -9.741 2.131 -19.644 1.00 40.84 357 PHE A CA 1
ATOM 2738 C C . PHE A 1 357 ? -10.441 1.726 -20.969 1.00 40.84 357 PHE A C 1
ATOM 2740 O O . PHE A 1 357 ? -11.097 0.689 -21.009 1.00 40.84 357 PHE A O 1
ATOM 2747 N N . SER A 1 358 ? -10.369 2.538 -22.036 1.00 34.44 358 SER A N 1
ATOM 2748 C CA . SER A 1 358 ? -11.035 2.280 -23.335 1.00 34.44 358 SER A CA 1
ATOM 2749 C C . SER A 1 358 ? -10.033 2.192 -24.486 1.00 34.44 358 SER A C 1
ATOM 2751 O O . SER A 1 358 ? -9.256 3.122 -24.697 1.00 34.44 358 SER A O 1
ATOM 2753 N N . ASP A 1 359 ? -10.147 1.146 -25.306 1.00 37.50 359 ASP A N 1
ATOM 2754 C CA . ASP A 1 359 ? -9.303 0.910 -26.488 1.00 37.50 359 ASP A CA 1
ATOM 2755 C C . ASP A 1 359 ? -9.741 1.680 -27.760 1.00 37.50 359 ASP A C 1
ATOM 2757 O O . ASP A 1 359 ? -9.103 1.544 -28.800 1.00 37.50 359 ASP A O 1
ATOM 2761 N N . ASP A 1 360 ? -10.795 2.516 -27.706 1.00 38.41 360 ASP A N 1
ATOM 2762 C CA . ASP A 1 360 ? -11.241 3.385 -28.821 1.00 38.41 360 ASP A CA 1
ATOM 2763 C C . ASP A 1 360 ? -10.706 4.839 -28.696 1.00 38.41 360 ASP A C 1
ATOM 2765 O O . ASP A 1 360 ? -11.206 5.612 -27.867 1.00 38.41 360 ASP A O 1
ATOM 2769 N N . PRO A 1 361 ? -9.761 5.283 -29.554 1.00 38.22 361 PRO A N 1
ATOM 2770 C CA . PRO A 1 361 ? -9.231 6.652 -29.556 1.00 38.22 361 PRO A CA 1
ATOM 2771 C C . PRO A 1 361 ? -10.277 7.734 -29.879 1.00 38.22 361 PRO A C 1
ATOM 2773 O O . PRO A 1 361 ? -10.136 8.882 -29.451 1.00 38.22 361 PRO A O 1
ATOM 2776 N N . GLN A 1 362 ? -11.344 7.402 -30.618 1.00 38.34 362 GLN A N 1
ATOM 2777 C CA . GLN A 1 362 ? -12.395 8.360 -30.983 1.00 38.34 362 GLN A CA 1
ATOM 2778 C C . GLN A 1 362 ? -13.446 8.550 -29.884 1.00 38.34 362 GLN A C 1
ATOM 2780 O O . GLN A 1 362 ? -14.191 9.538 -29.899 1.00 38.34 362 GLN A O 1
ATOM 2785 N N . ALA A 1 363 ? -13.495 7.657 -28.891 1.00 42.28 363 ALA A N 1
ATOM 2786 C CA . ALA A 1 363 ? -14.313 7.847 -27.698 1.00 42.28 363 ALA A CA 1
ATOM 2787 C C . ALA A 1 363 ? -13.863 9.088 -26.907 1.00 42.28 363 ALA A C 1
ATOM 2789 O O . ALA A 1 363 ? -14.709 9.843 -26.430 1.00 42.28 363 ALA A O 1
ATOM 279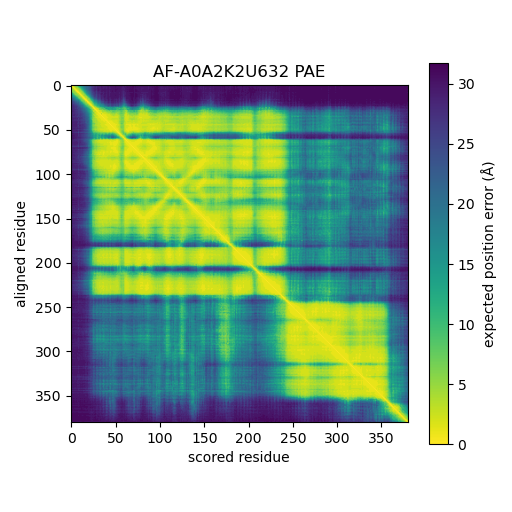0 N N . PHE A 1 364 ? -12.553 9.365 -26.851 1.00 36.69 364 PHE A N 1
ATOM 2791 C CA . PHE A 1 364 ? -11.975 10.528 -26.165 1.00 36.69 364 PHE A CA 1
ATOM 2792 C C . PHE A 1 364 ? -12.395 11.869 -26.799 1.00 36.69 364 PHE A C 1
ATOM 2794 O O . PHE A 1 364 ? -12.790 12.798 -26.092 1.00 36.69 364 PHE A O 1
ATOM 2801 N N . VAL A 1 365 ? -12.383 11.962 -28.135 1.00 38.78 365 VAL A N 1
ATOM 2802 C CA . VAL A 1 365 ? -12.717 13.189 -28.890 1.00 38.78 365 VAL A CA 1
ATOM 2803 C C . VAL A 1 365 ? -14.208 13.523 -28.801 1.00 38.78 365 VAL A C 1
ATOM 2805 O O . VAL A 1 365 ? -14.567 14.667 -28.514 1.00 38.78 365 VAL A O 1
ATOM 2808 N N . ARG A 1 366 ? -15.082 12.518 -28.955 1.00 44.38 366 ARG A N 1
ATOM 2809 C CA . ARG A 1 366 ? -16.542 12.678 -28.811 1.00 44.38 366 ARG A CA 1
ATOM 2810 C C . ARG A 1 366 ? -16.926 13.148 -27.403 1.00 44.38 366 ARG A C 1
ATOM 2812 O O . ARG A 1 366 ? -17.826 13.969 -27.237 1.00 44.38 366 ARG A O 1
ATOM 2819 N N . LEU A 1 367 ? 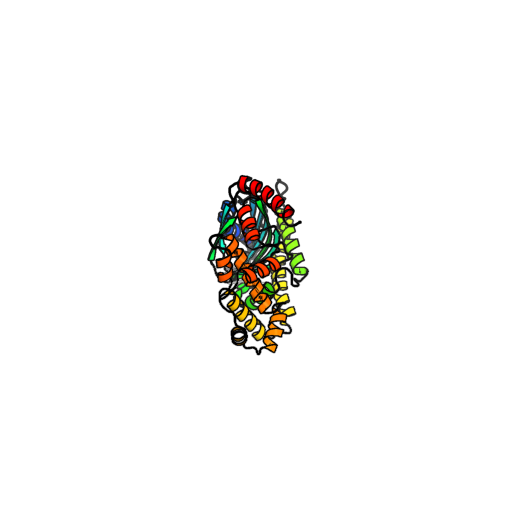-16.200 12.691 -26.381 1.00 40.91 367 LEU A N 1
ATOM 2820 C CA . LEU A 1 367 ? -16.429 13.083 -24.989 1.00 40.91 367 LEU A CA 1
ATOM 2821 C C . LEU A 1 367 ? -15.857 14.456 -24.627 1.00 40.91 367 LEU A C 1
ATOM 2823 O O . LEU A 1 367 ? -16.510 15.203 -23.899 1.00 40.91 367 LEU A O 1
ATOM 2827 N N . ALA A 1 368 ? -14.691 14.828 -25.159 1.00 36.62 368 ALA A N 1
ATOM 2828 C CA . ALA A 1 368 ? -14.138 16.175 -25.004 1.00 36.62 368 ALA A CA 1
ATOM 2829 C C . ALA A 1 368 ? -15.050 17.250 -25.630 1.00 36.62 368 ALA A C 1
ATOM 2831 O O . ALA A 1 368 ? -15.157 18.361 -25.108 1.00 36.62 368 ALA A O 1
ATOM 2832 N N . GLN A 1 369 ? -15.755 16.900 -26.709 1.00 37.44 369 GLN A N 1
ATOM 2833 C CA . GLN A 1 369 ? -16.758 17.755 -27.346 1.00 37.44 369 GLN A CA 1
ATOM 2834 C C . GLN A 1 369 ? -18.080 17.803 -26.554 1.00 37.44 369 GLN A C 1
ATOM 2836 O O . GLN A 1 369 ? -18.668 18.875 -26.429 1.00 37.44 369 GLN A O 1
ATOM 2841 N N . GLY A 1 370 ? -18.503 16.697 -25.926 1.00 37.88 370 GLY A N 1
ATOM 2842 C CA . GLY A 1 370 ? -19.695 16.656 -25.062 1.00 37.88 370 GLY A CA 1
ATOM 2843 C C . GLY A 1 370 ? -19.539 17.362 -23.704 1.00 37.88 370 GLY A C 1
ATOM 2844 O O . GLY A 1 370 ? -20.493 17.961 -23.210 1.00 37.88 370 GLY A O 1
ATOM 2845 N N . ILE A 1 371 ? -18.337 17.361 -23.110 1.00 38.94 371 ILE A N 1
ATOM 2846 C CA . ILE A 1 371 ? -18.054 18.062 -21.839 1.00 38.94 371 ILE A CA 1
ATOM 2847 C C . ILE A 1 371 ? -18.117 19.591 -22.016 1.00 38.94 371 ILE A C 1
ATOM 2849 O O . ILE A 1 371 ? -18.622 20.277 -21.134 1.00 38.94 371 ILE A O 1
ATOM 2853 N N . LYS A 1 372 ? -17.714 20.124 -23.180 1.00 36.47 372 LYS A N 1
ATOM 2854 C CA . LYS A 1 372 ? -17.868 21.556 -23.509 1.00 36.47 372 LYS A CA 1
ATOM 2855 C C . LYS A 1 372 ? -19.315 21.974 -23.826 1.00 36.47 372 LYS A C 1
ATOM 2857 O O . LYS A 1 372 ? -19.612 23.165 -23.777 1.00 36.47 372 LYS A O 1
ATOM 2862 N N . GLY A 1 373 ? -20.200 21.027 -24.151 1.00 35.97 373 GLY A N 1
ATOM 2863 C CA . GLY A 1 373 ? -21.613 21.292 -24.453 1.00 35.97 373 GLY A CA 1
ATOM 2864 C C . GLY A 1 373 ? -22.482 21.475 -23.205 1.00 35.97 373 GLY A C 1
ATOM 2865 O O . GLY A 1 373 ? -23.266 22.416 -23.139 1.00 35.97 373 GLY A O 1
ATOM 2866 N N . MET A 1 374 ? -22.296 20.645 -22.171 1.00 37.41 374 MET A N 1
ATOM 2867 C CA . MET A 1 374 ? -23.135 20.699 -20.958 1.00 37.41 374 MET A CA 1
ATOM 2868 C C . MET A 1 374 ? -22.795 21.844 -19.990 1.00 37.41 374 MET A C 1
ATOM 2870 O O . MET A 1 374 ? -23.628 22.189 -19.157 1.00 37.41 374 MET A O 1
ATOM 2874 N N . GLU A 1 375 ? -21.620 22.473 -20.096 1.00 38.41 375 GLU A N 1
ATOM 2875 C CA . GLU A 1 375 ? -21.306 23.699 -19.338 1.00 38.41 375 GLU A CA 1
ATOM 2876 C C . GLU A 1 375 ? -21.962 24.959 -19.937 1.00 38.41 375 GLU A C 1
ATOM 2878 O O . GLU A 1 375 ? -21.953 26.010 -19.301 1.00 38.41 375 GLU A O 1
ATOM 2883 N N . ARG A 1 376 ? -22.569 24.871 -21.134 1.00 38.38 376 ARG A N 1
ATOM 2884 C CA . ARG A 1 376 ? -23.249 26.001 -21.796 1.00 38.38 376 ARG A CA 1
ATOM 2885 C C . ARG A 1 376 ? -24.774 26.003 -21.659 1.00 38.38 376 ARG A C 1
ATOM 2887 O O . ARG A 1 376 ? -25.375 27.046 -21.881 1.00 38.38 376 ARG A O 1
ATOM 2894 N N . GLU A 1 377 ? -25.394 24.897 -21.249 1.00 37.00 377 GLU A N 1
ATOM 2895 C CA . GLU A 1 377 ? -26.863 24.788 -21.118 1.00 37.00 377 GLU A CA 1
ATOM 2896 C C . GLU A 1 377 ? -27.382 24.890 -19.671 1.00 37.00 377 GLU A C 1
ATOM 2898 O O . GLU A 1 377 ? -28.583 24.851 -19.440 1.00 37.00 377 GLU A O 1
ATOM 2903 N N . GLY A 1 378 ? -26.503 25.082 -18.680 1.00 35.72 378 GLY A N 1
ATOM 2904 C CA . GLY A 1 378 ? -26.886 25.318 -17.277 1.00 35.72 378 GLY A CA 1
ATOM 2905 C C . GLY A 1 378 ? -27.004 26.793 -16.876 1.00 35.72 378 GLY A C 1
ATOM 2906 O O . GLY A 1 378 ? -27.016 27.098 -15.686 1.00 35.72 378 GLY A O 1
ATOM 2907 N N . GLY A 1 379 ? -27.017 27.708 -17.846 1.00 38.19 379 GLY A N 1
ATOM 2908 C CA . GLY A 1 379 ? -26.991 29.149 -17.616 1.00 38.19 379 GLY A CA 1
ATOM 2909 C C . GLY A 1 379 ? -27.886 29.904 -18.586 1.00 38.19 379 GLY A C 1
ATOM 2910 O O . GLY A 1 379 ? -27.376 30.666 -19.405 1.00 38.19 379 GLY A O 1
ATOM 2911 N N . ARG A 1 380 ? -29.198 29.676 -18.496 1.00 33.03 380 ARG A N 1
ATOM 2912 C CA . ARG A 1 380 ? -30.256 30.658 -18.767 1.00 33.03 380 ARG A CA 1
ATOM 2913 C C . ARG A 1 380 ? -31.577 30.178 -18.195 1.00 33.03 380 ARG A C 1
ATOM 2915 O O . ARG A 1 380 ? -31.899 28.992 -18.414 1.00 33.03 380 ARG A O 1
#

Foldseek 3Di:
DDDDDDDDDDDDDDDDDPDDPDPPVVQVQLVLFQVVCCVAPQVQCVQQQFHWDPDQPLFSAWTKTAHPVAQKGWIKIWTDRRPFKMKIWTKMFTQAWTKGKHWDDFKKKKKQWPFFPDPGALIAIDGDHDTDMDIAGFFHGGIGGMIMMIGAQVNCCVPVVHGCCVLCLLLNLLRNLCPRPRDQPVLLSVLSVVSNVLRVVVRVDDDNPDDDNVRSVVSNVSVVVSNVVNVVSSSVVCCVLCVVPDPLQSQLSSQLLVVLLVPQLDPDDPVVSCVSSVHDPVSNQVSNCSSRVDGPVVSSLQSLLVQLLVVLLVVPDDCQVSCNSRNHPDSVVVQVSNCVRPVDGSVRSSVVSCVRSDRDPVSVVVVVVVVVVVVPPVPD

pLDDT: mean 75.11, std 19.37, range [29.66, 97.44]